Protein AF-0000000074022526 (afdb_homodimer)

Sequence (398 aa):
MKTGHNTKNLIRDAARSLFAEHGYNGVSMREIAQGVGKQPGGIYNHFPNKQAILVDLMQENLSRAHDAVIAPINNDLAPSARLEQFVRSHVLHNIANPDDIFIAYMELRSLEPDGATQILKERNDYEAALRAILRDGQTAGDFKISDPAIHARSILSMLGGVTVWFRQSGPQTPTDVVECYVQAALQSVGATYSAPPERMKTGHNTKNLIRDAARSLFAEHGYNGVSMREIAQGVGKQPGGIYNHFPNKQAILVDLMQENLSRAHDAVIAPINNDLAPSARLEQFVRSHVLHNIANPDDIFIAYMELRSLEPDGATQILKERNDYEAALRAILRDGQTAGDFKISDPAIHARSILSMLGGVTVWFRQSGPQTPTDVVECYVQAALQSVGATYSAPPER

Organism: NCBI:txid1655543

Solvent-accessible surface area (backbone atoms only — not comparable to full-atom values): 21581 Å² total; per-residue (Å²): 121,76,67,56,60,50,48,52,48,43,46,44,53,34,38,47,55,43,32,53,75,52,32,64,89,65,52,52,66,54,58,36,18,50,63,61,75,38,57,55,73,65,45,45,82,77,32,84,44,65,66,52,47,52,44,52,45,52,50,51,49,50,51,51,46,40,57,61,23,56,66,70,54,56,85,85,51,55,40,68,58,38,50,42,49,35,47,43,33,44,41,52,49,40,66,75,34,44,53,56,52,48,42,62,69,69,43,55,81,72,47,52,72,72,52,37,53,54,51,50,50,52,51,49,52,57,50,46,55,52,23,49,42,44,43,52,16,39,74,72,63,54,28,64,71,92,46,45,66,60,52,35,52,32,48,51,22,23,54,60,41,49,57,78,72,64,46,87,87,47,93,59,49,73,65,58,51,39,53,53,50,37,40,27,56,36,15,26,30,56,30,85,67,77,79,73,78,83,128,121,74,67,57,60,49,48,52,49,44,47,43,51,34,40,47,56,44,33,53,74,53,33,65,90,65,53,52,66,55,57,36,18,52,63,62,76,38,57,56,74,66,44,45,80,77,33,83,44,65,66,53,47,52,44,50,45,53,47,50,50,50,51,50,46,40,57,62,23,55,64,70,53,56,86,86,50,55,39,68,58,39,49,43,49,36,46,43,33,45,41,53,49,40,67,75,35,45,53,56,53,48,43,61,68,67,43,57,82,71,47,52,72,71,53,38,54,56,51,50,49,53,53,49,52,57,50,46,54,51,24,50,40,44,43,51,16,39,74,72,64,54,28,64,70,92,46,44,66,59,51,36,53,33,50,51,23,23,55,60,40,51,56,78,71,63,45,87,88,46,93,60,49,74,66,59,51,38,52,53,50,35,40,28,55,35,15,26,30,56,30,85,68,77,79,74,80,82,126

Radius of gyration: 22.49 Å; Cα contacts (8 Å, |Δi|>4): 465; chains: 2; bounding box: 68×59×47 Å

Secondary structure (DSSP, 8-state):
-HHHHHHHHHHHHHHHHHHHHH-GGG--HHHHHHHTT--HHHHTTT-SSHHHHHHHHHHHHHHHHIIIIITT--TTS-HHHHHHHHHHHHHHHHHH-HHHHHHHHHSGGG--HHHHHHHHHHHHHHHHHHHHHHHHHHHHT----S-HHHHHHHHHHHHHTHHHH--TTSSS-HHHHHHHHHHHHHHHTT----PPP--/-HHHHHHHHHHHHHHHHHHHHH-GGG--HHHHHHHTT--HHHHTTT-SSHHHHHHHHHHHHHHHHIIIIITT--TTS-HHHHHHHHHHHHHHHHHH-HHHHHHHHHSGGG--HHHHHHHHHHHHHHHHHHHHHHHHHHHHT----S-HHHHHHHHHHHHHTHHHH--TTSSS-HHHHHHHHHHHHHHHTT----PPP--

pLDDT: mean 92.45, std 9.87, range [36.16, 98.81]

InterPro domains:
  IPR001647 DNA-binding HTH domain, TetR-type [PF00440] (11-55)
  IPR001647 DNA-binding HTH domain, TetR-type [PR00455] (11-24)
  IPR001647 DNA-binding HTH domain, TetR-type [PR00455] (32-55)
  IPR001647 DNA-binding HTH domain, TetR-type [PS50977] (5-65)
  IPR009057 Homedomain-like superfamily [SSF46689] (4-79)
  IPR036271 Tetracyclin repressor-like, C-terminal domain superfamily [SSF48498] (79-190)
  IPR041490 HTH-type transcriptional repressor KstR2, C-terminal [PF17932] (77-188)
  IPR050109 HTH-type, TetR-like transcriptional regulator [PTHR30055] (7-194)

Nearest PDB structures (foldseek):
  3him-assembly1_A  TM=9.426E-01  e=9.614E-11  Rhodococcus jostii
  3ccy-assembly1_A-2  TM=8.455E-01  e=4.279E-08  Bordetella parapertussis 12822
  5gpa-assembly1_B  TM=8.137E-01  e=1.192E-07  Halalkalibacterium halodurans C-125
  9b7y-assembly1_D  TM=8.082E-01  e=9.680E-07  Mycobacterium tuberculosis H37Rv
  3br6-assembly1_A  TM=6.690E-01  e=1.904E-05  Staphylococcus aureus

Structure (mmCIF, N/CA/C/O backbone):
data_AF-0000000074022526-model_v1
#
loop_
_entity.id
_entity.type
_entity.pdbx_description
1 polymer 'HTH-type transcriptional repressor AcnR'
#
loop_
_atom_site.group_PDB
_atom_site.id
_atom_site.type_symbol
_atom_site.label_atom_id
_atom_site.label_alt_id
_atom_site.label_comp_id
_atom_site.label_asym_id
_atom_site.label_entity_id
_atom_site.label_seq_id
_atom_site.pdbx_PDB_ins_code
_atom_site.Cartn_x
_atom_site.Cartn_y
_atom_site.Cartn_z
_atom_site.occupancy
_atom_site.B_iso_or_equiv
_atom_site.auth_seq_id
_atom_site.auth_comp_id
_atom_site.auth_asym_id
_atom_site.auth_atom_id
_atom_site.pdbx_PDB_model_num
ATOM 1 N N . MET A 1 1 ? 35.5 20.688 -2.959 1 36.19 1 MET A N 1
ATOM 2 C CA . MET A 1 1 ? 34.406 20.141 -3.775 1 36.19 1 MET A CA 1
ATOM 3 C C . MET A 1 1 ? 33.781 18.938 -3.094 1 36.19 1 MET A C 1
ATOM 5 O O . MET A 1 1 ? 32.656 18.547 -3.447 1 36.19 1 MET A O 1
ATOM 9 N N . LYS A 1 2 ? 34.625 18.125 -2.41 1 46.34 2 LYS A N 1
ATOM 10 C CA . LYS A 1 2 ? 34.469 16.875 -1.658 1 46.34 2 LYS A CA 1
ATOM 11 C C . LYS A 1 2 ? 33.625 17.094 -0.411 1 46.34 2 LYS A C 1
ATOM 13 O O . LYS A 1 2 ? 32.875 16.203 -0.011 1 46.34 2 LYS A O 1
ATOM 18 N N . THR A 1 3 ? 33.688 18.219 0.217 1 48.38 3 THR A N 1
ATOM 19 C CA . THR A 1 3 ? 33.062 18.656 1.463 1 48.38 3 THR A CA 1
ATOM 20 C C . THR A 1 3 ? 31.594 18.969 1.247 1 48.38 3 THR A C 1
ATOM 22 O O . THR A 1 3 ? 30.766 18.703 2.119 1 48.38 3 THR A O 1
ATOM 25 N N . GLY A 1 4 ? 31.188 19.562 0.114 1 49.09 4 GLY A N 1
ATOM 26 C CA . GLY A 1 4 ? 29.859 19.969 -0.315 1 49.09 4 GLY A CA 1
ATOM 27 C C . GLY A 1 4 ? 28.891 18.812 -0.507 1 49.09 4 GLY A C 1
ATOM 28 O O . GLY A 1 4 ? 27.719 18.906 -0.137 1 49.09 4 GLY A O 1
ATOM 29 N N . HIS A 1 5 ? 29.391 17.75 -1.202 1 60.28 5 HIS A N 1
ATOM 30 C CA . HIS A 1 5 ? 28.641 16.516 -1.439 1 60.28 5 HIS A CA 1
ATOM 31 C C . HIS A 1 5 ? 28.297 15.828 -0.127 1 60.28 5 HIS A C 1
ATOM 33 O O . HIS A 1 5 ? 27.188 15.305 0.027 1 60.28 5 HIS A O 1
ATOM 39 N N . ASN A 1 6 ? 29.094 16.203 0.803 1 82.5 6 ASN A N 1
ATOM 40 C CA . ASN A 1 6 ? 28.906 15.586 2.113 1 82.5 6 ASN A CA 1
ATOM 41 C C . ASN A 1 6 ? 27.797 16.281 2.9 1 82.5 6 ASN A C 1
ATOM 43 O O . ASN A 1 6 ? 26.953 15.617 3.504 1 82.5 6 ASN A O 1
ATOM 47 N N . THR A 1 7 ? 27.75 17.688 2.527 1 86.75 7 THR A N 1
ATOM 48 C CA . THR A 1 7 ? 26.75 18.453 3.279 1 86.75 7 THR A CA 1
ATOM 49 C C . THR A 1 7 ? 25.359 18.203 2.73 1 86.75 7 THR A C 1
ATOM 51 O O . THR A 1 7 ? 24.391 18.078 3.496 1 86.75 7 THR A O 1
ATOM 54 N N . LYS A 1 8 ? 25.312 18.125 1.415 1 92.25 8 LYS A N 1
ATOM 55 C CA . LYS A 1 8 ? 24.016 17.844 0.789 1 92.25 8 LYS A CA 1
ATOM 56 C C . LYS A 1 8 ? 23.469 16.5 1.258 1 92.25 8 LYS A C 1
ATOM 58 O O . LYS A 1 8 ? 22.266 16.391 1.548 1 92.25 8 LYS A O 1
ATOM 63 N N . ASN A 1 9 ? 24.359 15.586 1.385 1 93.94 9 ASN A N 1
ATOM 64 C CA . ASN A 1 9 ? 23.953 14.266 1.863 1 93.94 9 ASN A CA 1
ATOM 65 C C . ASN A 1 9 ? 23.484 14.312 3.316 1 93.94 9 ASN A C 1
ATOM 67 O O . ASN A 1 9 ? 22.516 13.656 3.688 1 93.94 9 ASN A O 1
ATOM 71 N N . LEU A 1 10 ? 24.172 15.07 4.062 1 93.5 10 LEU A N 1
ATOM 72 C CA . LEU A 1 10 ? 23.797 15.219 5.469 1 93.5 10 LEU A CA 1
ATOM 73 C C . LEU A 1 10 ? 22.422 15.859 5.602 1 93.5 10 LEU A C 1
ATOM 75 O O . LEU A 1 10 ? 21.625 15.445 6.434 1 93.5 10 LEU A O 1
ATOM 79 N N . ILE A 1 11 ? 22.234 16.844 4.77 1 94.69 11 ILE A N 1
ATOM 80 C CA . ILE A 1 11 ? 20.953 17.531 4.793 1 94.69 11 ILE A CA 1
ATOM 81 C C . ILE A 1 11 ? 19.844 16.578 4.363 1 94.69 11 ILE A C 1
ATOM 83 O O . ILE A 1 11 ? 18.797 16.5 5.008 1 94.69 11 ILE A O 1
ATOM 87 N N . ARG A 1 12 ? 20.094 15.852 3.334 1 95.38 12 ARG A N 1
ATOM 88 C CA . ARG A 1 12 ? 19.125 14.883 2.836 1 95.38 12 ARG A CA 1
ATOM 89 C C . ARG A 1 12 ? 18.797 13.844 3.902 1 95.38 12 ARG A C 1
ATOM 91 O O . ARG A 1 12 ? 17.625 13.531 4.125 1 95.38 12 ARG A O 1
ATOM 98 N N . ASP A 1 13 ? 19.812 13.391 4.586 1 95.12 13 ASP A N 1
ATOM 99 C CA . ASP A 1 13 ? 19.609 12.359 5.598 1 95.12 13 ASP A CA 1
ATOM 100 C C . ASP A 1 13 ? 18.828 12.891 6.793 1 95.12 13 ASP A C 1
ATOM 102 O O . ASP A 1 13 ? 17.953 12.203 7.328 1 95.12 13 ASP A O 1
ATOM 106 N N . ALA A 1 14 ? 19.141 14.062 7.145 1 95.06 14 ALA A N 1
ATOM 107 C CA . ALA A 1 14 ? 18.391 14.703 8.227 1 95.06 14 ALA A CA 1
ATOM 108 C C . ALA A 1 14 ? 16.922 14.906 7.828 1 95.06 14 ALA A C 1
ATOM 110 O O . ALA A 1 14 ? 16.016 14.633 8.609 1 95.06 14 ALA A O 1
ATOM 111 N N . ALA A 1 15 ? 16.734 15.406 6.629 1 96.5 15 ALA A N 1
ATOM 112 C CA . ALA A 1 15 ? 15.383 15.617 6.117 1 96.5 15 ALA A CA 1
ATOM 113 C C . ALA A 1 15 ? 14.609 14.305 6.062 1 96.5 15 ALA A C 1
ATOM 115 O O . ALA A 1 15 ? 13.43 14.258 6.438 1 96.5 15 ALA A O 1
ATOM 116 N N . ARG A 1 16 ? 15.258 13.242 5.633 1 96.19 16 ARG A N 1
ATOM 117 C CA . ARG A 1 16 ? 14.633 11.93 5.547 1 96.19 16 ARG A CA 1
ATOM 118 C C . ARG A 1 16 ? 14.07 11.5 6.898 1 96.19 16 ARG A C 1
ATOM 120 O O . ARG A 1 16 ? 12.898 11.125 6.996 1 96.19 16 ARG A O 1
ATOM 127 N N . SER A 1 17 ? 14.883 11.609 7.898 1 94.5 17 SER A N 1
ATOM 128 C CA . SER A 1 17 ? 14.461 11.203 9.234 1 94.5 17 SER A CA 1
ATOM 129 C C . SER A 1 17 ? 13.328 12.07 9.75 1 94.5 17 SER A C 1
ATOM 131 O O . SER A 1 17 ? 12.344 11.562 10.297 1 94.5 17 SER A O 1
ATOM 133 N N . LEU A 1 18 ? 13.414 13.312 9.5 1 93.88 18 LEU A N 1
ATOM 134 C CA . LEU A 1 18 ? 12.422 14.258 9.992 1 93.88 18 LEU A CA 1
ATOM 135 C C . LEU A 1 18 ? 11.102 14.094 9.242 1 93.88 18 LEU A C 1
ATOM 137 O O . LEU A 1 18 ? 10.031 14.078 9.859 1 93.88 18 LEU A O 1
ATOM 141 N N . PHE A 1 19 ? 11.195 13.977 7.883 1 93.56 19 PHE A N 1
ATOM 142 C CA . PHE A 1 19 ? 9.984 13.773 7.09 1 93.56 19 PHE A CA 1
ATOM 143 C C . PHE A 1 19 ? 9.297 12.469 7.469 1 93.56 19 PHE A C 1
ATOM 145 O O . PHE A 1 19 ? 8.07 12.398 7.527 1 93.56 19 PHE A O 1
ATOM 152 N N . ALA A 1 20 ? 10.078 11.438 7.715 1 90.56 20 ALA A N 1
ATOM 153 C CA . ALA A 1 20 ? 9.516 10.141 8.086 1 90.56 20 ALA A CA 1
ATOM 154 C C . ALA A 1 20 ? 8.812 10.211 9.438 1 90.56 20 ALA A C 1
ATOM 156 O O . ALA A 1 20 ? 7.754 9.602 9.625 1 90.56 20 ALA A O 1
ATOM 157 N N . GLU A 1 21 ? 9.344 10.922 10.312 1 87.5 21 GLU A N 1
ATOM 158 C CA . GLU A 1 21 ? 8.828 10.984 11.68 1 87.5 21 GLU A CA 1
ATOM 159 C C . GLU A 1 21 ? 7.652 11.945 11.781 1 87.5 21 GLU A C 1
ATOM 161 O O . GLU A 1 21 ? 6.652 11.656 12.445 1 87.5 21 GLU A O 1
ATOM 166 N N . HIS A 1 22 ? 7.719 13.133 11.023 1 85.56 22 HIS A N 1
ATOM 167 C CA . HIS A 1 22 ? 6.773 14.211 11.281 1 85.56 22 HIS A CA 1
ATOM 168 C C . HIS A 1 22 ? 5.934 14.516 10.047 1 85.56 22 HIS A C 1
ATOM 170 O O . HIS A 1 22 ? 4.973 15.289 10.125 1 85.56 22 HIS A O 1
ATOM 176 N N . GLY A 1 23 ? 6.27 13.859 8.984 1 87.62 23 GLY A N 1
ATOM 177 C CA . GLY A 1 23 ? 5.645 14.266 7.734 1 87.62 23 GLY A CA 1
ATOM 178 C C . GLY A 1 23 ? 6.262 15.516 7.137 1 87.62 23 GLY A C 1
ATOM 179 O O . GLY A 1 23 ? 6.789 16.359 7.863 1 87.62 23 GLY A O 1
ATOM 180 N N . TYR A 1 24 ? 6.117 15.648 5.895 1 91.62 24 TYR A N 1
ATOM 181 C CA . TYR A 1 24 ? 6.711 16.75 5.156 1 91.62 24 TYR A CA 1
ATOM 182 C C . TYR A 1 24 ? 6.184 18.094 5.664 1 91.62 24 TYR A C 1
ATOM 184 O O . TYR A 1 24 ? 6.965 19 5.969 1 91.62 24 TYR A O 1
ATOM 192 N N . ASN A 1 25 ? 4.941 18.172 5.77 1 86.62 25 ASN A N 1
ATOM 193 C CA . ASN A 1 25 ? 4.336 19.438 6.168 1 86.62 25 ASN A CA 1
ATOM 194 C C . ASN A 1 25 ? 4.652 19.781 7.621 1 86.62 25 ASN A C 1
ATOM 196 O O . ASN A 1 25 ? 4.582 20.953 8.016 1 86.62 25 ASN A O 1
ATOM 200 N N . GLY A 1 26 ? 5.051 18.844 8.383 1 86.56 26 GLY A N 1
ATOM 201 C CA . GLY A 1 26 ? 5.328 19.062 9.789 1 86.56 26 GLY A CA 1
ATOM 202 C C . GLY A 1 26 ? 6.77 19.453 10.062 1 86.56 26 GLY A C 1
ATOM 203 O O . GLY A 1 26 ? 7.168 19.594 11.219 1 86.56 26 GLY A O 1
ATOM 204 N N . VAL A 1 27 ? 7.547 19.578 9.07 1 93.06 27 VAL A N 1
ATOM 205 C CA . VAL A 1 27 ? 8.969 19.859 9.227 1 93.06 27 VAL A CA 1
ATOM 206 C C . VAL A 1 27 ? 9.305 21.188 8.531 1 93.06 27 VAL A C 1
ATOM 208 O O . VAL A 1 27 ? 8.812 21.453 7.434 1 93.06 27 VAL A O 1
ATOM 211 N N . SER A 1 28 ? 10.133 22 9.172 1 93.88 28 SER A N 1
ATOM 212 C CA . SER A 1 28 ? 10.562 23.266 8.586 1 93.88 28 SER A CA 1
ATOM 213 C C . SER A 1 28 ? 12.023 23.219 8.148 1 93.88 28 SER A C 1
ATOM 215 O O . SER A 1 28 ? 12.758 22.312 8.555 1 93.88 28 SER A O 1
ATOM 217 N N . MET A 1 29 ? 12.383 24.219 7.344 1 94.25 29 MET A N 1
ATOM 218 C CA . MET A 1 29 ? 13.781 24.359 6.938 1 94.25 29 MET A CA 1
ATOM 219 C C . MET A 1 29 ? 14.688 24.547 8.148 1 94.25 29 MET A C 1
ATOM 221 O O . MET A 1 29 ? 15.797 24.031 8.188 1 94.25 29 MET A O 1
ATOM 225 N N . ARG A 1 30 ? 14.219 25.281 9.102 1 93.88 30 ARG A N 1
ATOM 226 C CA . ARG A 1 30 ? 14.977 25.531 10.32 1 93.88 30 ARG A CA 1
ATOM 227 C C . ARG A 1 30 ? 15.25 24.234 11.078 1 93.88 30 ARG A C 1
ATOM 229 O O . ARG A 1 30 ? 16.359 24.016 11.547 1 93.88 30 ARG A O 1
ATOM 236 N N . GLU A 1 31 ? 14.297 23.391 11.211 1 94.5 31 GLU A N 1
ATOM 237 C CA . GLU A 1 31 ? 14.438 22.109 11.898 1 94.5 31 GLU A CA 1
ATOM 238 C C . GLU A 1 31 ? 15.445 21.219 11.188 1 94.5 31 GLU A C 1
ATOM 240 O O . GLU A 1 31 ? 16.219 20.5 11.836 1 94.5 31 GLU A O 1
ATOM 245 N N . ILE A 1 32 ? 15.406 21.203 9.852 1 95.62 32 ILE A N 1
ATOM 246 C CA . ILE A 1 32 ? 16.344 20.391 9.078 1 95.62 32 ILE A CA 1
ATOM 247 C C . ILE A 1 32 ? 17.766 20.906 9.305 1 95.62 32 ILE A C 1
ATOM 249 O O . ILE A 1 32 ? 18.703 20.125 9.5 1 95.62 32 ILE A O 1
ATOM 253 N N . ALA A 1 33 ? 17.906 22.234 9.289 1 93.62 33 ALA A N 1
ATOM 254 C CA . ALA A 1 33 ? 19.203 22.844 9.531 1 93.62 33 ALA A CA 1
ATOM 255 C C . ALA A 1 33 ? 19.75 22.453 10.898 1 93.62 33 ALA A C 1
ATOM 257 O O . ALA A 1 33 ? 20.922 22.062 11.031 1 93.62 33 ALA A O 1
ATOM 258 N N . GLN A 1 34 ? 18.891 22.5 11.867 1 91.81 34 GLN A N 1
ATOM 259 C CA . GLN A 1 34 ? 19.266 22.125 13.227 1 91.81 34 GLN A CA 1
ATOM 260 C C . GLN A 1 34 ? 19.688 20.672 13.305 1 91.81 34 GLN A C 1
ATOM 262 O O . GLN A 1 34 ? 20.594 20.312 14.062 1 91.81 34 GLN A O 1
ATOM 267 N N . GLY A 1 35 ? 19.078 19.844 12.547 1 88.38 35 GLY A N 1
ATOM 268 C CA . GLY A 1 35 ? 19.375 18.422 12.523 1 88.38 35 GLY A CA 1
ATOM 269 C C . GLY A 1 35 ? 20.766 18.109 12.039 1 88.38 35 GLY A C 1
ATOM 270 O O . GLY A 1 35 ? 21.312 17.047 12.328 1 88.38 35 GLY A O 1
ATOM 271 N N . VAL A 1 36 ? 21.328 18.984 11.25 1 88.5 36 VAL A N 1
ATOM 272 C CA . VAL A 1 36 ? 22.672 18.75 10.734 1 88.5 36 VAL A CA 1
ATOM 273 C C . VAL A 1 36 ? 23.672 19.672 11.43 1 88.5 36 VAL A C 1
ATOM 275 O O . VAL A 1 36 ? 24.812 19.797 11 1 88.5 36 VAL A O 1
ATOM 278 N N . GLY A 1 37 ? 23.219 20.312 12.508 1 86.94 37 GLY A N 1
ATOM 279 C CA . GLY A 1 37 ? 24.094 21.156 13.289 1 86.94 37 GLY A CA 1
ATOM 280 C C . GLY A 1 37 ? 24.484 22.438 12.57 1 86.94 37 GLY A C 1
ATOM 281 O O . GLY A 1 37 ? 25.594 22.953 12.742 1 86.94 37 GLY A O 1
ATOM 282 N N . LYS A 1 38 ? 23.656 22.859 11.68 1 81.19 38 LYS A N 1
ATOM 283 C CA . LYS A 1 38 ? 23.906 24.094 10.93 1 81.19 38 LYS A CA 1
ATOM 284 C C . LYS A 1 38 ? 22.891 25.156 11.289 1 81.19 38 LYS A C 1
ATOM 286 O O . LYS A 1 38 ? 21.797 24.859 11.797 1 81.19 38 LYS A O 1
ATOM 291 N N . GLN A 1 39 ? 23.359 26.422 11.008 1 81.81 39 GLN A N 1
ATOM 292 C CA . GLN A 1 39 ? 22.391 27.516 11.07 1 81.81 39 GLN A CA 1
ATOM 293 C C . GLN A 1 39 ? 21.469 27.5 9.859 1 81.81 39 GLN A C 1
ATOM 295 O O . GLN A 1 39 ? 21.844 27.016 8.789 1 81.81 39 GLN A O 1
ATOM 300 N N . PRO A 1 40 ? 20.25 27.969 9.953 1 78 40 PRO A N 1
ATOM 301 C CA . PRO A 1 40 ? 19.281 27.953 8.867 1 78 40 PRO A CA 1
ATOM 302 C C . PRO A 1 40 ? 19.844 28.484 7.551 1 78 40 PRO A C 1
ATOM 304 O O . PRO A 1 40 ? 19.547 27.938 6.484 1 78 40 PRO A O 1
ATOM 307 N N . GLY A 1 41 ? 20.719 29.422 7.648 1 80.06 41 GLY A N 1
ATOM 308 C CA . GLY A 1 41 ? 21.281 29.984 6.434 1 80.06 41 GLY A CA 1
ATOM 309 C C . GLY A 1 41 ? 22.219 29.016 5.719 1 80.06 41 GLY A C 1
ATOM 310 O O . GLY A 1 41 ? 22.438 29.141 4.512 1 80.06 41 GLY A O 1
ATOM 311 N N . GLY A 1 42 ? 22.75 28.062 6.367 1 83.69 42 GLY A N 1
ATOM 312 C CA . GLY A 1 42 ? 23.75 27.156 5.824 1 83.69 42 GLY A CA 1
ATOM 313 C C . GLY A 1 42 ? 23.156 26.125 4.875 1 83.69 42 GLY A C 1
ATOM 314 O O . GLY A 1 42 ? 23.875 25.562 4.043 1 83.69 42 GLY A O 1
ATOM 315 N N . ILE A 1 43 ? 21.875 25.844 4.922 1 89.75 43 ILE A N 1
ATOM 316 C CA . ILE A 1 43 ? 21.281 24.797 4.094 1 89.75 43 ILE A CA 1
ATOM 317 C C . ILE A 1 43 ? 20.812 25.406 2.77 1 89.75 43 ILE A C 1
ATOM 319 O O . ILE A 1 43 ? 20.75 24.703 1.751 1 89.75 43 ILE A O 1
ATOM 323 N N . TYR A 1 44 ? 20.594 26.734 2.705 1 89.88 44 TYR A N 1
ATOM 324 C CA . TYR A 1 44 ? 20.031 27.406 1.538 1 89.88 44 TYR A CA 1
ATOM 325 C C . TYR A 1 44 ? 21.047 27.453 0.397 1 89.88 44 TYR A C 1
ATOM 327 O O . TYR A 1 44 ? 20.672 27.656 -0.762 1 89.88 44 TYR A O 1
ATOM 335 N N . ASN A 1 45 ? 22.281 27.328 0.716 1 89 45 ASN A N 1
ATOM 336 C CA . ASN A 1 45 ? 23.312 27.234 -0.314 1 89 45 ASN A CA 1
ATOM 337 C C . ASN A 1 45 ? 23.188 25.938 -1.118 1 89 45 ASN A C 1
ATOM 339 O O . ASN A 1 45 ? 23.578 25.891 -2.285 1 89 45 ASN A O 1
ATOM 343 N N . HIS A 1 46 ? 22.578 25 -0.486 1 93.25 46 HIS A N 1
ATOM 344 C CA . HIS A 1 46 ? 22.469 23.672 -1.11 1 93.25 46 HIS A CA 1
ATOM 345 C C . HIS A 1 46 ? 21.062 23.438 -1.628 1 93.25 46 HIS A C 1
ATOM 347 O O . HIS A 1 46 ? 20.875 22.828 -2.688 1 93.25 46 HIS A O 1
ATOM 353 N N . PHE A 1 47 ? 20.062 23.875 -0.864 1 95.94 47 PHE A N 1
ATOM 354 C CA . PHE A 1 47 ? 18.656 23.719 -1.229 1 95.94 47 PHE A CA 1
ATOM 355 C C . PHE A 1 47 ? 17.906 25.031 -1.013 1 95.94 47 PHE A C 1
ATOM 357 O O . PHE A 1 47 ? 17.766 25.484 0.123 1 95.94 47 PHE A O 1
ATOM 364 N N . PRO A 1 48 ? 17.406 25.516 -2.041 1 94.5 48 PRO A N 1
ATOM 365 C CA . PRO A 1 48 ? 16.781 26.828 -1.938 1 94.5 48 PRO A CA 1
ATOM 366 C C . PRO A 1 48 ? 15.477 26.797 -1.133 1 94.5 48 PRO A C 1
ATOM 368 O O . PRO A 1 48 ? 15.016 27.844 -0.655 1 94.5 48 PRO A O 1
ATOM 371 N N . ASN A 1 49 ? 14.875 25.656 -1.045 1 94.56 49 ASN A N 1
ATOM 372 C CA . ASN A 1 49 ? 13.625 25.5 -0.303 1 94.56 49 ASN A CA 1
ATOM 373 C C . ASN A 1 49 ? 13.367 24.047 0.06 1 94.56 49 ASN A C 1
ATOM 375 O O . ASN A 1 49 ? 14.133 23.156 -0.329 1 94.56 49 ASN A O 1
ATOM 379 N N . LYS A 1 50 ? 12.375 23.875 0.751 1 95.56 50 LYS A N 1
ATOM 380 C CA . LYS A 1 50 ? 12.016 22.547 1.252 1 95.56 50 LYS A CA 1
ATOM 381 C C . LYS A 1 50 ? 11.625 21.609 0.11 1 95.56 50 LYS A C 1
ATOM 383 O O . LYS A 1 50 ? 11.922 20.422 0.15 1 95.56 50 LYS A O 1
ATOM 388 N N . GLN A 1 51 ? 10.93 22.125 -0.906 1 96.75 51 GLN A N 1
ATOM 389 C CA . GLN A 1 51 ? 10.523 21.328 -2.064 1 96.75 51 GLN A CA 1
ATOM 390 C C . GLN A 1 51 ? 11.734 20.734 -2.77 1 96.75 51 GLN A C 1
ATOM 392 O O . GLN A 1 51 ? 11.703 19.562 -3.189 1 96.75 51 GLN A O 1
ATOM 397 N N . ALA A 1 52 ? 12.727 21.5 -2.846 1 97 52 ALA A N 1
ATOM 398 C CA . ALA A 1 52 ? 13.945 21 -3.484 1 97 52 ALA A CA 1
ATOM 399 C C . ALA A 1 52 ? 14.531 19.828 -2.709 1 97 52 ALA A C 1
ATOM 401 O O . ALA A 1 52 ? 15.062 18.891 -3.305 1 97 52 ALA A O 1
ATOM 402 N N . ILE A 1 53 ? 14.461 19.859 -1.424 1 96.94 53 ILE A N 1
ATOM 403 C CA . ILE A 1 53 ? 14.961 18.781 -0.582 1 96.94 53 ILE A CA 1
ATOM 404 C C . ILE A 1 53 ? 14.109 17.531 -0.802 1 96.94 53 ILE A C 1
ATOM 406 O O . ILE A 1 53 ? 14.648 16.438 -0.958 1 96.94 53 ILE A O 1
ATOM 410 N N . LEU A 1 54 ? 12.805 17.719 -0.821 1 97.5 54 LEU A N 1
ATOM 411 C CA . LEU A 1 54 ? 11.898 16.594 -1 1 97.5 54 LEU A CA 1
ATOM 412 C C . LEU A 1 54 ? 12.141 15.906 -2.338 1 97.5 54 LEU A C 1
ATOM 414 O O . LEU A 1 54 ? 12.25 14.68 -2.396 1 97.5 54 LEU A O 1
ATOM 418 N N . VAL A 1 55 ? 12.227 16.672 -3.369 1 97.44 55 VAL A N 1
ATOM 419 C CA . VAL A 1 55 ? 12.438 16.125 -4.707 1 97.44 55 VAL A CA 1
ATOM 420 C C . VAL A 1 55 ? 13.773 15.391 -4.754 1 97.44 55 VAL A C 1
ATOM 422 O O . VAL A 1 55 ? 13.852 14.266 -5.258 1 97.44 55 VAL A O 1
ATOM 425 N N . ASP A 1 56 ? 14.773 16.047 -4.23 1 97 56 ASP A N 1
ATOM 426 C CA . ASP A 1 56 ? 16.094 15.43 -4.203 1 97 56 ASP A CA 1
ATOM 427 C C . ASP A 1 56 ? 16.078 14.109 -3.438 1 97 56 ASP A C 1
ATOM 429 O O . ASP A 1 56 ? 16.672 13.125 -3.885 1 97 56 ASP A O 1
ATOM 433 N N . LEU A 1 57 ? 15.5 14.086 -2.326 1 97.44 57 LEU A N 1
ATOM 434 C CA . LEU A 1 57 ? 15.383 12.906 -1.478 1 97.44 57 LEU A CA 1
ATOM 435 C C . LEU A 1 57 ? 14.656 11.781 -2.211 1 97.44 57 LEU A C 1
ATOM 437 O O . LEU A 1 57 ? 15.141 10.641 -2.242 1 97.44 57 LEU A O 1
ATOM 441 N N . MET A 1 58 ? 13.555 12.062 -2.828 1 97.5 58 MET A N 1
ATOM 442 C CA . MET A 1 58 ? 12.758 11.055 -3.52 1 97.5 58 MET A CA 1
ATOM 443 C C . MET A 1 58 ? 13.492 10.531 -4.75 1 97.5 58 MET A C 1
ATOM 445 O O . MET A 1 58 ? 13.43 9.344 -5.062 1 97.5 58 MET A O 1
ATOM 449 N N . GLN A 1 59 ? 14.133 11.422 -5.406 1 97 59 GLN A N 1
ATOM 450 C CA . GLN A 1 59 ? 14.922 11 -6.559 1 97 59 GLN A CA 1
ATOM 451 C C . GLN A 1 59 ? 16.047 10.055 -6.137 1 97 59 GLN A C 1
ATOM 453 O O . GLN A 1 59 ? 16.297 9.047 -6.805 1 97 59 GLN A O 1
ATOM 458 N N . GLU A 1 60 ? 16.719 10.43 -5.117 1 96.88 60 GLU A N 1
ATOM 459 C CA . GLU A 1 60 ? 17.781 9.578 -4.602 1 96.88 60 GLU A CA 1
ATOM 460 C C . GLU A 1 60 ? 17.25 8.219 -4.172 1 96.88 60 GLU A C 1
ATOM 462 O O . GLU A 1 60 ? 17.891 7.188 -4.418 1 96.88 60 GLU A O 1
ATOM 467 N N . ASN A 1 61 ? 16.156 8.219 -3.492 1 96.81 61 ASN A N 1
ATOM 468 C CA . ASN A 1 61 ? 15.516 6.977 -3.078 1 96.81 61 ASN A CA 1
ATOM 469 C C . ASN A 1 61 ? 15.242 6.062 -4.27 1 96.81 61 ASN A C 1
ATOM 471 O O . ASN A 1 61 ? 15.539 4.867 -4.227 1 96.81 61 ASN A O 1
ATOM 475 N N . LEU A 1 62 ? 14.703 6.613 -5.332 1 97.06 62 LEU A N 1
ATOM 476 C CA . LEU A 1 62 ? 14.367 5.84 -6.52 1 97.06 62 LEU A CA 1
ATOM 477 C C . LEU A 1 62 ? 15.633 5.348 -7.223 1 97.06 62 LEU A C 1
ATOM 479 O O . LEU A 1 62 ? 15.664 4.223 -7.727 1 97.06 62 LEU A O 1
ATOM 483 N N . SER A 1 63 ? 16.609 6.219 -7.242 1 97.06 63 SER A N 1
ATOM 484 C CA . SER A 1 63 ? 17.875 5.824 -7.844 1 97.06 63 SER A CA 1
ATOM 485 C C . SER A 1 63 ? 18.5 4.648 -7.094 1 97.06 63 SER A C 1
ATOM 487 O O . SER A 1 63 ? 18.984 3.705 -7.715 1 97.06 63 SER A O 1
ATOM 489 N N . ARG A 1 64 ? 18.438 4.672 -5.809 1 97.25 64 ARG A N 1
ATOM 490 C CA . ARG A 1 64 ? 18.969 3.58 -4.996 1 97.25 64 ARG A CA 1
ATOM 491 C C . ARG A 1 64 ? 18.172 2.299 -5.215 1 97.25 64 ARG A C 1
ATOM 493 O O . ARG A 1 64 ? 18.75 1.209 -5.277 1 97.25 64 ARG A O 1
ATOM 500 N N . ALA A 1 65 ? 16.922 2.439 -5.348 1 97.94 65 ALA A N 1
ATOM 501 C CA . ALA A 1 65 ? 16.078 1.276 -5.637 1 97.94 65 ALA A CA 1
ATOM 502 C C . ALA A 1 65 ? 16.422 0.675 -6.996 1 97.94 65 ALA A C 1
ATOM 504 O O . ALA A 1 65 ? 16.531 -0.546 -7.129 1 97.94 65 ALA A O 1
ATOM 505 N N . HIS A 1 66 ? 16.562 1.583 -7.965 1 98 66 HIS A N 1
ATOM 506 C CA . HIS A 1 66 ? 16.938 1.118 -9.297 1 98 66 HIS A CA 1
ATOM 507 C C . HIS A 1 66 ? 18.25 0.341 -9.258 1 98 66 HIS A C 1
ATOM 509 O O . HIS A 1 66 ? 18.344 -0.755 -9.82 1 98 66 HIS A O 1
ATOM 515 N N . ASP A 1 67 ? 19.203 0.872 -8.562 1 98.06 67 ASP A N 1
ATOM 516 C CA . ASP A 1 67 ? 20.531 0.269 -8.492 1 98.06 67 ASP A CA 1
ATOM 517 C C . ASP A 1 67 ? 20.5 -1.068 -7.758 1 98.06 67 ASP A C 1
ATOM 519 O O . ASP A 1 67 ? 21.203 -2.008 -8.133 1 98.06 67 ASP A O 1
ATOM 523 N N . ALA A 1 68 ? 19.656 -1.15 -6.777 1 98.19 68 ALA A N 1
ATOM 524 C CA . ALA A 1 68 ? 19.609 -2.33 -5.918 1 98.19 68 ALA A CA 1
ATOM 525 C C . ALA A 1 68 ? 18.75 -3.43 -6.543 1 98.19 68 ALA A C 1
ATOM 527 O O . ALA A 1 68 ? 18.984 -4.617 -6.301 1 98.19 68 ALA A O 1
ATOM 528 N N . VAL A 1 69 ? 17.812 -3.062 -7.375 1 98.56 69 VAL A N 1
ATOM 529 C CA . VAL A 1 69 ? 16.766 -4.02 -7.762 1 98.56 69 VAL A CA 1
ATOM 530 C C . VAL A 1 69 ? 16.844 -4.27 -9.266 1 98.56 69 VAL A C 1
ATOM 532 O O . VAL A 1 69 ? 16.859 -5.422 -9.711 1 98.56 69 VAL A O 1
ATOM 535 N N . ILE A 1 70 ? 16.922 -3.227 -10.047 1 98.5 70 ILE A N 1
ATOM 536 C CA . ILE A 1 70 ? 16.797 -3.352 -11.5 1 98.5 70 ILE A CA 1
ATOM 537 C C . ILE A 1 70 ? 18.156 -3.668 -12.117 1 98.5 70 ILE A C 1
ATOM 539 O O . ILE A 1 70 ? 18.281 -4.598 -12.914 1 98.5 70 ILE A O 1
ATOM 543 N N . ALA A 1 71 ? 19.125 -2.938 -11.711 1 97.69 71 ALA A N 1
ATOM 544 C CA . ALA A 1 71 ? 20.438 -2.998 -12.344 1 97.69 71 ALA A CA 1
ATOM 545 C C . ALA A 1 71 ? 21.031 -4.406 -12.258 1 97.69 71 ALA A C 1
ATOM 547 O O . ALA A 1 71 ? 21.656 -4.883 -13.203 1 97.69 71 ALA A O 1
ATOM 548 N N . PRO A 1 72 ? 20.797 -5.117 -11.172 1 97.75 72 PRO A N 1
ATOM 549 C CA . PRO A 1 72 ? 21.438 -6.426 -11.039 1 97.75 72 PRO A CA 1
ATOM 550 C C . PRO A 1 72 ? 20.703 -7.523 -11.82 1 97.75 72 PRO A C 1
ATOM 552 O O . PRO A 1 72 ? 21.188 -8.656 -11.891 1 97.75 72 PRO A O 1
ATOM 555 N N . ILE A 1 73 ? 19.578 -7.254 -12.391 1 97.69 73 ILE A N 1
ATOM 556 C CA . ILE A 1 73 ? 18.812 -8.281 -13.086 1 97.69 73 ILE A CA 1
ATOM 557 C C . ILE A 1 73 ? 19.578 -8.758 -14.32 1 97.69 73 ILE A C 1
ATOM 559 O O . ILE A 1 73 ? 20 -7.941 -15.141 1 97.69 73 ILE A O 1
ATOM 563 N N . ASN A 1 74 ? 19.781 -10.086 -14.406 1 97.06 74 ASN A N 1
ATOM 564 C CA . ASN A 1 74 ? 20.406 -10.703 -15.578 1 97.06 74 ASN A CA 1
ATOM 565 C C . ASN A 1 74 ? 19.375 -10.961 -16.688 1 97.06 74 ASN A C 1
ATOM 567 O O . ASN A 1 74 ? 18.625 -11.938 -16.609 1 97.06 74 ASN A O 1
ATOM 571 N N . ASN A 1 75 ? 19.422 -10.188 -17.703 1 94.88 75 ASN A N 1
ATOM 572 C CA . ASN A 1 75 ? 18.406 -10.211 -18.766 1 94.88 75 ASN A CA 1
ATOM 573 C C . ASN A 1 75 ? 18.516 -11.477 -19.609 1 94.88 75 ASN A C 1
ATOM 575 O O . ASN A 1 75 ? 17.609 -11.766 -20.406 1 94.88 75 ASN A O 1
ATOM 579 N N . ASP A 1 76 ? 19.516 -12.305 -19.359 1 96.56 76 ASP A N 1
ATOM 580 C CA . ASP A 1 76 ? 19.688 -13.555 -20.109 1 96.56 76 ASP A CA 1
ATOM 581 C C . ASP A 1 76 ? 18.922 -14.695 -19.453 1 96.56 76 ASP A C 1
ATOM 583 O O . ASP A 1 76 ? 18.734 -15.758 -20.062 1 96.56 76 ASP A O 1
ATOM 587 N N . LEU A 1 77 ? 18.438 -14.453 -18.281 1 97.38 77 LEU A N 1
ATOM 588 C CA . LEU A 1 77 ? 17.703 -15.484 -17.562 1 97.38 77 LEU A CA 1
ATOM 589 C C . LEU A 1 77 ? 16.266 -15.555 -18.047 1 97.38 77 LEU A C 1
ATOM 591 O O . LEU A 1 77 ? 15.773 -14.625 -18.703 1 97.38 77 LEU A O 1
ATOM 595 N N . ALA A 1 78 ? 15.625 -16.703 -17.734 1 97.44 78 ALA A N 1
ATOM 596 C CA . ALA A 1 78 ? 14.203 -16.844 -18.016 1 97.44 78 ALA A CA 1
ATOM 597 C C . ALA A 1 78 ? 13.375 -15.836 -17.25 1 97.44 78 ALA A C 1
ATOM 599 O O . ALA A 1 78 ? 13.781 -15.375 -16.172 1 97.44 78 ALA A O 1
ATOM 600 N N . PRO A 1 79 ? 12.211 -15.484 -17.734 1 98.12 79 PRO A N 1
ATOM 601 C CA . PRO A 1 79 ? 11.367 -14.484 -17.078 1 98.12 79 PRO A CA 1
ATOM 602 C C . PRO A 1 79 ? 11.078 -14.82 -15.609 1 98.12 79 PRO A C 1
ATOM 604 O O . PRO A 1 79 ? 11.07 -13.938 -14.758 1 98.12 79 PRO A O 1
ATOM 607 N N . SER A 1 80 ? 10.891 -16.078 -15.336 1 97.88 80 SER A N 1
ATOM 608 C CA . SER A 1 80 ? 10.602 -16.469 -13.961 1 97.88 80 SER A CA 1
ATOM 609 C C . SER A 1 80 ? 11.781 -16.188 -13.039 1 97.88 80 SER A C 1
ATOM 611 O O . SER A 1 80 ? 11.602 -15.719 -11.914 1 97.88 80 SER A O 1
ATOM 613 N N . ALA A 1 81 ? 12.977 -16.438 -13.492 1 97.81 81 ALA A N 1
ATOM 614 C CA . ALA A 1 81 ? 14.18 -16.156 -12.711 1 97.81 81 ALA A CA 1
ATOM 615 C C . ALA A 1 81 ? 14.383 -14.648 -12.539 1 97.81 81 ALA A C 1
ATOM 617 O O . ALA A 1 81 ? 14.789 -14.188 -11.469 1 97.81 81 ALA A O 1
ATOM 618 N N . ARG A 1 82 ? 14.117 -13.891 -13.562 1 98.56 82 ARG A N 1
ATOM 619 C CA . ARG A 1 82 ? 14.219 -12.438 -13.484 1 98.56 82 ARG A CA 1
ATOM 620 C C . ARG A 1 82 ? 13.203 -11.875 -12.5 1 98.56 82 ARG A C 1
ATOM 622 O O . ARG A 1 82 ? 13.516 -10.961 -11.727 1 98.56 82 ARG A O 1
ATOM 629 N N . LEU A 1 83 ? 11.984 -12.438 -12.516 1 98.69 83 LEU A N 1
ATOM 630 C CA . LEU A 1 83 ? 10.961 -12.008 -11.57 1 98.69 83 LEU A CA 1
ATOM 631 C C . LEU A 1 83 ? 11.383 -12.312 -10.133 1 98.69 83 LEU A C 1
ATOM 633 O O . LEU A 1 83 ? 11.219 -11.477 -9.242 1 98.69 83 LEU A O 1
ATOM 637 N N . GLU A 1 84 ? 11.914 -13.484 -9.938 1 98.31 84 GLU A N 1
ATOM 638 C CA . GLU A 1 84 ? 12.398 -13.852 -8.609 1 98.31 84 GLU A CA 1
ATOM 639 C C . GLU A 1 84 ? 13.469 -12.875 -8.117 1 98.31 84 GLU A C 1
ATOM 641 O O . GLU A 1 84 ? 13.422 -12.43 -6.973 1 98.31 84 GLU A O 1
ATOM 646 N N . GLN A 1 85 ? 14.414 -12.531 -8.953 1 98.38 85 GLN A N 1
ATOM 647 C CA . GLN A 1 85 ? 15.461 -11.578 -8.594 1 98.38 85 GLN A CA 1
ATOM 648 C C . GLN A 1 85 ? 14.875 -10.219 -8.234 1 98.38 85 GLN A C 1
ATOM 650 O O . GLN A 1 85 ? 15.258 -9.609 -7.238 1 98.38 85 GLN A O 1
ATOM 655 N N . PHE A 1 86 ? 13.953 -9.789 -9.047 1 98.81 86 PHE A N 1
ATOM 656 C CA . PHE A 1 86 ? 13.297 -8.516 -8.805 1 98.81 86 PHE A CA 1
ATOM 657 C C . PHE A 1 86 ? 12.625 -8.508 -7.434 1 98.81 86 PHE A C 1
ATOM 659 O O . PHE A 1 86 ? 12.875 -7.609 -6.625 1 98.81 86 PHE A O 1
ATOM 666 N N . VAL A 1 87 ? 11.812 -9.492 -7.137 1 98.69 87 VAL A N 1
ATOM 667 C CA . VAL A 1 87 ? 11.016 -9.562 -5.914 1 98.69 87 VAL A CA 1
ATOM 668 C C . VAL A 1 87 ? 11.938 -9.641 -4.699 1 98.69 87 VAL A C 1
ATOM 670 O O . VAL A 1 87 ? 11.773 -8.891 -3.736 1 98.69 87 VAL A O 1
ATOM 673 N N . ARG A 1 88 ? 12.922 -10.523 -4.758 1 98.19 88 ARG A N 1
ATOM 674 C CA . ARG A 1 88 ? 13.859 -10.703 -3.652 1 98.19 88 ARG A CA 1
ATOM 675 C C . ARG A 1 88 ? 14.586 -9.406 -3.332 1 98.19 88 ARG A C 1
ATOM 677 O O . ARG A 1 88 ? 14.594 -8.953 -2.182 1 98.19 88 ARG A O 1
ATOM 684 N N . SER A 1 89 ? 15.117 -8.75 -4.34 1 98.44 89 SER A N 1
ATOM 685 C CA . SER A 1 89 ? 15.875 -7.52 -4.148 1 98.44 89 SER A CA 1
ATOM 686 C C . SER A 1 89 ? 14.969 -6.379 -3.682 1 98.44 89 SER A C 1
ATOM 688 O O . SER A 1 89 ? 15.352 -5.594 -2.814 1 98.44 89 SER A O 1
ATOM 690 N N . HIS A 1 90 ? 13.781 -6.297 -4.25 1 98.62 90 HIS A N 1
ATOM 691 C CA . HIS A 1 90 ? 12.852 -5.23 -3.908 1 98.62 90 HIS A CA 1
ATOM 692 C C . HIS A 1 90 ? 12.414 -5.324 -2.449 1 98.62 90 HIS A C 1
ATOM 694 O O . HIS A 1 90 ? 12.438 -4.328 -1.726 1 98.62 90 HIS A O 1
ATOM 700 N N . VAL A 1 91 ? 12.062 -6.48 -1.974 1 98.25 91 VAL A N 1
ATOM 701 C CA . VAL A 1 91 ? 11.602 -6.684 -0.603 1 98.25 91 VAL A CA 1
ATOM 702 C C . VAL A 1 91 ? 12.742 -6.402 0.371 1 98.25 91 VAL A C 1
ATOM 704 O O . VAL A 1 91 ? 12.562 -5.695 1.364 1 98.25 91 VAL A O 1
ATOM 707 N N . LEU A 1 92 ? 13.898 -6.914 0.047 1 97.62 92 LEU A N 1
ATOM 708 C CA . LEU A 1 92 ? 15.055 -6.684 0.915 1 97.62 92 LEU A CA 1
ATOM 709 C C . LEU A 1 92 ? 15.398 -5.199 0.971 1 97.62 92 LEU A C 1
ATOM 711 O O . LEU A 1 92 ? 15.727 -4.676 2.039 1 97.62 92 LEU A O 1
ATOM 715 N N . HIS A 1 93 ? 15.344 -4.562 -0.15 1 97.75 93 HIS A N 1
ATOM 716 C CA . HIS A 1 93 ? 15.602 -3.129 -0.203 1 97.75 93 HIS A CA 1
ATOM 717 C C . HIS A 1 93 ? 14.602 -2.357 0.651 1 97.75 93 HIS A C 1
ATOM 719 O O . HIS A 1 93 ? 14.984 -1.459 1.404 1 97.75 93 HIS A O 1
ATOM 725 N N . ASN A 1 94 ? 13.344 -2.684 0.541 1 97 94 ASN A N 1
ATOM 726 C CA . ASN A 1 94 ? 12.297 -2.025 1.322 1 97 94 ASN A CA 1
ATOM 727 C C . ASN A 1 94 ? 12.508 -2.227 2.82 1 97 94 ASN A C 1
ATOM 729 O O . ASN A 1 94 ? 12.414 -1.276 3.6 1 97 94 ASN A O 1
ATOM 733 N N . ILE A 1 95 ? 12.797 -3.445 3.201 1 95.75 95 ILE A N 1
ATOM 734 C CA . ILE A 1 95 ? 13.016 -3.775 4.605 1 95.75 95 ILE A CA 1
ATOM 735 C C . ILE A 1 95 ? 14.18 -2.955 5.152 1 95.75 95 ILE A C 1
ATOM 737 O O . ILE A 1 95 ? 14.141 -2.494 6.297 1 95.75 95 ILE A O 1
ATOM 741 N N . ALA A 1 96 ? 15.156 -2.744 4.336 1 95.06 96 ALA A N 1
ATOM 742 C CA . ALA A 1 96 ? 16.375 -2.049 4.758 1 95.06 96 ALA A CA 1
ATOM 743 C C . ALA A 1 96 ? 16.156 -0.537 4.773 1 95.06 96 ALA A C 1
ATOM 745 O O . ALA A 1 96 ? 16.953 0.201 5.367 1 95.06 96 ALA A O 1
ATOM 746 N N . ASN A 1 97 ? 15.125 -0.046 4.117 1 94.75 97 ASN A N 1
ATOM 747 C CA . ASN A 1 97 ? 14.93 1.392 3.957 1 94.75 97 ASN A CA 1
ATOM 748 C C . ASN A 1 97 ? 13.484 1.798 4.234 1 94.75 97 ASN A C 1
ATOM 750 O O . ASN A 1 97 ? 12.852 2.449 3.404 1 94.75 97 ASN A O 1
ATOM 754 N N . PRO A 1 98 ? 12.984 1.519 5.426 1 93.12 98 PRO A N 1
ATOM 755 C CA . PRO A 1 98 ? 11.562 1.744 5.703 1 93.12 98 PRO A CA 1
ATOM 756 C C . PRO A 1 98 ? 11.172 3.217 5.609 1 93.12 98 PRO A C 1
ATOM 758 O O . PRO A 1 98 ? 10.07 3.539 5.156 1 93.12 98 PRO A O 1
ATOM 761 N N . ASP A 1 99 ? 12.062 4.164 5.977 1 92.62 99 ASP A N 1
ATOM 762 C CA . ASP A 1 99 ? 11.758 5.59 5.918 1 92.62 99 ASP A CA 1
ATOM 763 C C . ASP A 1 99 ? 11.555 6.047 4.473 1 92.62 99 ASP A C 1
ATOM 765 O O . ASP A 1 99 ? 10.656 6.84 4.188 1 92.62 99 ASP A O 1
ATOM 769 N N . ASP A 1 100 ? 12.367 5.523 3.598 1 94.06 100 ASP A N 1
ATOM 770 C CA . ASP A 1 100 ? 12.258 5.879 2.186 1 94.06 100 ASP A CA 1
ATOM 771 C C . ASP A 1 100 ? 10.906 5.461 1.617 1 94.06 100 ASP A C 1
ATOM 773 O O . ASP A 1 100 ? 10.289 6.207 0.855 1 94.06 100 ASP A O 1
ATOM 777 N N . ILE A 1 101 ? 10.461 4.297 2.035 1 91.44 101 ILE A N 1
ATOM 778 C CA . ILE A 1 101 ? 9.203 3.758 1.524 1 91.44 101 ILE A CA 1
ATOM 779 C C . ILE A 1 101 ? 8.039 4.57 2.07 1 91.44 101 ILE A C 1
ATOM 781 O O . ILE A 1 101 ? 7.113 4.918 1.328 1 91.44 101 ILE A O 1
ATOM 785 N N . PHE A 1 102 ? 8.18 4.879 3.289 1 87.5 102 PHE A N 1
ATOM 786 C CA . PHE A 1 102 ? 7.16 5.723 3.896 1 87.5 102 PHE A CA 1
ATOM 787 C C . PHE A 1 102 ? 7.035 7.043 3.148 1 87.5 102 PHE A C 1
ATOM 789 O O . PHE A 1 102 ? 5.934 7.438 2.754 1 87.5 102 PHE A O 1
ATOM 796 N N . ILE A 1 103 ? 8.117 7.695 2.938 1 91.38 103 ILE A N 1
ATOM 797 C CA . ILE A 1 103 ? 8.117 9 2.283 1 91.38 103 ILE A CA 1
ATOM 798 C C . ILE A 1 103 ? 7.605 8.859 0.852 1 91.38 103 ILE A C 1
ATOM 800 O O . ILE A 1 103 ? 6.832 9.703 0.38 1 91.38 103 ILE A O 1
ATOM 804 N N . ALA A 1 104 ? 7.98 7.801 0.167 1 89.12 104 ALA A N 1
ATOM 805 C CA . ALA A 1 104 ? 7.574 7.562 -1.216 1 89.12 104 ALA A CA 1
ATOM 806 C C . ALA A 1 104 ? 6.055 7.445 -1.327 1 89.12 104 ALA A C 1
ATOM 808 O O . ALA A 1 104 ? 5.461 7.914 -2.301 1 89.12 104 ALA A O 1
ATOM 809 N N . TYR A 1 105 ? 5.473 6.891 -0.38 1 83.69 105 TYR A N 1
ATOM 810 C CA . TYR A 1 105 ? 4.035 6.648 -0.438 1 83.69 105 TYR A CA 1
ATOM 811 C C . TYR A 1 105 ? 3.258 7.84 0.104 1 83.69 105 TYR A C 1
ATOM 813 O O . TYR A 1 105 ? 2.254 8.25 -0.481 1 83.69 105 TYR A O 1
ATOM 821 N N . MET A 1 106 ? 3.814 8.461 1.109 1 81.44 106 MET A N 1
ATOM 822 C CA . MET A 1 106 ? 3.029 9.438 1.862 1 81.44 106 MET A CA 1
ATOM 823 C C . MET A 1 106 ? 3.232 10.844 1.309 1 81.44 106 MET A C 1
ATOM 825 O O . MET A 1 106 ? 2.354 11.695 1.437 1 81.44 106 MET A O 1
ATOM 829 N N . GLU A 1 107 ? 4.305 11.086 0.675 1 86.69 107 GLU A N 1
ATOM 830 C CA . GLU A 1 107 ? 4.648 12.484 0.419 1 86.69 107 GLU A CA 1
ATOM 831 C C . GLU A 1 107 ? 4.57 12.805 -1.07 1 86.69 107 GLU A C 1
ATOM 833 O O . GLU A 1 107 ? 4.906 13.914 -1.488 1 86.69 107 GLU A O 1
ATOM 838 N N . LEU A 1 108 ? 4.09 11.836 -1.875 1 88.56 108 LEU A N 1
ATOM 839 C CA . LEU A 1 108 ? 3.863 12.141 -3.283 1 88.56 108 LEU A CA 1
ATOM 840 C C . LEU A 1 108 ? 2.898 13.312 -3.438 1 88.56 108 LEU A C 1
ATOM 842 O O . LEU A 1 108 ? 3.08 14.156 -4.316 1 88.56 108 LEU A O 1
ATOM 846 N N . ARG A 1 109 ? 1.979 13.383 -2.639 1 83.75 109 ARG A N 1
ATOM 847 C CA . ARG A 1 109 ? 0.944 14.414 -2.705 1 83.75 109 ARG A CA 1
ATOM 848 C C . ARG A 1 109 ? 1.497 15.773 -2.305 1 83.75 109 ARG A C 1
ATOM 850 O O . ARG A 1 109 ? 0.847 16.797 -2.516 1 83.75 109 ARG A O 1
ATOM 857 N N . SER A 1 110 ? 2.617 15.75 -1.675 1 90 110 SER A N 1
ATOM 858 C CA . SER A 1 110 ? 3.23 16.984 -1.197 1 90 110 SER A CA 1
ATOM 859 C C . SER A 1 110 ? 4.094 17.625 -2.277 1 90 110 SER A C 1
ATOM 861 O O . SER A 1 110 ? 4.582 18.75 -2.105 1 90 110 SER A O 1
ATOM 863 N N . LEU A 1 111 ? 4.266 16.953 -3.367 1 94.69 111 LEU A N 1
ATOM 864 C CA . LEU A 1 111 ? 5.121 17.453 -4.438 1 94.69 111 LEU A CA 1
ATOM 865 C C . LEU A 1 111 ? 4.414 18.547 -5.227 1 94.69 111 LEU A C 1
ATOM 867 O O . LEU A 1 111 ? 3.215 18.453 -5.492 1 94.69 111 LEU A O 1
ATOM 871 N N . GLU A 1 112 ? 5.172 19.5 -5.547 1 95.19 112 GLU A N 1
ATOM 872 C CA . GLU A 1 112 ? 4.711 20.5 -6.504 1 95.19 112 GLU A CA 1
ATOM 873 C C . GLU A 1 112 ? 4.805 19.984 -7.934 1 95.19 112 GLU A C 1
ATOM 875 O O . GLU A 1 112 ? 5.512 19.016 -8.203 1 95.19 112 GLU A O 1
ATOM 880 N N . PRO A 1 113 ? 4.16 20.609 -8.883 1 94.12 113 PRO A N 1
ATOM 881 C CA . PRO A 1 113 ? 3.973 20.047 -10.219 1 94.12 113 PRO A CA 1
ATOM 882 C C . PRO A 1 113 ? 5.289 19.672 -10.898 1 94.12 113 PRO A C 1
ATOM 884 O O . PRO A 1 113 ? 5.414 18.578 -11.445 1 94.12 113 PRO A O 1
ATOM 887 N N . ASP A 1 114 ? 6.238 20.5 -10.844 1 92.62 114 ASP A N 1
ATOM 888 C CA . ASP A 1 114 ? 7.492 20.203 -11.531 1 92.62 114 ASP A CA 1
ATOM 889 C C . ASP A 1 114 ? 8.188 19 -10.906 1 92.62 114 ASP A C 1
ATOM 891 O O . ASP A 1 114 ? 8.641 18.094 -11.617 1 92.62 114 ASP A O 1
ATOM 895 N N . GLY A 1 115 ? 8.32 18.984 -9.602 1 93.94 115 GLY A N 1
ATOM 896 C CA . GLY A 1 115 ? 8.891 17.844 -8.898 1 93.94 115 GLY A CA 1
ATOM 897 C C . GLY A 1 115 ? 8.094 16.562 -9.086 1 93.94 115 GLY A C 1
ATOM 898 O O . GLY A 1 115 ? 8.672 15.492 -9.266 1 93.94 115 GLY A O 1
ATOM 899 N N . ALA A 1 116 ? 6.789 16.75 -9.164 1 94.94 116 ALA A N 1
ATOM 900 C CA . ALA A 1 116 ? 5.902 15.602 -9.344 1 94.94 116 ALA A CA 1
ATOM 901 C C . ALA A 1 116 ? 6.129 14.938 -10.695 1 94.94 116 ALA A C 1
ATOM 903 O O . ALA A 1 116 ? 6.191 13.703 -10.789 1 94.94 116 ALA A O 1
ATOM 904 N N . THR A 1 117 ? 6.281 15.688 -11.703 1 96.06 117 THR A N 1
ATOM 905 C CA . THR A 1 117 ? 6.477 15.164 -13.047 1 96.06 117 THR A CA 1
ATOM 906 C C . THR A 1 117 ? 7.734 14.297 -13.117 1 96.06 117 THR A C 1
ATOM 908 O O . THR A 1 117 ? 7.703 13.188 -13.648 1 96.06 117 THR A O 1
ATOM 911 N N . GLN A 1 118 ? 8.742 14.789 -12.516 1 95.5 118 GLN A N 1
ATOM 912 C CA . GLN A 1 118 ? 10.016 14.07 -12.539 1 95.5 118 GLN A CA 1
ATOM 913 C C . GLN A 1 118 ? 9.938 12.773 -11.742 1 95.5 118 GLN A C 1
ATOM 915 O O . GLN A 1 118 ? 10.359 11.719 -12.211 1 95.5 118 GLN A O 1
ATOM 920 N N . ILE A 1 119 ? 9.414 12.836 -10.594 1 97 119 ILE A N 1
ATOM 921 C CA . ILE A 1 119 ? 9.344 11.68 -9.711 1 97 119 ILE A CA 1
ATOM 922 C C . ILE A 1 119 ? 8.422 10.625 -10.312 1 97 119 ILE A C 1
ATOM 924 O O . ILE A 1 119 ? 8.742 9.43 -10.312 1 97 119 ILE A O 1
ATOM 928 N N . LEU A 1 120 ? 7.332 11.047 -10.891 1 95.38 120 LEU A N 1
ATOM 929 C CA . LEU A 1 120 ? 6.375 10.125 -11.484 1 95.38 120 LEU A CA 1
ATOM 930 C C . LEU A 1 120 ? 6.977 9.414 -12.695 1 95.38 120 LEU A C 1
ATOM 932 O O . LEU A 1 120 ? 6.715 8.234 -12.922 1 95.38 120 LEU A O 1
ATOM 936 N N . LYS A 1 121 ? 7.746 10.148 -13.398 1 96.5 121 LYS A N 1
ATOM 937 C CA . LYS A 1 121 ? 8.43 9.523 -14.523 1 96.5 121 LYS A CA 1
ATOM 938 C C . LYS A 1 121 ? 9.367 8.414 -14.055 1 96.5 121 LYS A C 1
ATOM 940 O O . LYS A 1 121 ? 9.406 7.332 -14.648 1 96.5 121 LYS A O 1
ATOM 945 N N . GLU A 1 122 ? 10.078 8.672 -13.039 1 96.5 122 GLU A N 1
ATOM 946 C CA . GLU A 1 122 ? 11.023 7.688 -12.516 1 96.5 122 GLU A CA 1
ATOM 947 C C . GLU A 1 122 ? 10.297 6.484 -11.922 1 96.5 122 GLU A C 1
ATOM 949 O O . GLU A 1 122 ? 10.75 5.344 -12.062 1 96.5 122 GLU A O 1
ATOM 954 N N . ARG A 1 123 ? 9.258 6.742 -11.289 1 96.38 123 ARG A N 1
ATOM 955 C CA . ARG A 1 123 ? 8.43 5.66 -10.766 1 96.38 123 ARG A CA 1
ATOM 956 C C . ARG A 1 123 ? 7.879 4.793 -11.891 1 96.38 123 ARG A C 1
ATOM 958 O O . ARG A 1 123 ? 7.84 3.566 -11.773 1 96.38 123 ARG A O 1
ATOM 965 N N . ASN A 1 124 ? 7.449 5.477 -12.922 1 96.81 124 ASN A N 1
ATOM 966 C CA . ASN A 1 124 ? 6.961 4.75 -14.094 1 96.81 124 ASN A CA 1
ATOM 967 C C . ASN A 1 124 ? 8.055 3.883 -14.711 1 96.81 124 ASN A C 1
ATOM 969 O O . ASN A 1 124 ? 7.789 2.756 -15.141 1 96.81 124 ASN A O 1
ATOM 973 N N . ASP A 1 125 ? 9.219 4.41 -14.758 1 97.38 125 ASP A N 1
ATOM 974 C CA . ASP A 1 125 ? 10.336 3.645 -15.297 1 97.38 125 ASP A CA 1
ATOM 975 C C . ASP A 1 125 ? 10.617 2.41 -14.445 1 97.38 125 ASP A C 1
ATOM 977 O O . ASP A 1 125 ? 10.922 1.339 -14.969 1 97.38 125 ASP A O 1
ATOM 981 N N . TYR A 1 126 ? 10.562 2.572 -13.211 1 97.94 126 TYR A N 1
ATOM 982 C CA . TYR A 1 126 ? 10.766 1.463 -12.281 1 97.94 126 TYR A CA 1
ATOM 983 C C . TYR A 1 126 ? 9.711 0.381 -12.492 1 97.94 126 TYR A C 1
ATOM 985 O O . TYR A 1 126 ? 10.047 -0.799 -12.625 1 97.94 126 TYR A O 1
ATOM 993 N N . GLU A 1 127 ? 8.477 0.801 -12.578 1 97.75 127 GLU A N 1
ATOM 994 C CA . GLU A 1 127 ? 7.379 -0.128 -12.836 1 97.75 127 GLU A CA 1
ATOM 995 C C . GLU A 1 127 ? 7.52 -0.79 -14.203 1 97.75 127 GLU A C 1
ATOM 997 O O . GLU A 1 127 ? 7.191 -1.966 -14.367 1 97.75 127 GLU A O 1
ATOM 1002 N N . ALA A 1 128 ? 8.008 -0.045 -15.172 1 98.19 128 ALA A N 1
ATOM 1003 C CA . ALA A 1 128 ? 8.156 -0.539 -16.547 1 98.19 128 ALA A CA 1
ATOM 1004 C C . ALA A 1 128 ? 9.133 -1.707 -16.594 1 98.19 128 ALA A C 1
ATOM 1006 O O . ALA A 1 128 ? 8.977 -2.619 -17.406 1 98.19 128 ALA A O 1
ATOM 1007 N N . ALA A 1 129 ? 10.102 -1.667 -15.727 1 98.31 129 ALA A N 1
ATOM 1008 C CA . ALA A 1 129 ? 11.062 -2.768 -15.672 1 98.31 129 ALA A CA 1
ATOM 1009 C C . ALA A 1 129 ? 10.375 -4.074 -15.273 1 98.31 129 ALA A C 1
ATOM 1011 O O . ALA A 1 129 ? 10.602 -5.113 -15.898 1 98.31 129 ALA A O 1
ATOM 1012 N N . LEU A 1 130 ? 9.531 -4.027 -14.305 1 98.69 130 LEU A N 1
ATOM 1013 C CA . LEU A 1 130 ? 8.773 -5.199 -13.898 1 98.69 130 LEU A CA 1
ATOM 1014 C C . LEU A 1 130 ? 7.785 -5.613 -14.984 1 98.69 130 LEU A C 1
ATOM 1016 O O . LEU A 1 130 ? 7.652 -6.801 -15.289 1 98.69 130 LEU A O 1
ATOM 1020 N N . ARG A 1 131 ? 7.137 -4.609 -15.555 1 98.69 131 ARG A N 1
ATOM 1021 C CA . ARG A 1 131 ? 6.164 -4.879 -16.609 1 98.69 131 ARG A CA 1
ATOM 1022 C C . ARG A 1 131 ? 6.82 -5.586 -17.781 1 98.69 131 ARG A C 1
ATOM 1024 O O . ARG A 1 131 ? 6.223 -6.48 -18.391 1 98.69 131 ARG A O 1
ATOM 1031 N N . ALA A 1 132 ? 7.992 -5.199 -18.078 1 98.62 132 ALA A N 1
ATOM 1032 C CA . ALA A 1 132 ? 8.719 -5.832 -19.172 1 98.62 132 ALA A CA 1
ATOM 1033 C C . ALA A 1 132 ? 9 -7.301 -18.875 1 98.62 132 ALA A C 1
ATOM 1035 O O . ALA A 1 132 ? 8.867 -8.156 -19.75 1 98.62 132 ALA A O 1
ATOM 1036 N N . ILE A 1 133 ? 9.383 -7.605 -17.672 1 98.69 133 ILE A N 1
ATOM 1037 C CA . ILE A 1 133 ? 9.602 -8.984 -17.25 1 98.69 133 ILE A CA 1
ATOM 1038 C C . ILE A 1 133 ? 8.312 -9.789 -17.422 1 98.69 133 ILE A C 1
ATOM 1040 O O . ILE A 1 133 ? 8.336 -10.898 -17.969 1 98.69 133 ILE A O 1
ATOM 1044 N N . LEU A 1 134 ? 7.195 -9.195 -17 1 98.75 134 LEU A N 1
ATOM 1045 C CA . LEU A 1 134 ? 5.906 -9.875 -17.062 1 98.75 134 LEU A CA 1
ATOM 1046 C C . LEU A 1 134 ? 5.465 -10.086 -18.516 1 98.75 134 LEU A C 1
ATOM 1048 O O . LEU A 1 134 ? 4.941 -11.141 -18.859 1 98.75 134 LEU A O 1
ATOM 1052 N N . ARG A 1 135 ? 5.684 -9.078 -19.297 1 98.44 135 ARG A N 1
ATOM 1053 C CA . ARG A 1 135 ? 5.348 -9.188 -20.719 1 98.44 135 ARG A CA 1
ATOM 1054 C C . ARG A 1 135 ? 6.152 -10.297 -21.391 1 98.44 135 ARG A C 1
ATOM 1056 O O . ARG A 1 135 ? 5.605 -11.078 -22.172 1 98.44 135 ARG A O 1
ATOM 1063 N N . ASP A 1 136 ? 7.422 -10.328 -21.125 1 98.31 136 ASP A N 1
ATOM 1064 C CA . ASP A 1 136 ? 8.273 -11.375 -21.688 1 98.31 136 ASP A CA 1
ATOM 1065 C C . ASP A 1 136 ? 7.785 -12.758 -21.266 1 98.31 136 ASP A C 1
ATOM 1067 O O . ASP A 1 136 ? 7.738 -13.68 -22.078 1 98.31 136 ASP A O 1
ATOM 1071 N N . GLY A 1 137 ? 7.457 -12.883 -19.984 1 98.31 137 GLY A N 1
ATOM 1072 C CA . GLY A 1 137 ? 6.941 -14.148 -19.484 1 98.31 137 GLY A CA 1
ATOM 1073 C C . GLY A 1 137 ? 5.621 -14.539 -20.125 1 98.31 137 GLY A C 1
ATOM 1074 O O . GLY A 1 137 ? 5.383 -15.719 -20.391 1 98.31 137 GLY A O 1
ATOM 1075 N N . GLN A 1 138 ? 4.777 -13.555 -20.281 1 97.75 138 GLN A N 1
ATOM 1076 C CA . GLN A 1 138 ? 3.506 -13.797 -20.953 1 97.75 138 GLN A CA 1
ATOM 1077 C C . GLN A 1 138 ? 3.725 -14.273 -22.391 1 97.75 138 GLN A C 1
ATOM 1079 O O . GLN A 1 138 ? 3.123 -15.258 -22.828 1 97.75 138 GLN A O 1
ATOM 1084 N N . THR A 1 139 ? 4.574 -13.586 -23.078 1 97.12 139 THR A N 1
ATOM 1085 C CA . THR A 1 139 ? 4.867 -13.875 -24.484 1 97.12 139 THR A CA 1
ATOM 1086 C C . THR A 1 139 ? 5.484 -15.266 -24.625 1 97.12 139 THR A C 1
ATOM 1088 O O . THR A 1 139 ? 5.168 -16 -25.562 1 97.12 139 THR A O 1
ATOM 1091 N N . ALA A 1 140 ? 6.305 -15.672 -23.688 1 95.81 140 ALA A N 1
ATOM 1092 C CA . ALA A 1 140 ? 6.996 -16.953 -23.719 1 95.81 140 ALA A CA 1
ATOM 1093 C C . ALA A 1 140 ? 6.07 -18.094 -23.281 1 95.81 140 ALA A C 1
ATOM 1095 O O . ALA A 1 140 ? 6.41 -19.266 -23.406 1 95.81 140 ALA A O 1
ATOM 1096 N N . GLY A 1 141 ? 4.949 -17.703 -22.688 1 95.31 141 GLY A N 1
ATOM 1097 C CA . GLY A 1 141 ? 4.004 -18.688 -22.203 1 95.31 141 GLY A CA 1
ATOM 1098 C C . GLY A 1 141 ? 4.32 -19.188 -20.797 1 95.31 141 GLY A C 1
ATOM 1099 O O . GLY A 1 141 ? 3.67 -20.109 -20.297 1 95.31 141 GLY A O 1
ATOM 1100 N N . ASP A 1 142 ? 5.262 -18.531 -20.156 1 95.19 142 ASP A N 1
ATOM 1101 C CA . ASP A 1 142 ? 5.691 -18.891 -18.797 1 95.19 142 ASP A CA 1
ATOM 1102 C C . ASP A 1 142 ? 4.707 -18.359 -17.75 1 95.19 142 ASP A C 1
ATOM 1104 O O . ASP A 1 142 ? 4.602 -18.922 -16.672 1 95.19 142 ASP A O 1
ATOM 1108 N N . PHE A 1 143 ? 4.145 -17.234 -18.109 1 97.94 143 PHE A N 1
ATOM 1109 C CA . PHE A 1 143 ? 3.258 -16.578 -17.156 1 97.94 143 PHE A CA 1
ATOM 1110 C C . PHE A 1 143 ? 1.816 -16.609 -17.641 1 97.94 143 PHE A C 1
ATOM 1112 O O . PHE A 1 143 ? 1.556 -16.422 -18.844 1 97.94 143 PHE A O 1
ATOM 1119 N N . LYS A 1 144 ? 0.92 -16.922 -16.781 1 96.88 144 LYS A N 1
ATOM 1120 C CA . LYS A 1 144 ? -0.517 -16.891 -17.047 1 96.88 144 LYS A CA 1
ATOM 1121 C C . LYS A 1 144 ? -1.142 -15.609 -16.5 1 96.88 144 LYS A C 1
ATOM 1123 O O . LYS A 1 144 ? -1.712 -15.609 -15.398 1 96.88 144 LYS A O 1
ATOM 1128 N N . ILE A 1 145 ? -1.045 -14.555 -17.281 1 96.25 145 ILE A N 1
ATOM 1129 C CA . ILE A 1 145 ? -1.562 -13.25 -16.891 1 96.25 145 ILE A CA 1
ATOM 1130 C C . ILE A 1 145 ? -2.338 -12.625 -18.047 1 96.25 145 ILE A C 1
ATOM 1132 O O . ILE A 1 145 ? -2.08 -12.938 -19.203 1 96.25 145 ILE A O 1
ATOM 1136 N N . SER A 1 146 ? -3.277 -11.75 -17.688 1 93.75 146 SER A N 1
ATOM 1137 C CA . SER A 1 146 ? -4.156 -11.188 -18.703 1 93.75 146 SER A CA 1
ATOM 1138 C C . SER A 1 146 ? -3.721 -9.773 -19.094 1 93.75 146 SER A C 1
ATOM 1140 O O . SER A 1 146 ? -3.914 -9.352 -20.234 1 93.75 146 SER A O 1
ATOM 1142 N N . ASP A 1 147 ? -3.189 -9 -18.172 1 96.25 147 ASP A N 1
ATOM 1143 C CA . ASP A 1 147 ? -2.795 -7.613 -18.359 1 96.25 147 ASP A CA 1
ATOM 1144 C C . ASP A 1 147 ? -1.504 -7.293 -17.609 1 96.25 147 ASP A C 1
ATOM 1146 O O . ASP A 1 147 ? -1.536 -6.98 -16.422 1 96.25 147 ASP A O 1
ATOM 1150 N N . PRO A 1 148 ? -0.368 -7.328 -18.328 1 97.56 148 PRO A N 1
ATOM 1151 C CA . PRO A 1 148 ? 0.922 -7.156 -17.656 1 97.56 148 PRO A CA 1
ATOM 1152 C C . PRO A 1 148 ? 0.997 -5.863 -16.844 1 97.56 148 PRO A C 1
ATOM 1154 O O . PRO A 1 148 ? 1.67 -5.816 -15.812 1 97.56 148 PRO A O 1
ATOM 1157 N N . ALA A 1 149 ? 0.345 -4.82 -17.266 1 96.5 149 ALA A N 1
ATOM 1158 C CA . ALA A 1 149 ? 0.386 -3.547 -16.547 1 96.5 149 ALA A CA 1
ATOM 1159 C C . ALA A 1 149 ? -0.323 -3.652 -15.195 1 96.5 149 ALA A C 1
ATOM 1161 O O . ALA A 1 149 ? 0.217 -3.234 -14.172 1 96.5 149 ALA A O 1
ATOM 1162 N N . ILE A 1 150 ? -1.492 -4.246 -15.148 1 97 150 ILE A N 1
ATOM 1163 C CA . ILE A 1 150 ? -2.252 -4.395 -13.914 1 97 150 ILE A CA 1
ATOM 1164 C C . ILE A 1 150 ? -1.528 -5.355 -12.977 1 97 150 ILE A C 1
ATOM 1166 O O . ILE A 1 150 ? -1.406 -5.09 -11.773 1 97 150 ILE A O 1
ATOM 1170 N N . HIS A 1 151 ? -1.022 -6.438 -13.523 1 98.12 151 HIS A N 1
ATOM 1171 C CA . HIS A 1 151 ? -0.315 -7.402 -12.695 1 98.12 151 HIS A CA 1
ATOM 1172 C C . HIS A 1 151 ? 0.964 -6.805 -12.117 1 98.12 151 HIS A C 1
ATOM 1174 O O . HIS A 1 151 ? 1.329 -7.086 -10.977 1 98.12 151 HIS A O 1
ATOM 1180 N N . ALA A 1 152 ? 1.658 -5.988 -12.906 1 98.38 152 ALA A N 1
ATOM 1181 C CA . ALA A 1 152 ? 2.85 -5.32 -12.383 1 98.38 152 ALA A CA 1
ATOM 1182 C C . ALA A 1 152 ? 2.504 -4.422 -11.203 1 98.38 152 ALA A C 1
ATOM 1184 O O . ALA A 1 152 ? 3.18 -4.453 -10.172 1 98.38 152 ALA A O 1
ATOM 1185 N N . ARG A 1 153 ? 1.456 -3.641 -11.328 1 97.06 153 ARG A N 1
ATOM 1186 C CA . ARG A 1 153 ? 1.028 -2.756 -10.25 1 97.06 153 ARG A CA 1
ATOM 1187 C C . ARG A 1 153 ? 0.572 -3.555 -9.031 1 97.06 153 ARG A C 1
ATOM 1189 O O . ARG A 1 153 ? 0.843 -3.168 -7.895 1 97.06 153 ARG A O 1
ATOM 1196 N N . SER A 1 154 ? -0.092 -4.676 -9.266 1 97.81 154 SER A N 1
ATOM 1197 C CA . SER A 1 154 ? -0.549 -5.52 -8.164 1 97.81 154 SER A CA 1
ATOM 1198 C C . SER A 1 154 ? 0.627 -6.117 -7.402 1 97.81 154 SER A C 1
ATOM 1200 O O . SER A 1 154 ? 0.619 -6.156 -6.172 1 97.81 154 SER A O 1
ATOM 1202 N N . ILE A 1 155 ? 1.63 -6.52 -8.117 1 98.69 155 ILE A N 1
ATOM 1203 C CA . ILE A 1 155 ? 2.805 -7.113 -7.496 1 98.69 155 ILE A CA 1
ATOM 1204 C C . ILE A 1 155 ? 3.582 -6.043 -6.73 1 98.69 155 ILE A C 1
ATOM 1206 O O . ILE A 1 155 ? 4.008 -6.27 -5.598 1 98.69 155 ILE A O 1
ATOM 1210 N N . LEU A 1 156 ? 3.74 -4.918 -7.324 1 97.94 156 LEU A N 1
ATOM 1211 C CA . LEU A 1 156 ? 4.43 -3.832 -6.637 1 97.94 156 LEU A CA 1
ATOM 1212 C C . LEU A 1 156 ? 3.705 -3.461 -5.348 1 97.94 156 LEU A C 1
ATOM 1214 O O . LEU A 1 156 ? 4.34 -3.234 -4.316 1 97.94 156 LEU A O 1
ATOM 1218 N N . SER A 1 157 ? 2.406 -3.408 -5.402 1 96.25 157 SER A N 1
ATOM 1219 C CA . SER A 1 157 ? 1.625 -3.143 -4.199 1 96.25 157 SER A CA 1
ATOM 1220 C C . SER A 1 157 ? 1.819 -4.242 -3.16 1 96.25 157 SER A C 1
ATOM 1222 O O . SER A 1 157 ? 2.027 -3.957 -1.979 1 96.25 157 SER A O 1
ATOM 1224 N N . MET A 1 158 ? 1.783 -5.438 -3.592 1 97.81 158 MET A N 1
ATOM 1225 C CA . MET A 1 158 ? 2.021 -6.586 -2.723 1 97.81 158 MET A CA 1
ATOM 1226 C C . MET A 1 158 ? 3.342 -6.438 -1.974 1 97.81 158 MET A C 1
ATOM 1228 O O . MET A 1 158 ? 3.398 -6.645 -0.76 1 97.81 158 MET A O 1
ATOM 1232 N N . LEU A 1 159 ? 4.344 -6.02 -2.674 1 97.88 159 LEU A N 1
ATOM 1233 C CA . LEU A 1 159 ? 5.699 -5.977 -2.131 1 97.88 159 LEU A CA 1
ATOM 1234 C C . LEU A 1 159 ? 5.887 -4.75 -1.243 1 97.88 159 LEU A C 1
ATOM 1236 O O . LEU A 1 159 ? 6.723 -4.762 -0.337 1 97.88 159 LEU A O 1
ATOM 1240 N N . GLY A 1 160 ? 5.148 -3.766 -1.516 1 94.31 160 GLY A N 1
ATOM 1241 C CA . GLY A 1 160 ? 5.312 -2.498 -0.824 1 94.31 160 GLY A CA 1
ATOM 1242 C C . GLY A 1 160 ? 4.797 -2.523 0.602 1 94.31 160 GLY A C 1
ATOM 1243 O O . GLY A 1 160 ? 5.266 -1.763 1.451 1 94.31 160 GLY A O 1
ATOM 1244 N N . GLY A 1 161 ? 3.959 -3.463 0.931 1 92.94 161 GLY A N 1
ATOM 1245 C CA . GLY A 1 161 ? 3.283 -3.469 2.217 1 92.94 161 GLY A CA 1
ATOM 1246 C C . GLY A 1 161 ? 4.148 -3.998 3.346 1 92.94 161 GLY A C 1
ATOM 1247 O O . GLY A 1 161 ? 3.818 -3.83 4.52 1 92.94 161 GLY A O 1
ATOM 1248 N N . VAL A 1 162 ? 5.309 -4.52 3.066 1 95.25 162 VAL A N 1
ATOM 1249 C CA . VAL A 1 162 ? 6.129 -5.223 4.051 1 95.25 162 VAL A CA 1
ATOM 1250 C C . VAL A 1 162 ? 6.613 -4.242 5.113 1 95.25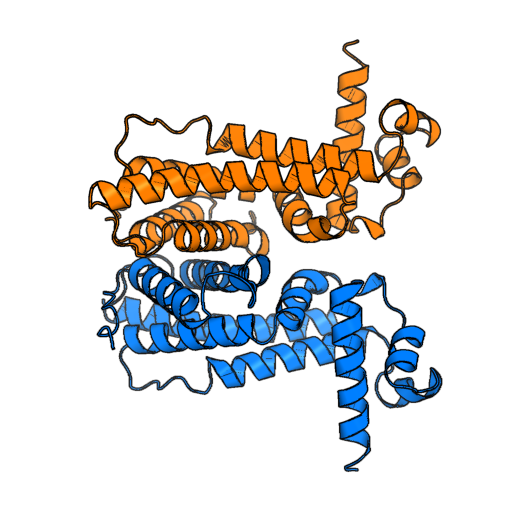 162 VAL A C 1
ATOM 1252 O O . VAL A 1 162 ? 6.742 -4.602 6.285 1 95.25 162 VAL A O 1
ATOM 1255 N N . THR A 1 163 ? 6.812 -3 4.793 1 90.81 163 THR A N 1
ATOM 1256 C CA . THR A 1 163 ? 7.379 -2.021 5.715 1 90.81 163 THR A CA 1
ATOM 1257 C C . THR A 1 163 ? 6.352 -1.607 6.766 1 90.81 163 THR A C 1
ATOM 1259 O O . THR A 1 163 ? 6.703 -1.019 7.789 1 90.81 163 THR A O 1
ATOM 1262 N N . VAL A 1 164 ? 5.145 -1.926 6.559 1 87.25 164 VAL A N 1
ATOM 1263 C CA . VAL A 1 164 ? 4.07 -1.562 7.477 1 87.25 164 VAL A CA 1
ATOM 1264 C C . VAL A 1 164 ? 4.051 -2.523 8.664 1 87.25 164 VAL A C 1
ATOM 1266 O O . VAL A 1 164 ? 3.809 -2.113 9.797 1 87.25 164 VAL A O 1
ATOM 1269 N N . TRP A 1 165 ? 4.391 -3.736 8.461 1 89.88 165 TRP A N 1
ATOM 1270 C CA . TRP A 1 165 ? 4.148 -4.695 9.531 1 89.88 165 TRP A CA 1
ATOM 1271 C C . TRP A 1 165 ? 5.445 -5.371 9.961 1 89.88 165 TRP A C 1
ATOM 1273 O O . TRP A 1 165 ? 5.531 -5.922 11.062 1 89.88 165 TRP A O 1
ATOM 1283 N N . PHE A 1 166 ? 6.379 -5.457 9.109 1 93.56 166 PHE A N 1
ATOM 1284 C CA . PHE A 1 166 ? 7.594 -6.184 9.453 1 93.56 166 PHE A CA 1
ATOM 1285 C C . PHE A 1 166 ? 8.43 -5.402 10.461 1 93.56 166 PHE A C 1
ATOM 1287 O O . PHE A 1 166 ? 8.617 -4.191 10.312 1 93.56 166 PHE A O 1
ATOM 1294 N N . ARG A 1 167 ? 8.867 -6.09 11.398 1 89.19 167 ARG A N 1
ATOM 1295 C CA . ARG A 1 167 ? 9.789 -5.57 12.406 1 89.19 167 ARG A CA 1
ATOM 1296 C C . ARG A 1 167 ? 10.953 -6.523 12.625 1 89.19 167 ARG A C 1
ATOM 1298 O O . ARG A 1 167 ? 10.758 -7.734 12.758 1 89.19 167 ARG A O 1
ATOM 1305 N N . GLN A 1 168 ? 12.109 -5.965 12.672 1 84.88 168 GLN A N 1
ATOM 1306 C CA . GLN A 1 168 ? 13.312 -6.777 12.852 1 84.88 168 GLN A CA 1
ATOM 1307 C C . GLN A 1 168 ? 13.266 -7.539 14.172 1 84.88 168 GLN A C 1
ATOM 1309 O O . GLN A 1 168 ? 13.836 -8.633 14.281 1 84.88 168 GLN A O 1
ATOM 1314 N N . SER A 1 169 ? 12.586 -6.977 15.094 1 85.56 169 SER A N 1
ATOM 1315 C CA . SER A 1 169 ? 12.508 -7.582 16.422 1 85.56 169 SER A CA 1
ATOM 1316 C C . SER A 1 169 ? 11.43 -8.656 16.469 1 85.56 169 SER A C 1
ATOM 1318 O O . SER A 1 169 ? 11.281 -9.344 17.484 1 85.56 169 SER A O 1
ATOM 1320 N N . GLY A 1 170 ? 10.711 -8.805 15.367 1 85.69 170 GLY A N 1
ATOM 1321 C CA . GLY A 1 170 ? 9.641 -9.797 15.336 1 85.69 170 GLY A CA 1
ATOM 1322 C C . GLY A 1 170 ? 10.148 -11.211 15.125 1 85.69 170 GLY A C 1
ATOM 1323 O O . GLY A 1 170 ? 11.352 -11.438 14.992 1 85.69 170 GLY A O 1
ATOM 1324 N N . PRO A 1 171 ? 9.188 -12.125 15.094 1 86.81 171 PRO A N 1
ATOM 1325 C CA . PRO A 1 171 ? 9.555 -13.539 15.023 1 86.81 171 PRO A CA 1
ATOM 1326 C C . PRO A 1 171 ? 10.023 -13.961 13.633 1 86.81 171 PRO A C 1
ATOM 1328 O O . PRO A 1 171 ? 10.734 -14.961 13.492 1 86.81 171 PRO A O 1
ATOM 1331 N N . GLN A 1 172 ? 9.641 -13.258 12.656 1 90.62 172 GLN A N 1
ATOM 1332 C CA . GLN A 1 172 ? 10.031 -13.617 11.297 1 90.62 172 GLN A CA 1
ATOM 1333 C C . GLN A 1 172 ? 11.352 -12.953 10.906 1 90.62 172 GLN A C 1
ATOM 1335 O O . GLN A 1 172 ? 11.594 -11.797 11.258 1 90.62 172 GLN A O 1
ATOM 1340 N N . THR A 1 173 ? 12.203 -13.719 10.195 1 92.81 173 THR A N 1
ATOM 1341 C CA . THR A 1 173 ? 13.422 -13.141 9.641 1 92.81 173 THR A CA 1
ATOM 1342 C C . THR A 1 173 ? 13.156 -12.547 8.258 1 92.81 173 THR A C 1
ATOM 1344 O O . THR A 1 173 ? 12.18 -12.922 7.594 1 92.81 173 THR A O 1
ATOM 1347 N N . PRO A 1 174 ? 14.039 -11.594 7.867 1 94.56 174 PRO A N 1
ATOM 1348 C CA . PRO A 1 174 ? 13.906 -11.086 6.5 1 94.56 174 PRO A CA 1
ATOM 1349 C C . PRO A 1 174 ? 13.891 -12.195 5.453 1 94.56 174 PRO A C 1
ATOM 1351 O O . PRO A 1 174 ? 13.148 -12.117 4.469 1 94.56 174 PRO A O 1
ATOM 1354 N N . THR A 1 175 ? 14.656 -13.227 5.719 1 92.31 175 THR A N 1
ATOM 1355 C CA . THR A 1 175 ? 14.727 -14.328 4.766 1 92.31 175 THR A CA 1
ATOM 1356 C C . THR A 1 175 ? 13.391 -15.062 4.684 1 92.31 175 THR A C 1
ATOM 1358 O O . THR A 1 175 ? 12.922 -15.398 3.594 1 92.31 175 THR A O 1
ATOM 1361 N N . ASP A 1 176 ? 12.758 -15.273 5.82 1 91.94 176 ASP A N 1
ATOM 1362 C CA . ASP A 1 176 ? 11.438 -15.891 5.848 1 91.94 176 ASP A CA 1
ATOM 1363 C C . ASP A 1 176 ? 10.43 -15.07 5.051 1 91.94 176 ASP A C 1
ATOM 1365 O O . ASP A 1 176 ? 9.656 -15.617 4.262 1 91.94 176 ASP A O 1
ATOM 1369 N N . VAL A 1 177 ? 10.484 -13.828 5.242 1 96.12 177 VAL A N 1
ATOM 1370 C CA . VAL A 1 177 ? 9.547 -12.914 4.605 1 96.12 177 VAL A CA 1
ATOM 1371 C C . VAL A 1 177 ? 9.773 -12.906 3.096 1 96.12 177 VAL A C 1
ATOM 1373 O O . VAL A 1 177 ? 8.828 -13.047 2.318 1 96.12 177 VAL A O 1
ATOM 1376 N N . VAL A 1 178 ? 11.008 -12.844 2.729 1 96.81 178 VAL A N 1
ATOM 1377 C CA . VAL A 1 178 ? 11.359 -12.758 1.315 1 96.81 178 VAL A CA 1
ATOM 1378 C C . VAL A 1 178 ? 10.898 -14.023 0.591 1 96.81 178 VAL A C 1
ATOM 1380 O O . VAL A 1 178 ? 10.344 -13.953 -0.508 1 96.81 178 VAL A O 1
ATOM 1383 N N . GLU A 1 179 ? 11.117 -15.188 1.185 1 96.69 179 GLU A N 1
ATOM 1384 C CA . GLU A 1 179 ? 10.742 -16.438 0.54 1 96.69 179 GLU A CA 1
ATOM 1385 C C . GLU A 1 179 ? 9.227 -16.531 0.335 1 96.69 179 GLU A C 1
ATOM 1387 O O . GLU A 1 179 ? 8.766 -17 -0.7 1 96.69 179 GLU A O 1
ATOM 1392 N N . CYS A 1 180 ? 8.469 -16.031 1.279 1 97.06 180 CYS A N 1
ATOM 1393 C CA . CYS A 1 180 ? 7.016 -16.016 1.141 1 97.06 180 CYS A CA 1
ATOM 1394 C C . CYS A 1 180 ? 6.594 -15.102 -0.005 1 97.06 180 CYS A C 1
ATOM 1396 O O . CYS A 1 180 ? 5.703 -15.453 -0.784 1 97.06 180 CYS A O 1
ATOM 1398 N N . TYR A 1 181 ? 7.242 -13.938 -0.116 1 98.44 181 TYR A N 1
ATOM 1399 C CA . TYR A 1 181 ? 6.887 -12.984 -1.159 1 98.44 181 TYR A CA 1
ATOM 1400 C C . TYR A 1 181 ? 7.305 -13.492 -2.533 1 98.44 181 TYR A C 1
ATOM 1402 O O . TYR A 1 181 ? 6.598 -13.289 -3.521 1 98.44 181 TYR A O 1
ATOM 1410 N N . VAL A 1 182 ? 8.484 -14.164 -2.584 1 98.25 182 VAL A N 1
ATOM 1411 C CA . VAL A 1 182 ? 8.914 -14.766 -3.844 1 98.25 182 VAL A CA 1
ATOM 1412 C C . VAL A 1 182 ? 7.914 -15.836 -4.273 1 98.25 182 VAL A C 1
ATOM 1414 O O . VAL A 1 182 ? 7.469 -15.852 -5.426 1 98.25 182 VAL A O 1
ATOM 1417 N N . GLN A 1 183 ? 7.547 -16.688 -3.357 1 98.12 183 GLN A N 1
ATOM 1418 C CA . GLN A 1 183 ? 6.547 -17.719 -3.643 1 98.12 183 GLN A CA 1
ATOM 1419 C C . GLN A 1 183 ? 5.25 -17.094 -4.148 1 98.12 183 GLN A C 1
ATOM 1421 O O . GLN A 1 183 ? 4.73 -17.484 -5.195 1 98.12 183 GLN A O 1
ATOM 1426 N N . ALA A 1 184 ? 4.754 -16.109 -3.42 1 98.31 184 ALA A N 1
ATOM 1427 C CA . ALA A 1 184 ? 3.482 -15.469 -3.746 1 98.31 184 ALA A CA 1
ATOM 1428 C C . ALA A 1 184 ? 3.541 -14.797 -5.113 1 98.31 184 ALA A C 1
ATOM 1430 O O . ALA A 1 184 ? 2.625 -14.945 -5.926 1 98.31 184 ALA A O 1
ATOM 1431 N N . ALA A 1 185 ? 4.605 -14.062 -5.395 1 98.69 185 ALA A N 1
ATOM 1432 C CA . ALA A 1 185 ? 4.73 -13.32 -6.648 1 98.69 185 ALA A CA 1
ATOM 1433 C C . ALA A 1 185 ? 4.832 -14.273 -7.84 1 98.69 185 ALA A C 1
ATOM 1435 O O . ALA A 1 185 ? 4.152 -14.078 -8.852 1 98.69 185 ALA A O 1
ATOM 1436 N N . LEU A 1 186 ? 5.668 -15.297 -7.723 1 98.44 186 LEU A N 1
ATOM 1437 C CA . LEU A 1 186 ? 5.801 -16.25 -8.812 1 98.44 186 LEU A CA 1
ATOM 1438 C C . LEU A 1 186 ? 4.48 -16.984 -9.062 1 98.44 186 LEU A C 1
ATOM 1440 O O . LEU A 1 186 ? 4.023 -17.062 -10.211 1 98.44 186 LEU A O 1
ATOM 1444 N N . GLN A 1 187 ? 3.889 -17.469 -8.031 1 98 187 GLN A N 1
ATOM 1445 C CA . GLN A 1 187 ? 2.619 -18.172 -8.172 1 98 187 GLN A CA 1
ATOM 1446 C C . GLN A 1 187 ? 1.539 -17.25 -8.734 1 98 187 GLN A C 1
ATOM 1448 O O . GLN A 1 187 ? 0.658 -17.688 -9.477 1 98 187 GLN A O 1
ATOM 1453 N N . SER A 1 188 ? 1.577 -15.898 -8.383 1 98.38 188 SER A N 1
ATOM 1454 C CA . SER A 1 188 ? 0.546 -14.953 -8.812 1 98.38 188 SER A CA 1
ATOM 1455 C C . SER A 1 188 ? 0.533 -14.805 -10.328 1 98.38 188 SER A C 1
ATOM 1457 O O . SER A 1 188 ? -0.451 -14.328 -10.898 1 98.38 188 SER A O 1
ATOM 1459 N N . VAL A 1 189 ? 1.618 -15.188 -10.961 1 98.19 189 VAL A N 1
ATOM 1460 C CA . VAL A 1 189 ? 1.667 -15.094 -12.422 1 98.19 189 VAL A CA 1
ATOM 1461 C C . VAL A 1 189 ? 1.626 -16.484 -13.039 1 98.19 189 VAL A C 1
ATOM 1463 O O . VAL A 1 189 ? 1.891 -16.656 -14.227 1 98.19 189 VAL A O 1
ATOM 1466 N N . GLY A 1 190 ? 1.377 -17.453 -12.25 1 96.44 190 GLY A N 1
ATOM 1467 C CA . GLY A 1 190 ? 1.219 -18.812 -12.742 1 96.44 190 GLY A CA 1
ATOM 1468 C C . GLY A 1 190 ? 2.537 -19.547 -12.914 1 96.44 190 GLY A C 1
ATOM 1469 O O . GLY A 1 190 ? 2.59 -20.609 -13.547 1 96.44 190 GLY A O 1
ATOM 1470 N N . ALA A 1 191 ? 3.607 -19 -12.43 1 96.12 191 ALA A N 1
ATOM 1471 C CA . ALA A 1 191 ? 4.914 -19.641 -12.5 1 96.12 191 ALA A CA 1
ATOM 1472 C C . ALA A 1 191 ? 5.09 -20.641 -11.359 1 96.12 191 ALA A C 1
ATOM 1474 O O . ALA A 1 191 ? 4.434 -20.531 -10.32 1 96.12 191 ALA A O 1
ATOM 1475 N N . THR A 1 192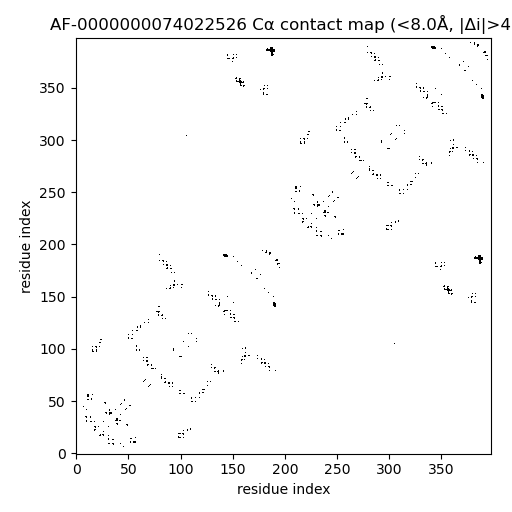 ? 5.926 -21.547 -11.57 1 90.94 192 THR A N 1
ATOM 1476 C CA . THR A 1 192 ? 6.215 -22.547 -10.547 1 90.94 192 THR A CA 1
ATOM 1477 C C . THR A 1 192 ? 7.199 -22 -9.523 1 90.94 192 THR A C 1
ATOM 1479 O O . THR A 1 192 ? 8.141 -21.281 -9.875 1 90.94 192 THR A O 1
ATOM 1482 N N . TYR A 1 193 ? 6.855 -22.234 -8.328 1 91.06 193 TYR A N 1
ATOM 1483 C CA . TYR A 1 193 ? 7.766 -21.906 -7.234 1 91.06 193 TYR A CA 1
ATOM 1484 C C . TYR A 1 193 ? 8.359 -23.188 -6.629 1 91.06 193 TYR A C 1
ATOM 1486 O O . TYR A 1 193 ? 7.641 -24.141 -6.371 1 91.06 193 TYR A O 1
ATOM 1494 N N . SER A 1 194 ? 9.664 -23.219 -6.551 1 85.62 194 SER A N 1
ATOM 1495 C CA . SER A 1 194 ? 10.375 -24.281 -5.852 1 85.62 194 SER A CA 1
ATOM 1496 C C . SER A 1 194 ? 11.109 -23.75 -4.629 1 85.62 194 SER A C 1
ATOM 1498 O O . SER A 1 194 ? 11.953 -22.859 -4.742 1 85.62 194 SER A O 1
ATOM 1500 N N . ALA A 1 195 ? 10.711 -24.281 -3.41 1 82 195 ALA A N 1
ATOM 1501 C CA . ALA A 1 195 ? 11.344 -23.828 -2.172 1 82 195 ALA A CA 1
ATOM 1502 C C . ALA A 1 195 ? 12.836 -24.156 -2.176 1 82 195 ALA A C 1
ATOM 1504 O O . ALA A 1 195 ? 13.258 -25.203 -2.668 1 82 195 ALA A O 1
ATOM 1505 N N . PRO A 1 196 ? 13.539 -23.141 -1.716 1 73.69 196 PRO A N 1
ATOM 1506 C CA . PRO A 1 196 ? 14.969 -23.453 -1.617 1 73.69 196 PRO A CA 1
ATOM 1507 C C . PRO A 1 196 ? 15.25 -24.656 -0.72 1 73.69 196 PRO A C 1
ATOM 1509 O O . PRO A 1 196 ? 14.477 -24.938 0.2 1 73.69 196 PRO A O 1
ATOM 1512 N N . PRO A 1 197 ? 16.188 -25.453 -1.198 1 68.19 197 PRO A N 1
ATOM 1513 C CA . PRO A 1 197 ? 16.516 -26.625 -0.375 1 68.19 197 PRO A CA 1
ATOM 1514 C C . PRO A 1 197 ? 16.844 -26.25 1.069 1 68.19 197 PRO A C 1
ATOM 1516 O O . PRO A 1 197 ? 17.359 -25.156 1.329 1 68.19 197 PRO A O 1
ATOM 1519 N N . GLU A 1 198 ? 16.094 -26.75 2.084 1 60.5 198 GLU A N 1
ATOM 1520 C CA . GLU A 1 198 ? 16.375 -26.531 3.498 1 60.5 198 GLU A CA 1
ATOM 1521 C C . GLU A 1 198 ? 17.859 -26.656 3.785 1 60.5 198 GLU A C 1
ATOM 1523 O O . GLU A 1 198 ? 18.5 -27.625 3.344 1 60.5 198 GLU A O 1
ATOM 1528 N N . ARG A 1 199 ? 18.578 -25.797 4.133 1 40.66 199 ARG A N 1
ATOM 1529 C CA . ARG A 1 199 ? 19.938 -26.016 4.621 1 40.66 199 ARG A CA 1
ATOM 1530 C C . ARG A 1 199 ? 19.922 -26.578 6.039 1 40.66 199 ARG A C 1
ATOM 1532 O O . ARG A 1 199 ? 19 -26.312 6.812 1 40.66 199 ARG A O 1
ATOM 1539 N N . MET B 1 1 ? -34.344 12.398 18.031 1 36.16 1 MET B N 1
ATOM 1540 C CA . MET B 1 1 ? -33.25 11.453 18.156 1 36.16 1 MET B CA 1
ATOM 1541 C C . MET B 1 1 ? -32.625 11.18 16.797 1 36.16 1 MET B C 1
ATOM 1543 O O . MET B 1 1 ? -31.516 10.633 16.719 1 36.16 1 MET B O 1
ATOM 1547 N N . LYS B 1 2 ? -33.469 11.188 15.734 1 46.19 2 LYS B N 1
ATOM 1548 C CA . LYS B 1 2 ? -33.344 10.938 14.297 1 46.19 2 LYS B CA 1
ATOM 1549 C C . LYS B 1 2 ? -32.469 12 13.633 1 46.19 2 LYS B C 1
ATOM 1551 O O . LYS B 1 2 ? -31.734 11.703 12.688 1 46.19 2 LYS B O 1
ATOM 1556 N N . THR B 1 3 ? -32.5 13.203 14.07 1 48.44 3 THR B N 1
ATOM 1557 C CA . THR B 1 3 ? -31.844 14.422 13.578 1 48.44 3 THR B CA 1
ATOM 1558 C C . THR B 1 3 ? -30.359 14.422 13.93 1 48.44 3 THR B C 1
ATOM 1560 O O . THR B 1 3 ? -29.531 14.859 13.133 1 48.44 3 THR B O 1
ATOM 1563 N N . GLY B 1 4 ? -29.922 13.938 15.102 1 49.41 4 GLY B N 1
ATOM 1564 C CA . GLY B 1 4 ? -28.594 13.852 15.672 1 49.41 4 GLY B CA 1
ATOM 1565 C C . GLY B 1 4 ? -27.672 12.914 14.906 1 49.41 4 GLY B C 1
ATOM 1566 O O . GLY B 1 4 ? -26.5 13.211 14.719 1 49.41 4 GLY B O 1
ATOM 1567 N N . HIS B 1 5 ? -28.219 11.703 14.57 1 60.19 5 HIS B N 1
ATOM 1568 C CA . HIS B 1 5 ? -27.516 10.695 13.789 1 60.19 5 HIS B CA 1
ATOM 1569 C C . HIS B 1 5 ? -27.156 11.219 12.398 1 60.19 5 HIS B C 1
ATOM 1571 O O . HIS B 1 5 ? -26.062 10.953 11.891 1 60.19 5 HIS B O 1
ATOM 1577 N N . ASN B 1 6 ? -27.922 12.195 12.07 1 82.56 6 ASN B N 1
ATOM 1578 C CA . ASN B 1 6 ? -27.75 12.773 10.75 1 82.56 6 ASN B CA 1
ATOM 1579 C C . ASN B 1 6 ? -26.594 13.789 10.734 1 82.56 6 ASN B C 1
ATOM 1581 O O . ASN B 1 6 ? -25.766 13.781 9.82 1 82.56 6 ASN B O 1
ATOM 1585 N N . THR B 1 7 ? -26.516 14.43 12.039 1 86.88 7 THR B N 1
ATOM 1586 C CA . THR B 1 7 ? -25.484 15.461 12.102 1 86.88 7 THR B CA 1
ATOM 1587 C C . THR B 1 7 ? -24.094 14.844 12.25 1 86.88 7 THR B C 1
ATOM 1589 O O . THR B 1 7 ? -23.141 15.305 11.641 1 86.88 7 THR B O 1
ATOM 1592 N N . LYS B 1 8 ? -24.078 13.797 13.062 1 92.25 8 LYS B N 1
ATOM 1593 C CA . LYS B 1 8 ? -22.812 13.102 13.242 1 92.25 8 LYS B CA 1
ATOM 1594 C C . LYS B 1 8 ? -22.281 12.562 11.914 1 92.25 8 LYS B C 1
ATOM 1596 O O . LYS B 1 8 ? -21.094 12.672 11.617 1 92.25 8 LYS B O 1
ATOM 1601 N N . ASN B 1 9 ? -23.203 12.078 11.156 1 93.88 9 ASN B N 1
ATOM 1602 C CA . ASN B 1 9 ? -22.844 11.555 9.844 1 93.88 9 ASN B CA 1
ATOM 1603 C C . ASN B 1 9 ? -22.359 12.672 8.914 1 93.88 9 ASN B C 1
ATOM 1605 O O . ASN B 1 9 ? -21.406 12.484 8.156 1 93.88 9 ASN B O 1
ATOM 1609 N N . LEU B 1 10 ? -23 13.75 9 1 93.56 10 LEU B N 1
ATOM 1610 C CA . LEU B 1 10 ? -22.609 14.898 8.188 1 93.56 10 LEU B CA 1
ATOM 1611 C C . LEU B 1 10 ? -21.219 15.383 8.562 1 93.56 10 LEU B C 1
ATOM 1613 O O . LEU B 1 10 ? -20.406 15.703 7.684 1 93.56 10 LEU B O 1
ATOM 1617 N N . ILE B 1 11 ? -21.016 15.391 9.844 1 94.81 11 ILE B N 1
ATOM 1618 C CA . ILE B 1 11 ? -19.703 15.82 10.328 1 94.81 11 ILE B CA 1
ATOM 1619 C C . ILE B 1 11 ? -18.641 14.836 9.875 1 94.81 11 ILE B C 1
ATOM 1621 O O . ILE B 1 11 ? -17.578 15.242 9.375 1 94.81 11 ILE B O 1
ATOM 1625 N N . ARG B 1 12 ? -18.938 13.594 10.008 1 95.31 12 ARG B N 1
ATOM 1626 C CA . ARG B 1 12 ? -18 12.555 9.594 1 95.31 12 ARG B CA 1
ATOM 1627 C C . ARG B 1 12 ? -17.688 12.664 8.102 1 95.31 12 ARG B C 1
ATOM 1629 O O . ARG B 1 12 ? -16.516 12.586 7.703 1 95.31 12 ARG B O 1
ATOM 1636 N N . ASP B 1 13 ? -18.703 12.906 7.332 1 95.12 13 ASP B N 1
ATOM 1637 C CA . ASP B 1 13 ? -18.531 12.977 5.883 1 95.12 13 ASP B CA 1
ATOM 1638 C C . ASP B 1 13 ? -17.719 14.203 5.488 1 95.12 13 ASP B C 1
ATOM 1640 O O . ASP B 1 13 ? -16.859 14.133 4.602 1 95.12 13 ASP B O 1
ATOM 1644 N N . ALA B 1 14 ? -17.984 15.258 6.133 1 95.06 14 ALA B N 1
ATOM 1645 C CA . ALA B 1 14 ? -17.188 16.469 5.891 1 95.06 14 ALA B CA 1
ATOM 1646 C C . ALA B 1 14 ? -15.734 16.25 6.285 1 95.06 14 ALA B C 1
ATOM 1648 O O . ALA B 1 14 ? -14.82 16.641 5.547 1 95.06 14 ALA B O 1
ATOM 1649 N N . ALA B 1 15 ? -15.547 15.672 7.449 1 96.5 15 ALA B N 1
ATOM 1650 C CA . ALA B 1 15 ? -14.195 15.391 7.922 1 96.5 15 ALA B CA 1
ATOM 1651 C C . ALA B 1 15 ? -13.461 14.461 6.957 1 96.5 15 ALA B C 1
ATOM 1653 O O . ALA B 1 15 ? -12.289 14.68 6.656 1 96.5 15 ALA B O 1
ATOM 1654 N N . ARG B 1 16 ? -14.148 13.461 6.457 1 96.06 16 ARG B N 1
ATOM 1655 C CA . ARG B 1 16 ? -13.562 12.516 5.512 1 96.06 16 ARG B CA 1
ATOM 1656 C C . ARG B 1 16 ? -13 13.234 4.293 1 96.06 16 ARG B C 1
ATOM 1658 O O . ARG B 1 16 ? -11.836 13.031 3.93 1 96.06 16 ARG B O 1
ATOM 1665 N N . SER B 1 17 ? -13.789 14.078 3.736 1 94.5 17 SER B N 1
ATOM 1666 C CA . SER B 1 17 ? -13.375 14.797 2.539 1 94.5 17 SER B CA 1
ATOM 1667 C C . SER B 1 17 ? -12.203 15.727 2.834 1 94.5 17 SER B C 1
ATOM 1669 O O . SER B 1 17 ? -11.234 15.781 2.072 1 94.5 17 SER B O 1
ATOM 1671 N N . LEU B 1 18 ? -12.258 16.359 3.926 1 93.81 18 LEU B N 1
ATOM 1672 C CA . LEU B 1 18 ? -11.219 17.328 4.297 1 93.81 18 LEU B CA 1
ATOM 1673 C C . LEU B 1 18 ? -9.922 16.609 4.645 1 93.81 18 LEU B C 1
ATOM 1675 O O . LEU B 1 18 ? -8.844 17.031 4.215 1 93.81 18 LEU B O 1
ATOM 1679 N N . PHE B 1 19 ? -10.039 15.516 5.453 1 93.5 19 PHE B N 1
ATOM 1680 C CA . PHE B 1 19 ? -8.852 14.75 5.805 1 93.5 19 PHE B CA 1
ATOM 1681 C C . PHE B 1 19 ? -8.203 14.148 4.562 1 93.5 19 PHE B C 1
ATOM 1683 O O . PHE B 1 19 ? -6.973 14.117 4.449 1 93.5 19 PHE B O 1
ATOM 1690 N N . ALA B 1 20 ? -9 13.688 3.631 1 90.5 20 ALA B N 1
ATOM 1691 C CA . ALA B 1 20 ? -8.477 13.094 2.402 1 90.5 20 ALA B CA 1
ATOM 1692 C C . ALA B 1 20 ? -7.754 14.141 1.553 1 90.5 20 ALA B C 1
ATOM 1694 O O . ALA B 1 20 ? -6.719 13.852 0.946 1 90.5 20 ALA B O 1
ATOM 1695 N N . GLU B 1 21 ? -8.25 15.289 1.526 1 87.56 21 GLU B N 1
ATOM 1696 C CA . GLU B 1 21 ? -7.723 16.344 0.664 1 87.56 21 GLU B CA 1
ATOM 1697 C C . GLU B 1 21 ? -6.516 17.016 1.302 1 87.56 21 GLU B C 1
ATOM 1699 O O . GLU B 1 21 ? -5.52 17.297 0.626 1 87.56 21 GLU B O 1
ATOM 1704 N N . HIS B 1 22 ? -6.551 17.219 2.689 1 85.62 22 HIS B N 1
ATOM 1705 C CA . HIS B 1 22 ? -5.57 18.094 3.311 1 85.62 22 HIS B CA 1
ATOM 1706 C C . HIS B 1 22 ? -4.73 17.344 4.34 1 85.62 22 HIS B C 1
ATOM 1708 O O . HIS B 1 22 ? -3.742 17.875 4.848 1 85.62 22 HIS B O 1
ATOM 1714 N N . GLY B 1 23 ? -5.105 16.125 4.551 1 87.56 23 GLY B N 1
ATOM 1715 C CA . GLY B 1 23 ? -4.48 15.43 5.668 1 87.56 23 GLY B CA 1
ATOM 1716 C C . GLY B 1 23 ? -5.062 15.82 7.012 1 87.56 23 GLY B C 1
ATOM 1717 O O . GLY B 1 23 ? -5.555 16.938 7.184 1 87.56 23 GLY B O 1
ATOM 1718 N N . TYR B 1 24 ? -4.922 14.961 7.934 1 91.5 24 TYR B N 1
ATOM 1719 C CA . TYR B 1 24 ? -5.488 15.148 9.266 1 91.5 24 TYR B CA 1
ATOM 1720 C C . TYR B 1 24 ? -4.914 16.391 9.93 1 91.5 24 TYR B C 1
ATOM 1722 O O . TYR B 1 24 ? -5.664 17.25 10.43 1 91.5 24 TYR B O 1
ATOM 1730 N N . ASN B 1 25 ? -3.67 16.484 9.898 1 86.56 25 ASN B N 1
ATOM 1731 C CA . ASN B 1 25 ? -3.021 17.594 10.586 1 86.56 25 ASN B CA 1
ATOM 1732 C C . ASN B 1 25 ? -3.307 18.938 9.891 1 86.56 25 ASN B C 1
ATOM 1734 O O . ASN B 1 25 ? -3.193 20 10.508 1 86.56 25 ASN B O 1
ATOM 1738 N N . GLY B 1 26 ? -3.719 18.906 8.703 1 86.5 26 GLY B N 1
ATOM 1739 C CA . GLY B 1 26 ? -3.969 20.109 7.934 1 86.5 26 GLY B CA 1
ATOM 1740 C C . GLY B 1 26 ? -5.395 20.625 8.07 1 86.5 26 GLY B C 1
ATOM 1741 O O . GLY B 1 26 ? -5.773 21.594 7.418 1 86.5 26 GLY B O 1
ATOM 1742 N N . VAL B 1 27 ? -6.188 19.984 8.828 1 93.12 27 VAL B N 1
ATOM 1743 C CA . VAL B 1 27 ? -7.598 20.328 8.969 1 93.12 27 VAL B CA 1
ATOM 1744 C C . VAL B 1 27 ? -7.906 20.672 10.422 1 93.12 27 VAL B C 1
ATOM 1746 O O . VAL B 1 27 ? -7.426 20.016 11.344 1 93.12 27 VAL B O 1
ATOM 1749 N N . SER B 1 28 ? -8.688 21.719 10.633 1 93.88 28 SER B N 1
ATOM 1750 C CA . SER B 1 28 ? -9.086 22.125 11.977 1 93.88 28 SER B CA 1
ATOM 1751 C C . SER B 1 28 ? -10.555 21.797 12.242 1 93.88 28 SER B C 1
ATOM 1753 O O . SER B 1 28 ? -11.312 21.531 11.312 1 93.88 28 SER B O 1
ATOM 1755 N N . MET B 1 29 ? -10.898 21.875 13.547 1 94.31 29 MET B N 1
ATOM 1756 C CA . MET B 1 29 ? -12.297 21.703 13.938 1 94.31 29 MET B CA 1
ATOM 1757 C C . MET B 1 29 ? -13.18 22.766 13.305 1 94.31 29 MET B C 1
ATOM 1759 O O . MET B 1 29 ? -14.312 22.484 12.898 1 94.31 29 MET B O 1
ATOM 1763 N N . ARG B 1 30 ? -12.68 23.953 13.227 1 93.94 30 ARG B N 1
ATOM 1764 C CA . ARG B 1 30 ? -13.414 25.062 12.625 1 93.94 30 ARG B CA 1
ATOM 1765 C C . ARG B 1 30 ? -13.719 24.781 11.148 1 93.94 30 ARG B C 1
ATOM 1767 O O . ARG B 1 30 ? -14.828 25.016 10.688 1 93.94 30 ARG B O 1
ATOM 1774 N N . GLU B 1 31 ? -12.797 24.297 10.414 1 94.62 31 GLU B N 1
ATOM 1775 C CA . GLU B 1 31 ? -12.969 23.984 9 1 94.62 31 GLU B CA 1
ATOM 1776 C C . GLU B 1 31 ? -14.016 22.891 8.805 1 94.62 31 GLU B C 1
ATOM 1778 O O . GLU B 1 31 ? -14.805 22.938 7.859 1 94.62 31 GLU B O 1
ATOM 1783 N N . ILE B 1 32 ? -13.992 21.875 9.664 1 95.69 32 ILE B N 1
ATOM 1784 C CA . ILE B 1 32 ? -14.961 20.781 9.586 1 95.69 32 ILE B CA 1
ATOM 1785 C C . ILE B 1 32 ? -16.359 21.344 9.844 1 95.69 32 ILE B C 1
ATOM 1787 O O . ILE B 1 32 ? -17.312 21 9.125 1 95.69 32 ILE B O 1
ATOM 1791 N N . ALA B 1 33 ? -16.453 22.188 10.852 1 93.75 33 ALA B N 1
ATOM 1792 C CA . ALA B 1 33 ? -17.734 22.812 11.172 1 93.75 33 ALA B CA 1
ATOM 1793 C C . ALA B 1 33 ? -18.281 23.609 9.984 1 93.75 33 ALA B C 1
ATOM 1795 O O . ALA B 1 33 ? -19.453 23.484 9.633 1 93.75 33 ALA B O 1
ATOM 1796 N N . GLN B 1 34 ? -17.406 24.344 9.383 1 92 34 GLN B N 1
ATOM 1797 C CA . GLN B 1 34 ? -17.781 25.141 8.219 1 92 34 GLN B CA 1
ATOM 1798 C C . GLN B 1 34 ? -18.234 24.25 7.066 1 92 34 GLN B C 1
ATOM 1800 O O . GLN B 1 34 ? -19.141 24.609 6.316 1 92 34 GLN B O 1
ATOM 1805 N N . GLY B 1 35 ? -17.656 23.109 6.938 1 88.56 35 GLY B N 1
ATOM 1806 C CA . GLY B 1 35 ? -18 22.172 5.883 1 88.56 35 GLY B CA 1
ATOM 1807 C C . GLY B 1 35 ? -19.422 21.641 5.996 1 88.56 35 GLY B C 1
ATOM 1808 O O . GLY B 1 35 ? -20 21.188 5.008 1 88.56 35 GLY B O 1
ATOM 1809 N N . VAL B 1 36 ? -19.953 21.656 7.18 1 88.56 36 VAL B N 1
ATOM 1810 C CA . VAL B 1 36 ? -21.312 21.156 7.363 1 88.56 36 VAL B CA 1
ATOM 1811 C C . VAL B 1 36 ? -22.266 22.312 7.625 1 88.56 36 VAL B C 1
ATOM 1813 O O . VAL B 1 36 ? -23.406 22.109 8.031 1 88.56 36 VAL B O 1
ATOM 1816 N N . GLY B 1 37 ? -21.781 23.516 7.391 1 87.31 37 GLY B N 1
ATOM 1817 C CA . GLY B 1 37 ? -22.625 24.703 7.543 1 87.31 37 GLY B CA 1
ATOM 1818 C C . GLY B 1 37 ? -22.984 25 8.984 1 87.31 37 GLY B C 1
ATOM 1819 O O . GLY B 1 37 ? -24.062 25.484 9.281 1 87.31 37 GLY B O 1
ATOM 1820 N N . LYS B 1 38 ? -22.156 24.578 9.875 1 81.5 38 LYS B N 1
ATOM 1821 C CA . LYS B 1 38 ? -22.359 24.828 11.297 1 81.5 38 LYS B CA 1
ATOM 1822 C C . LYS B 1 38 ? -21.297 25.766 11.859 1 81.5 38 LYS B C 1
ATOM 1824 O O . LYS B 1 38 ? -20.219 25.906 11.281 1 81.5 38 LYS B O 1
ATOM 1829 N N . GLN B 1 39 ? -21.734 26.375 13 1 82.44 39 GLN B N 1
ATOM 1830 C CA . GLN B 1 39 ? -20.734 27.094 13.781 1 82.44 39 GLN B CA 1
ATOM 1831 C C . GLN B 1 39 ? -19.828 26.141 14.547 1 82.44 39 GLN B C 1
ATOM 1833 O O . GLN B 1 39 ? -20.25 25.031 14.891 1 82.44 39 GLN B O 1
ATOM 1838 N N . PRO B 1 40 ? -18.609 26.484 14.844 1 79.06 40 PRO B N 1
ATOM 1839 C CA . PRO B 1 40 ? -17.656 25.625 15.539 1 79.06 40 PRO B CA 1
ATOM 1840 C C . PRO B 1 40 ? -18.25 25 16.812 1 79.06 40 PRO B C 1
ATOM 1842 O O . PRO B 1 40 ? -17.984 23.812 17.094 1 79.06 40 PRO B O 1
ATOM 1845 N N . GLY B 1 41 ? -19.078 25.719 17.453 1 80.81 41 GLY B N 1
ATOM 1846 C CA . GLY B 1 41 ? -19.656 25.188 18.672 1 80.81 41 GLY B CA 1
ATOM 1847 C C . GLY B 1 41 ? -20.625 24.047 18.438 1 80.81 41 GLY B C 1
ATOM 1848 O O . GLY B 1 41 ? -20.859 23.219 19.312 1 80.81 41 GLY B O 1
ATOM 1849 N N . GLY B 1 42 ? -21.188 23.938 17.281 1 83.88 42 GLY B N 1
ATOM 1850 C CA . GLY B 1 42 ? -22.203 22.953 16.969 1 83.88 42 GLY B CA 1
ATOM 1851 C C . GLY B 1 42 ? -21.641 21.547 16.781 1 83.88 42 GLY B C 1
ATOM 1852 O O . GLY B 1 42 ? -22.375 20.562 16.906 1 83.88 42 GLY B O 1
ATOM 1853 N N . ILE B 1 43 ? -20.359 21.391 16.531 1 89.75 43 ILE B N 1
ATOM 1854 C CA . ILE B 1 43 ? -19.781 20.078 16.266 1 89.75 43 ILE B CA 1
ATOM 1855 C C . ILE B 1 43 ? -19.297 19.453 17.578 1 89.75 43 ILE B C 1
ATOM 1857 O O . ILE B 1 43 ? -19.281 18.234 17.734 1 89.75 43 ILE B O 1
ATOM 1861 N N . TYR B 1 44 ? -19.062 20.281 18.609 1 89.69 44 TYR B N 1
ATOM 1862 C CA . TYR B 1 44 ? -18.484 19.828 19.875 1 89.69 44 TYR B CA 1
ATOM 1863 C C . TYR B 1 44 ? -19.516 19.031 20.672 1 89.69 44 TYR B C 1
ATOM 1865 O O . TYR B 1 44 ? -19.141 18.266 21.562 1 89.69 44 TYR B O 1
ATOM 1873 N N . ASN B 1 45 ? -20.75 19.234 20.391 1 88.94 45 ASN B N 1
ATOM 1874 C CA . ASN B 1 45 ? -21.797 18.438 21.016 1 88.94 45 ASN B CA 1
ATOM 1875 C C . ASN B 1 45 ? -21.734 16.984 20.578 1 88.94 45 ASN B C 1
ATOM 1877 O O . ASN B 1 45 ? -22.125 16.078 21.312 1 88.94 45 ASN B O 1
ATOM 1881 N N . HIS B 1 46 ? -21.156 16.812 19.438 1 93.19 46 HIS B N 1
ATOM 1882 C CA . HIS B 1 46 ? -21.109 15.477 18.859 1 93.19 46 HIS B CA 1
ATOM 1883 C C . HIS B 1 46 ? -19.719 14.867 19 1 93.19 46 HIS B C 1
ATOM 1885 O O . HIS B 1 46 ? -19.578 13.664 19.234 1 93.19 46 HIS B O 1
ATOM 1891 N N . PHE B 1 47 ? -18.703 15.703 18.812 1 95.94 47 PHE B N 1
ATOM 1892 C CA . PHE B 1 47 ? -17.297 15.289 18.922 1 95.94 47 PHE B CA 1
ATOM 1893 C C . PHE B 1 47 ? -16.5 16.281 19.75 1 95.94 47 PHE B C 1
ATOM 1895 O O . PHE B 1 47 ? -16.328 17.438 19.344 1 95.94 47 PHE B O 1
ATOM 1902 N N . PRO B 1 48 ? -15.992 15.812 20.781 1 94.44 48 PRO B N 1
ATOM 1903 C CA . PRO B 1 48 ? -15.312 16.734 21.688 1 94.44 48 PRO B CA 1
ATOM 1904 C C . PRO B 1 48 ? -14.008 17.281 21.109 1 94.44 48 PRO B C 1
ATOM 1906 O O . PRO B 1 48 ? -13.508 18.297 21.578 1 94.44 48 PRO B O 1
ATOM 1909 N N . ASN B 1 49 ? -13.445 16.562 20.188 1 94.5 49 ASN B N 1
ATOM 1910 C CA . ASN B 1 49 ? -12.195 16.984 19.562 1 94.5 49 ASN B CA 1
ATOM 1911 C C . ASN B 1 49 ? -11.977 16.297 18.219 1 94.5 49 ASN B C 1
ATOM 1913 O O . ASN B 1 49 ? -12.773 15.438 17.828 1 94.5 49 ASN B O 1
ATOM 1917 N N . L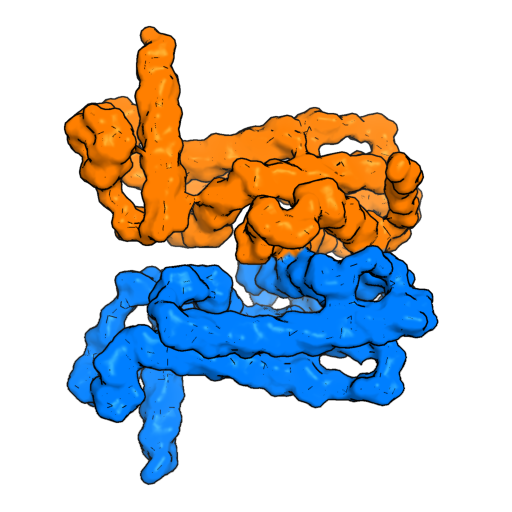YS B 1 50 ? -10.984 16.672 17.625 1 95.5 50 LYS B N 1
ATOM 1918 C CA . LYS B 1 50 ? -10.664 16.172 16.281 1 95.5 50 LYS B CA 1
ATOM 1919 C C . LYS B 1 50 ? -10.32 14.688 16.328 1 95.5 50 LYS B C 1
ATOM 1921 O O . LYS B 1 50 ? -10.648 13.945 15.406 1 95.5 50 LYS B O 1
ATOM 1926 N N . GLN B 1 51 ? -9.617 14.242 17.359 1 96.69 51 GLN B N 1
ATOM 1927 C CA . GLN B 1 51 ? -9.25 12.844 17.531 1 96.69 51 GLN B CA 1
ATOM 1928 C C . GLN B 1 51 ? -10.484 11.953 17.562 1 96.69 51 GLN B C 1
ATOM 1930 O O . GLN B 1 51 ? -10.492 10.867 16.969 1 96.69 51 GLN B O 1
ATOM 1935 N N . ALA B 1 52 ? -11.445 12.422 18.203 1 96.94 52 ALA B N 1
ATOM 1936 C CA . ALA B 1 52 ? -12.688 11.656 18.281 1 96.94 52 ALA B CA 1
ATOM 1937 C C . ALA B 1 52 ? -13.305 11.484 16.891 1 96.94 52 ALA B C 1
ATOM 1939 O O . ALA B 1 52 ? -13.875 10.438 16.578 1 96.94 52 ALA B O 1
ATOM 1940 N N . ILE B 1 53 ? -13.227 12.477 16.078 1 96.88 53 ILE B N 1
ATOM 1941 C CA . ILE B 1 53 ? -13.75 12.414 14.711 1 96.88 53 ILE B CA 1
ATOM 1942 C C . ILE B 1 53 ? -12.945 11.398 13.898 1 96.88 53 ILE B C 1
ATOM 1944 O O . ILE B 1 53 ? -13.523 10.57 13.18 1 96.88 53 ILE B O 1
ATOM 1948 N N . LEU B 1 54 ? -11.641 11.469 14.031 1 97.44 54 LEU B N 1
ATOM 1949 C CA . LEU B 1 54 ? -10.766 10.57 13.289 1 97.44 54 LEU B CA 1
ATOM 1950 C C . LEU B 1 54 ? -11.047 9.117 13.648 1 97.44 54 LEU B C 1
ATOM 1952 O O . LEU B 1 54 ? -11.203 8.273 12.766 1 97.44 54 LEU B O 1
ATOM 1956 N N . VAL B 1 55 ? -11.117 8.844 14.906 1 97.38 55 VAL B N 1
ATOM 1957 C CA . VAL B 1 55 ? -11.367 7.484 15.375 1 97.38 55 VAL B CA 1
ATOM 1958 C C . VAL B 1 55 ? -12.719 7 14.875 1 97.38 55 VAL B C 1
ATOM 1960 O O . VAL B 1 55 ? -12.844 5.887 14.359 1 97.38 55 VAL B O 1
ATOM 1963 N N . ASP B 1 56 ? -13.688 7.855 15.039 1 96.94 56 ASP B N 1
ATOM 1964 C CA . ASP B 1 56 ? -15.039 7.516 14.586 1 96.94 56 ASP B CA 1
ATOM 1965 C C . ASP B 1 56 ? -15.055 7.227 13.086 1 96.94 56 ASP B C 1
ATOM 1967 O O . ASP B 1 56 ? -15.68 6.258 12.641 1 96.94 56 ASP B O 1
ATOM 1971 N N . LEU B 1 57 ? -14.461 8.023 12.32 1 97.38 57 LEU B N 1
ATOM 1972 C CA . LEU B 1 57 ? -14.375 7.887 10.875 1 97.38 57 LEU B CA 1
ATOM 1973 C C . LEU B 1 57 ? -13.695 6.57 10.492 1 97.38 57 LEU B C 1
ATOM 1975 O O . LEU B 1 57 ? -14.211 5.82 9.664 1 97.38 57 LEU B O 1
ATOM 1979 N N . MET B 1 58 ? -12.594 6.266 11.102 1 97.44 58 MET B N 1
ATOM 1980 C CA . MET B 1 58 ? -11.844 5.055 10.781 1 97.44 58 MET B CA 1
ATOM 1981 C C . MET B 1 58 ? -12.609 3.811 11.203 1 97.44 58 MET B C 1
ATOM 1983 O O . MET B 1 58 ? -12.594 2.795 10.508 1 97.44 58 MET B O 1
ATOM 1987 N N . GLN B 1 59 ? -13.219 3.916 12.312 1 96.88 59 GLN B N 1
ATOM 1988 C CA . GLN B 1 59 ? -14.039 2.799 12.766 1 96.88 59 GLN B CA 1
ATOM 1989 C C . GLN B 1 59 ? -15.188 2.529 11.789 1 96.88 59 GLN B C 1
ATOM 1991 O O . GLN B 1 59 ? -15.477 1.376 11.477 1 96.88 59 GLN B O 1
ATOM 1996 N N . GLU B 1 60 ? -15.836 3.572 11.414 1 96.81 60 GLU B N 1
ATOM 1997 C CA . GLU B 1 60 ? -16.922 3.439 10.445 1 96.81 60 GLU B CA 1
ATOM 1998 C C . GLU B 1 60 ? -16.438 2.848 9.133 1 96.81 60 GLU B C 1
ATOM 2000 O O . GLU B 1 60 ? -17.109 2.01 8.531 1 96.81 60 GLU B O 1
ATOM 2005 N N . ASN B 1 61 ? -15.336 3.32 8.656 1 96.75 61 ASN B N 1
ATOM 2006 C CA . ASN B 1 61 ? -14.727 2.793 7.441 1 96.75 61 ASN B CA 1
ATOM 2007 C C . ASN B 1 61 ? -14.5 1.287 7.535 1 96.75 61 ASN B C 1
ATOM 2009 O O . ASN B 1 61 ? -14.836 0.544 6.613 1 96.75 61 ASN B O 1
ATOM 2013 N N . LEU B 1 62 ? -13.953 0.844 8.648 1 97 62 LEU B N 1
ATOM 2014 C CA . LEU B 1 62 ? -13.664 -0.571 8.844 1 97 62 LEU B CA 1
ATOM 2015 C C . LEU B 1 62 ? -14.945 -1.385 8.953 1 97 62 LEU B C 1
ATOM 2017 O O . LEU B 1 62 ? -15.023 -2.502 8.438 1 97 62 LEU B O 1
ATOM 2021 N N . SER B 1 63 ? -15.891 -0.795 9.633 1 97 63 SER B N 1
ATOM 2022 C CA . SER B 1 63 ? -17.172 -1.469 9.75 1 97 63 SER B CA 1
ATOM 2023 C C . SER B 1 63 ? -17.828 -1.656 8.383 1 97 63 SER B C 1
ATOM 2025 O O . SER B 1 63 ? -18.359 -2.727 8.086 1 97 63 SER B O 1
ATOM 2027 N N . ARG B 1 64 ? -17.75 -0.675 7.559 1 97.19 64 ARG B N 1
ATOM 2028 C CA . ARG B 1 64 ? -18.312 -0.762 6.211 1 97.19 64 ARG B CA 1
ATOM 2029 C C . ARG B 1 64 ? -17.562 -1.795 5.375 1 97.19 64 ARG B C 1
ATOM 2031 O O . ARG B 1 64 ? -18.172 -2.539 4.605 1 97.19 64 ARG B O 1
ATOM 2038 N N . ALA B 1 65 ? -16.297 -1.84 5.547 1 97.88 65 ALA B N 1
ATOM 2039 C CA . ALA B 1 65 ? -15.508 -2.846 4.844 1 97.88 65 ALA B CA 1
ATOM 2040 C C . ALA B 1 65 ? -15.891 -4.254 5.289 1 97.88 65 ALA B C 1
ATOM 2042 O O . ALA B 1 65 ? -16.047 -5.152 4.461 1 97.88 65 ALA B O 1
ATOM 2043 N N . HIS B 1 66 ? -16.016 -4.383 6.617 1 98 66 HIS B N 1
ATOM 2044 C CA . HIS B 1 66 ? -16.422 -5.68 7.148 1 98 66 HIS B CA 1
ATOM 2045 C C . HIS B 1 66 ? -17.75 -6.121 6.562 1 98 66 HIS B C 1
ATOM 2047 O O . HIS B 1 66 ? -17.891 -7.258 6.105 1 98 66 HIS B O 1
ATOM 2053 N N . ASP B 1 67 ? -18.688 -5.211 6.516 1 98.06 67 ASP B N 1
ATOM 2054 C CA . ASP B 1 67 ? -20.031 -5.512 6.039 1 98.06 67 ASP B CA 1
ATOM 2055 C C . ASP B 1 67 ? -20.031 -5.84 4.547 1 98.06 67 ASP B C 1
ATOM 2057 O O . ASP B 1 67 ? -20.766 -6.711 4.098 1 98.06 67 ASP B O 1
ATOM 2061 N N . ALA B 1 68 ? -19.172 -5.18 3.83 1 98.19 68 ALA B N 1
ATOM 2062 C CA . ALA B 1 68 ? -19.156 -5.309 2.375 1 98.19 68 ALA B CA 1
ATOM 2063 C C . ALA B 1 68 ? -18.344 -6.527 1.942 1 98.19 68 ALA B C 1
ATOM 2065 O O . ALA B 1 68 ? -18.609 -7.113 0.891 1 98.19 68 ALA B O 1
ATOM 2066 N N . VAL B 1 69 ? -17.406 -6.953 2.754 1 98.56 69 VAL B N 1
ATOM 2067 C CA . VAL B 1 69 ? -16.422 -7.906 2.27 1 98.56 69 VAL B CA 1
ATOM 2068 C C . VAL B 1 69 ? -16.516 -9.203 3.07 1 98.56 69 VAL B C 1
ATOM 2070 O O . VAL B 1 69 ? -16.578 -10.289 2.496 1 98.56 69 VAL B O 1
ATOM 2073 N N . ILE B 1 70 ? -16.578 -9.109 4.367 1 98.5 70 ILE B N 1
ATOM 2074 C CA . ILE B 1 70 ? -16.469 -10.281 5.223 1 98.5 70 ILE B CA 1
ATOM 2075 C C . ILE B 1 70 ? -17.844 -10.906 5.41 1 98.5 70 ILE B C 1
ATOM 2077 O O . ILE B 1 70 ? -18.016 -12.117 5.238 1 98.5 70 ILE B O 1
ATOM 2081 N N . ALA B 1 71 ? -18.781 -10.094 5.723 1 97.69 71 ALA B N 1
ATOM 2082 C CA . ALA B 1 71 ? -20.109 -10.562 6.113 1 97.69 71 ALA B CA 1
ATOM 2083 C C . ALA B 1 71 ? -20.75 -11.398 5.004 1 97.69 71 ALA B C 1
ATOM 2085 O O . ALA B 1 71 ? -21.406 -12.406 5.277 1 97.69 71 ALA B O 1
ATOM 2086 N N . PRO B 1 72 ? -20.531 -11.062 3.738 1 97.75 72 PRO B N 1
ATOM 2087 C CA . PRO B 1 72 ? -21.203 -11.797 2.676 1 97.75 72 PRO B CA 1
ATOM 2088 C C . PRO B 1 72 ? -20.531 -13.125 2.35 1 97.75 72 PRO B C 1
ATOM 2090 O O . PRO B 1 72 ? -21.047 -13.914 1.556 1 97.75 72 PRO B O 1
ATOM 2093 N N . ILE B 1 73 ? -19.391 -13.422 2.918 1 97.69 73 ILE B N 1
ATOM 2094 C CA . ILE B 1 73 ? -18.672 -14.641 2.588 1 97.69 73 ILE B CA 1
ATOM 2095 C C . ILE B 1 73 ? -19.469 -15.859 3.059 1 97.69 73 ILE B C 1
ATOM 2097 O O . ILE B 1 73 ? -19.875 -15.922 4.219 1 97.69 73 ILE B O 1
ATOM 2101 N N . ASN B 1 74 ? -19.719 -16.797 2.107 1 97.06 74 ASN B N 1
ATOM 2102 C CA . ASN B 1 74 ? -20.375 -18.062 2.428 1 97.06 74 ASN B CA 1
ATOM 2103 C C . ASN B 1 74 ? -19.375 -19.094 2.945 1 97.06 74 ASN B C 1
ATOM 2105 O O . ASN B 1 74 ? -18.656 -19.719 2.162 1 97.06 74 ASN B O 1
ATOM 2109 N N . ASN B 1 75 ? -19.406 -19.359 4.211 1 94.81 75 ASN B N 1
ATOM 2110 C CA . ASN B 1 75 ? -18.406 -20.188 4.871 1 94.81 75 ASN B CA 1
ATOM 2111 C C . ASN B 1 75 ? -18.562 -21.656 4.488 1 94.81 75 ASN B C 1
ATOM 2113 O O . ASN B 1 75 ? -17.688 -22.484 4.785 1 94.81 75 ASN B O 1
ATOM 2117 N N . ASP B 1 76 ? -19.609 -21.984 3.715 1 96.56 76 ASP B N 1
ATOM 2118 C CA . ASP B 1 76 ? -19.828 -23.359 3.277 1 96.56 76 ASP B CA 1
ATOM 2119 C C . ASP B 1 76 ? -19.078 -23.656 1.977 1 96.56 76 ASP B C 1
ATOM 2121 O O . ASP B 1 76 ? -18.953 -24.812 1.577 1 96.56 76 ASP B O 1
ATOM 2125 N N . LEU B 1 77 ? -18.594 -22.609 1.371 1 97.31 77 LEU B N 1
ATOM 2126 C CA . LEU B 1 77 ? -17.875 -22.781 0.109 1 97.31 77 LEU B CA 1
ATOM 2127 C C . LEU B 1 77 ? -16.438 -23.234 0.35 1 97.31 77 LEU B C 1
ATOM 2129 O O . LEU B 1 77 ? -15.938 -23.125 1.467 1 97.31 77 LEU B O 1
ATOM 2133 N N . ALA B 1 78 ? -15.844 -23.781 -0.724 1 97.38 78 ALA B N 1
ATOM 2134 C CA . ALA B 1 78 ? -14.43 -24.156 -0.674 1 97.38 78 ALA B CA 1
ATOM 2135 C C . ALA B 1 78 ? -13.555 -22.922 -0.437 1 97.38 78 ALA B C 1
ATOM 2137 O O . ALA B 1 78 ? -13.93 -21.797 -0.793 1 97.38 78 ALA B O 1
ATOM 2138 N N . PRO B 1 79 ? -12.391 -23.094 0.133 1 98.12 79 PRO B N 1
ATOM 2139 C CA . PRO B 1 79 ? -11.508 -21.969 0.438 1 98.12 79 PRO B CA 1
ATOM 2140 C C . PRO B 1 79 ? -11.203 -21.109 -0.786 1 98.12 79 PRO B C 1
ATOM 2142 O O . PRO B 1 79 ? -11.156 -19.875 -0.683 1 98.12 79 PRO B O 1
ATOM 2145 N N . SER B 1 80 ? -11.055 -21.719 -1.913 1 97.88 80 SER B N 1
ATOM 2146 C CA . SER B 1 80 ? -10.758 -20.969 -3.121 1 97.88 80 SER B CA 1
ATOM 2147 C C . SER B 1 80 ? -11.914 -20.047 -3.496 1 97.88 80 SER B C 1
ATOM 2149 O O . SER B 1 80 ? -11.695 -18.891 -3.889 1 97.88 80 SER B O 1
ATOM 2151 N N . ALA B 1 81 ? -13.125 -20.516 -3.367 1 97.75 81 ALA B N 1
ATOM 2152 C CA . ALA B 1 81 ? -14.305 -19.703 -3.652 1 97.75 81 ALA B CA 1
ATOM 2153 C C . ALA B 1 81 ? -14.453 -18.578 -2.631 1 97.75 81 ALA B C 1
ATOM 2155 O O . ALA B 1 81 ? -14.828 -17.453 -2.982 1 97.75 81 ALA B O 1
ATOM 2156 N N . ARG B 1 82 ? -14.188 -18.859 -1.388 1 98.56 82 ARG B N 1
ATOM 2157 C CA . ARG B 1 82 ? -14.227 -17.828 -0.344 1 98.56 82 ARG B CA 1
ATOM 2158 C C . ARG B 1 82 ? -13.18 -16.75 -0.588 1 98.56 82 ARG B C 1
ATOM 2160 O O . ARG B 1 82 ? -13.453 -15.562 -0.408 1 98.56 82 ARG B O 1
ATOM 2167 N N . LEU B 1 83 ? -11.984 -17.172 -1.017 1 98.69 83 LEU B N 1
ATOM 2168 C CA . LEU B 1 83 ? -10.93 -16.219 -1.334 1 98.69 83 LEU B CA 1
ATOM 2169 C C . LEU B 1 83 ? -11.344 -15.32 -2.5 1 98.69 83 LEU B C 1
ATOM 2171 O O . LEU B 1 83 ? -11.141 -14.109 -2.457 1 98.69 83 LEU B O 1
ATOM 2175 N N . GLU B 1 84 ? -11.914 -15.93 -3.506 1 98.25 84 GLU B N 1
ATOM 2176 C CA . GLU B 1 84 ? -12.383 -15.156 -4.648 1 98.25 84 GLU B CA 1
ATOM 2177 C C . GLU B 1 84 ? -13.406 -14.109 -4.223 1 98.25 84 GLU B C 1
ATOM 2179 O O . GLU B 1 84 ? -13.336 -12.953 -4.641 1 98.25 84 GLU B O 1
ATOM 2184 N N . GLN B 1 85 ? -14.359 -14.477 -3.396 1 98.38 85 GLN B N 1
ATOM 2185 C CA . GLN B 1 85 ? -15.367 -13.547 -2.904 1 98.38 85 GLN B CA 1
ATOM 2186 C C . GLN B 1 85 ? -14.727 -12.406 -2.121 1 98.38 85 GLN B C 1
ATOM 2188 O O . GLN B 1 85 ? -15.078 -11.234 -2.314 1 98.38 85 GLN B O 1
ATOM 2193 N N . PHE B 1 86 ? -13.812 -12.766 -1.27 1 98.81 86 PHE B N 1
ATOM 2194 C CA . PHE B 1 86 ? -13.102 -11.758 -0.483 1 98.81 86 PHE B CA 1
ATOM 2195 C C . PHE B 1 86 ? -12.422 -10.742 -1.39 1 98.81 86 PHE B C 1
ATOM 2197 O O . PHE B 1 86 ? -12.625 -9.539 -1.243 1 98.81 86 PHE B O 1
ATOM 2204 N N . VAL B 1 87 ? -11.641 -11.195 -2.346 1 98.69 87 VAL B N 1
ATOM 2205 C CA . VAL B 1 87 ? -10.828 -10.352 -3.217 1 98.69 87 VAL B CA 1
ATOM 2206 C C . VAL B 1 87 ? -11.734 -9.461 -4.059 1 98.69 87 VAL B C 1
ATOM 2208 O O . VAL B 1 87 ? -11.531 -8.25 -4.129 1 98.69 87 VAL B O 1
ATOM 2211 N N . ARG B 1 88 ? -12.75 -10.055 -4.664 1 98.19 88 ARG B N 1
ATOM 2212 C CA . ARG B 1 88 ? -13.672 -9.305 -5.512 1 98.19 88 ARG B CA 1
ATOM 2213 C C . ARG B 1 88 ? -14.352 -8.188 -4.734 1 98.19 88 ARG B C 1
ATOM 2215 O O . ARG B 1 88 ? -14.32 -7.027 -5.152 1 98.19 88 ARG B O 1
ATOM 2222 N N . SER B 1 89 ? -14.867 -8.5 -3.572 1 98.44 89 SER B N 1
ATOM 2223 C CA . SER B 1 89 ? -15.578 -7.52 -2.76 1 98.44 89 SER B CA 1
ATOM 2224 C C . SER B 1 89 ? -14.633 -6.449 -2.225 1 98.44 89 SER B C 1
ATOM 2226 O O . SER B 1 89 ? -14.977 -5.266 -2.199 1 98.44 89 SER B O 1
ATOM 2228 N N . HIS B 1 90 ? -13.461 -6.859 -1.805 1 98.56 90 HIS B N 1
ATOM 2229 C CA . HIS B 1 90 ? -12.484 -5.93 -1.241 1 98.56 90 HIS B CA 1
ATOM 2230 C C . HIS B 1 90 ? -12.031 -4.91 -2.281 1 98.56 90 HIS B C 1
ATOM 2232 O O . HIS B 1 90 ? -12.008 -3.707 -2.006 1 98.56 90 HIS B O 1
ATOM 2238 N N . VAL B 1 91 ? -11.711 -5.332 -3.475 1 98.25 91 VAL B N 1
ATOM 2239 C CA . VAL B 1 91 ? -11.234 -4.449 -4.539 1 98.25 91 VAL B CA 1
ATOM 2240 C C . VAL B 1 91 ? -12.352 -3.494 -4.949 1 98.25 91 VAL B C 1
ATOM 2242 O O . VAL B 1 91 ? -12.133 -2.287 -5.074 1 98.25 91 VAL B O 1
ATOM 2245 N N . LEU B 1 92 ? -13.539 -4.031 -5.098 1 97.56 92 LEU B N 1
ATOM 2246 C CA . LEU B 1 92 ? -14.664 -3.188 -5.477 1 97.56 92 LEU B CA 1
ATOM 2247 C C . LEU B 1 92 ? -14.961 -2.156 -4.395 1 97.56 92 LEU B C 1
ATOM 2249 O O . LEU B 1 92 ? -15.25 -0.997 -4.695 1 97.56 92 LEU B O 1
ATOM 2253 N N . HIS B 1 93 ? -14.891 -2.58 -3.178 1 97.75 93 HIS B N 1
ATOM 2254 C CA . HIS B 1 93 ? -15.102 -1.668 -2.059 1 97.75 93 HIS B CA 1
ATOM 2255 C C . HIS B 1 93 ? -14.062 -0.551 -2.059 1 97.75 93 HIS B C 1
ATOM 2257 O O . HIS B 1 93 ? -14.398 0.619 -1.872 1 97.75 93 HIS B O 1
ATOM 2263 N N . ASN B 1 94 ? -12.82 -0.895 -2.248 1 96.94 94 ASN B N 1
ATOM 2264 C CA . ASN B 1 94 ? -11.742 0.09 -2.281 1 96.94 94 ASN B CA 1
ATOM 2265 C C . ASN B 1 94 ? -11.938 1.09 -3.418 1 96.94 94 ASN B C 1
ATOM 2267 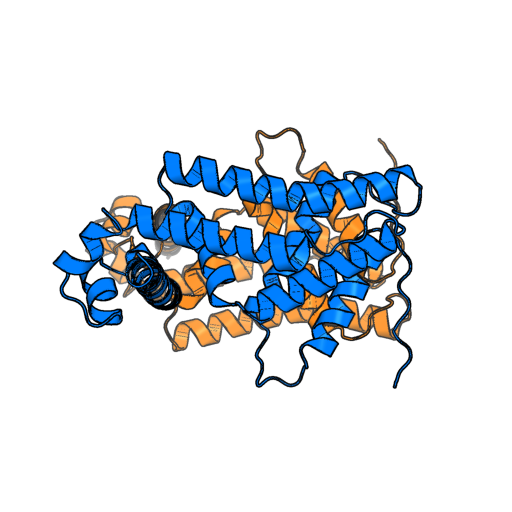O O . ASN B 1 94 ? -11.789 2.297 -3.221 1 96.94 94 ASN B O 1
ATOM 2271 N N . ILE B 1 95 ? -12.266 0.581 -4.586 1 95.69 95 ILE B N 1
ATOM 2272 C CA . ILE B 1 95 ? -12.477 1.427 -5.754 1 95.69 95 ILE B CA 1
ATOM 2273 C C . ILE B 1 95 ? -13.602 2.42 -5.48 1 95.69 95 ILE B C 1
ATOM 2275 O O . ILE B 1 95 ? -13.523 3.582 -5.883 1 95.69 95 ILE B O 1
ATOM 2279 N N . ALA B 1 96 ? -14.578 1.98 -4.766 1 94.94 96 ALA B N 1
ATOM 2280 C CA . ALA B 1 96 ? -15.758 2.797 -4.5 1 94.94 96 ALA B CA 1
ATOM 2281 C C . ALA B 1 96 ? -15.5 3.793 -3.373 1 94.94 96 ALA B C 1
ATOM 2283 O O . ALA B 1 96 ? -16.25 4.75 -3.195 1 94.94 96 ALA B O 1
ATOM 2284 N N . ASN B 1 97 ? -14.461 3.582 -2.58 1 94.62 97 ASN B N 1
ATOM 2285 C CA . ASN B 1 97 ? -14.227 4.398 -1.395 1 94.62 97 ASN B CA 1
ATOM 2286 C C . ASN B 1 97 ? -12.766 4.824 -1.29 1 94.62 97 ASN B C 1
ATOM 2288 O O . ASN B 1 97 ? -12.117 4.602 -0.263 1 94.62 97 ASN B O 1
ATOM 2292 N N . PRO B 1 98 ? -12.25 5.516 -2.289 1 93 98 PRO B N 1
ATOM 2293 C CA . PRO B 1 98 ? -10.812 5.824 -2.32 1 93 98 PRO B CA 1
ATOM 2294 C C . PRO B 1 98 ? -10.375 6.707 -1.156 1 93 98 PRO B C 1
ATOM 2296 O O . PRO B 1 98 ? -9.273 6.543 -0.632 1 93 98 PRO B O 1
ATOM 2299 N N . ASP B 1 99 ? -11.234 7.637 -0.676 1 92.44 99 ASP B N 1
ATOM 2300 C CA . ASP B 1 99 ? -10.875 8.516 0.432 1 92.44 99 ASP B CA 1
ATOM 2301 C C . ASP B 1 99 ? -10.68 7.727 1.724 1 92.44 99 ASP B C 1
ATOM 2303 O O . ASP B 1 99 ? -9.766 8.008 2.498 1 92.44 99 ASP B O 1
ATOM 2307 N N . ASP B 1 100 ? -11.508 6.746 1.911 1 93.88 100 ASP B N 1
ATOM 2308 C CA . ASP B 1 100 ? -11.406 5.914 3.105 1 93.88 100 ASP B CA 1
ATOM 2309 C C . ASP B 1 100 ? -10.07 5.176 3.146 1 93.88 100 ASP B C 1
ATOM 2311 O O . ASP B 1 100 ? -9.445 5.078 4.203 1 93.88 100 ASP B O 1
ATOM 2315 N N . ILE B 1 101 ? -9.664 4.711 2.002 1 91.12 101 ILE B N 1
ATOM 2316 C CA . ILE B 1 101 ? -8.43 3.938 1.914 1 91.12 101 ILE B CA 1
ATOM 2317 C C . ILE B 1 101 ? -7.23 4.852 2.148 1 91.12 101 ILE B C 1
ATOM 2319 O O . ILE B 1 101 ? -6.305 4.496 2.883 1 91.12 101 ILE B O 1
ATOM 2323 N N . PHE B 1 102 ? -7.352 5.977 1.573 1 87.12 102 PHE B N 1
ATOM 2324 C CA . PHE B 1 102 ? -6.297 6.957 1.792 1 87.12 102 PHE B CA 1
ATOM 2325 C C . PHE B 1 102 ? -6.141 7.262 3.277 1 87.12 102 PHE B C 1
ATOM 2327 O O . PHE B 1 102 ? -5.035 7.199 3.816 1 87.12 102 PHE B O 1
ATOM 2334 N N . ILE B 1 103 ? -7.207 7.562 3.93 1 91.19 103 ILE B N 1
ATOM 2335 C CA . ILE B 1 103 ? -7.18 7.926 5.344 1 91.19 103 ILE B CA 1
ATOM 2336 C C . ILE B 1 103 ? -6.684 6.746 6.172 1 91.19 103 ILE B C 1
ATOM 2338 O O . ILE B 1 103 ? -5.891 6.922 7.102 1 91.19 103 ILE B O 1
ATOM 2342 N N . ALA B 1 104 ? -7.098 5.543 5.824 1 88.75 104 ALA B N 1
ATOM 2343 C CA . ALA B 1 104 ? -6.711 4.336 6.551 1 88.75 104 ALA B CA 1
ATOM 2344 C C . ALA B 1 104 ? -5.199 4.133 6.512 1 88.75 104 ALA B C 1
ATOM 2346 O O . ALA B 1 104 ? -4.602 3.697 7.5 1 88.75 104 ALA B O 1
ATOM 2347 N N . TYR B 1 105 ? -4.625 4.457 5.465 1 83.12 105 TYR B N 1
ATOM 2348 C CA . TYR B 1 105 ? -3.197 4.211 5.297 1 83.12 105 TYR B CA 1
ATOM 2349 C C . TYR B 1 105 ? -2.377 5.383 5.82 1 83.12 105 TYR B C 1
ATOM 2351 O O . TYR B 1 105 ? -1.362 5.188 6.492 1 83.12 105 TYR B O 1
ATOM 2359 N N . MET B 1 106 ? -2.896 6.559 5.633 1 81.19 106 MET B N 1
ATOM 2360 C CA . MET B 1 106 ? -2.078 7.75 5.859 1 81.19 106 MET B CA 1
ATOM 2361 C C . MET B 1 106 ? -2.242 8.258 7.289 1 81.19 106 MET B C 1
ATOM 2363 O O . MET B 1 106 ? -1.332 8.875 7.84 1 81.19 106 MET B O 1
ATOM 2367 N N . GLU B 1 107 ? -3.326 7.98 7.902 1 86.25 107 GLU B N 1
ATOM 2368 C CA . GLU B 1 107 ? -3.625 8.711 9.125 1 86.25 107 GLU B CA 1
ATOM 2369 C C . GLU B 1 107 ? -3.557 7.801 10.352 1 86.25 107 GLU B C 1
ATOM 2371 O O . GLU B 1 107 ? -3.854 8.227 11.469 1 86.25 107 GLU B O 1
ATOM 2376 N N . LEU B 1 108 ? -3.117 6.551 10.148 1 88.31 108 LEU B N 1
ATOM 2377 C CA . LEU B 1 108 ? -2.895 5.684 11.297 1 88.31 108 LEU B CA 1
ATOM 2378 C C . LEU B 1 108 ? -1.89 6.309 12.258 1 88.31 108 LEU B C 1
ATOM 2380 O O . LEU B 1 108 ? -2.049 6.211 13.477 1 88.31 108 LEU B O 1
ATOM 2384 N N . ARG B 1 109 ? -0.964 6.93 11.766 1 83.56 109 ARG B N 1
ATOM 2385 C CA . ARG B 1 109 ? 0.105 7.527 12.562 1 83.56 109 ARG B CA 1
ATOM 2386 C C . ARG B 1 109 ? -0.4 8.742 13.336 1 83.56 109 ARG B C 1
ATOM 2388 O O . ARG B 1 109 ? 0.284 9.234 14.234 1 83.56 109 ARG B O 1
ATOM 2395 N N . SER B 1 110 ? -1.509 9.227 12.93 1 89.88 110 SER B N 1
ATOM 2396 C CA . SER B 1 110 ? -2.074 10.422 13.555 1 89.88 110 SER B CA 1
ATOM 2397 C C . SER B 1 110 ? -2.934 10.055 14.766 1 89.88 110 SER B C 1
ATOM 2399 O O . SER B 1 110 ? -3.381 10.93 15.508 1 89.88 110 SER B O 1
ATOM 2401 N N . LEU B 1 111 ? -3.145 8.789 14.977 1 94.62 111 LEU B N 1
ATOM 2402 C CA . LEU B 1 111 ? -3.996 8.336 16.062 1 94.62 111 LEU B CA 1
ATOM 2403 C C . LEU B 1 111 ? -3.27 8.438 17.406 1 94.62 111 LEU B C 1
ATOM 2405 O O . LEU B 1 111 ? -2.076 8.141 17.484 1 94.62 111 LEU B O 1
ATOM 2409 N N . GLU B 1 112 ? -3.998 8.852 18.344 1 95.12 112 GLU B N 1
ATOM 2410 C CA . GLU B 1 112 ? -3.518 8.773 19.719 1 95.12 112 GLU B CA 1
ATOM 2411 C C . GLU B 1 112 ? -3.643 7.352 20.266 1 95.12 112 GLU B C 1
ATOM 2413 O O . GLU B 1 112 ? -4.387 6.535 19.734 1 95.12 112 GLU B O 1
ATOM 2418 N N . PRO B 1 113 ? -2.994 7.031 21.359 1 94 113 PRO B N 1
ATOM 2419 C CA . PRO B 1 113 ? -2.84 5.645 21.812 1 94 113 PRO B CA 1
ATOM 2420 C C . PRO B 1 113 ? -4.176 4.934 22 1 94 113 PRO B C 1
ATOM 2422 O O . PRO B 1 113 ? -4.348 3.801 21.547 1 94 113 PRO B O 1
ATOM 2425 N N . ASP B 1 114 ? -5.098 5.547 22.594 1 92.44 114 ASP B N 1
ATOM 2426 C CA . ASP B 1 114 ? -6.371 4.875 22.844 1 92.44 114 ASP B CA 1
ATOM 2427 C C . ASP B 1 114 ? -7.098 4.574 21.547 1 92.44 114 ASP B C 1
ATOM 2429 O O . ASP B 1 114 ? -7.586 3.461 21.344 1 92.44 114 ASP B O 1
ATOM 2433 N N . GLY B 1 115 ? -7.215 5.55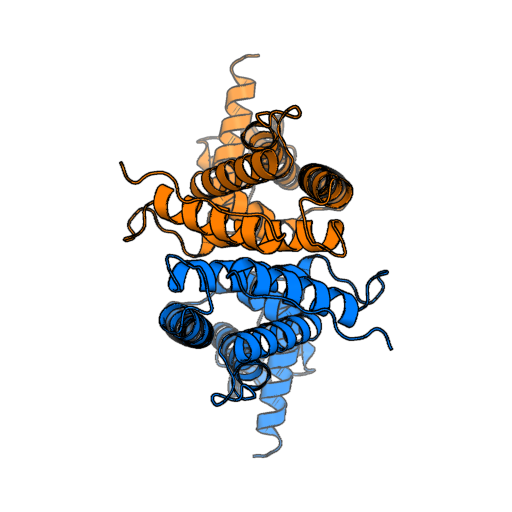9 20.688 1 93.81 115 GLY B N 1
ATOM 2434 C CA . GLY B 1 115 ? -7.812 5.355 19.375 1 93.81 115 GLY B CA 1
ATOM 2435 C C . GLY B 1 115 ? -7.062 4.344 18.531 1 93.81 115 GLY B C 1
ATOM 2436 O O . GLY B 1 115 ? -7.676 3.521 17.844 1 93.81 115 GLY B O 1
ATOM 2437 N N . ALA B 1 116 ? -5.758 4.359 18.688 1 94.88 116 ALA B N 1
ATOM 2438 C CA . ALA B 1 116 ? -4.91 3.441 17.922 1 94.88 116 ALA B CA 1
ATOM 2439 C C . ALA B 1 116 ? -5.18 1.992 18.312 1 94.88 116 ALA B C 1
ATOM 2441 O O . ALA B 1 116 ? -5.281 1.117 17.453 1 94.88 116 ALA B O 1
ATOM 2442 N N . THR B 1 117 ? -5.32 1.733 19.547 1 96 117 THR B N 1
ATOM 2443 C CA . THR B 1 117 ? -5.559 0.38 20.047 1 96 117 THR B CA 1
ATOM 2444 C C . THR B 1 117 ? -6.844 -0.193 19.453 1 96 117 THR B C 1
ATOM 2446 O O . THR B 1 117 ? -6.859 -1.327 18.969 1 96 117 THR B O 1
ATOM 2449 N N . GLN B 1 118 ? -7.82 0.615 19.438 1 95.44 118 GLN B N 1
ATOM 2450 C CA . GLN B 1 118 ? -9.117 0.169 18.938 1 95.44 118 GLN B CA 1
ATOM 2451 C C . GLN B 1 118 ? -9.07 -0.085 17.438 1 95.44 118 GLN B C 1
ATOM 2453 O O . GLN B 1 118 ? -9.539 -1.122 16.969 1 95.44 118 GLN B O 1
ATOM 2458 N N . ILE B 1 119 ? -8.539 0.8 16.719 1 97 119 ILE B N 1
ATOM 2459 C CA . ILE B 1 119 ? -8.492 0.703 15.266 1 97 119 ILE B CA 1
ATOM 2460 C C . ILE B 1 119 ? -7.609 -0.475 14.852 1 97 119 ILE B C 1
ATOM 2462 O O . ILE B 1 119 ? -7.973 -1.248 13.961 1 97 119 ILE B O 1
ATOM 2466 N N . LEU B 1 120 ? -6.523 -0.667 15.531 1 95.25 120 LEU B N 1
ATOM 2467 C CA . LEU B 1 120 ? -5.605 -1.757 15.211 1 95.25 120 LEU B CA 1
ATOM 2468 C C . LEU B 1 120 ? -6.254 -3.109 15.492 1 95.25 120 LEU B C 1
ATOM 2470 O O . LEU B 1 120 ? -6.035 -4.07 14.75 1 95.25 120 LEU B O 1
ATOM 2474 N N . LYS B 1 121 ? -7.008 -3.131 16.516 1 96.44 121 LYS B N 1
ATOM 2475 C CA . LYS B 1 121 ? -7.734 -4.363 16.797 1 96.44 121 LYS B CA 1
ATOM 2476 C C . LYS B 1 121 ? -8.703 -4.707 15.672 1 96.44 121 LYS B C 1
ATOM 2478 O O . LYS B 1 121 ? -8.781 -5.859 15.242 1 96.44 121 LYS B O 1
ATOM 2483 N N . GLU 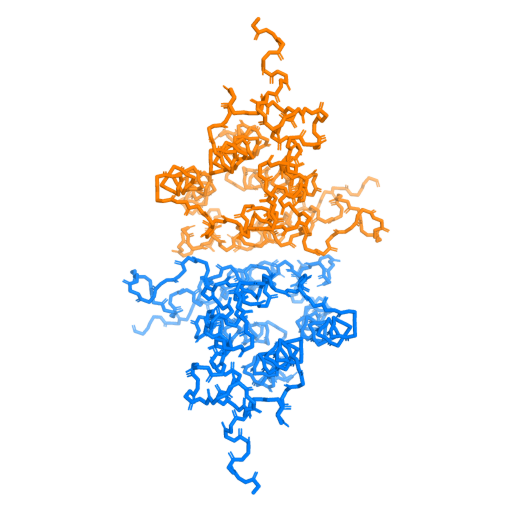B 1 122 ? -9.383 -3.748 15.203 1 96.44 122 GLU B N 1
ATOM 2484 C CA . GLU B 1 122 ? -10.352 -3.973 14.133 1 96.44 122 GLU B CA 1
ATOM 2485 C C . GLU B 1 122 ? -9.656 -4.34 12.828 1 96.44 122 GLU B C 1
ATOM 2487 O O . GLU B 1 122 ? -10.148 -5.18 12.07 1 96.44 122 GLU B O 1
ATOM 2492 N N . ARG B 1 123 ? -8.602 -3.732 12.586 1 96.31 123 ARG B N 1
ATOM 2493 C CA . ARG B 1 123 ? -7.801 -4.074 11.414 1 96.31 123 ARG B CA 1
ATOM 2494 C C . ARG B 1 123 ? -7.297 -5.512 11.492 1 96.31 123 ARG B C 1
ATOM 2496 O O . ARG B 1 123 ? -7.293 -6.234 10.492 1 96.31 123 ARG B O 1
ATOM 2503 N N . ASN B 1 124 ? -6.863 -5.855 12.68 1 96.81 124 ASN B N 1
ATOM 2504 C CA . ASN B 1 124 ? -6.414 -7.227 12.898 1 96.81 124 ASN B CA 1
ATOM 2505 C C . ASN B 1 124 ? -7.543 -8.227 12.664 1 96.81 124 ASN B C 1
ATOM 2507 O O . ASN B 1 124 ? -7.324 -9.297 12.094 1 96.81 124 ASN B O 1
ATOM 2511 N N . ASP B 1 125 ? -8.688 -7.875 13.117 1 97.38 125 ASP B N 1
ATOM 2512 C CA . ASP B 1 125 ? -9.844 -8.75 12.914 1 97.38 125 ASP B CA 1
ATOM 2513 C C . ASP B 1 125 ? -10.156 -8.906 11.422 1 97.38 125 ASP B C 1
ATOM 2515 O O . ASP B 1 125 ? -10.5 -10 10.969 1 97.38 125 ASP B O 1
ATOM 2519 N N . TYR B 1 126 ? -10.07 -7.875 10.734 1 97.94 126 TYR B N 1
ATOM 2520 C CA . TYR B 1 126 ? -10.297 -7.898 9.289 1 97.94 126 TYR B CA 1
ATOM 2521 C C . TYR B 1 126 ? -9.281 -8.805 8.594 1 97.94 126 TYR B C 1
ATOM 2523 O O . TYR B 1 126 ? -9.656 -9.672 7.805 1 97.94 126 TYR B O 1
ATOM 2531 N N . GLU B 1 127 ? -8.039 -8.633 8.945 1 97.69 127 GLU B N 1
ATOM 2532 C CA . GLU B 1 127 ? -6.977 -9.469 8.391 1 97.69 127 GLU B CA 1
ATOM 2533 C C . GLU B 1 127 ? -7.16 -10.93 8.797 1 97.69 127 GLU B C 1
ATOM 2535 O O . GLU B 1 127 ? -6.875 -11.836 8.016 1 97.69 127 GLU B O 1
ATOM 2540 N N . ALA B 1 128 ? -7.637 -11.156 10.008 1 98.12 128 ALA B N 1
ATOM 2541 C CA . ALA B 1 128 ? -7.82 -12.508 10.539 1 98.12 128 ALA B CA 1
ATOM 2542 C C . ALA B 1 128 ? -8.836 -13.289 9.711 1 98.12 128 ALA B C 1
ATOM 2544 O O . ALA B 1 128 ? -8.719 -14.508 9.555 1 98.12 128 ALA B O 1
ATOM 2545 N N . ALA B 1 129 ? -9.789 -12.57 9.188 1 98.25 129 ALA B N 1
ATOM 2546 C CA . ALA B 1 129 ? -10.781 -13.227 8.344 1 98.25 129 ALA B CA 1
ATOM 2547 C C . ALA B 1 129 ? -10.141 -13.805 7.086 1 98.25 129 ALA B C 1
ATOM 2549 O O . ALA B 1 129 ? -10.406 -14.953 6.715 1 98.25 129 ALA B O 1
ATOM 2550 N N . LEU B 1 130 ? -9.281 -13.078 6.465 1 98.69 130 LEU B N 1
ATOM 2551 C CA . LEU B 1 130 ? -8.555 -13.562 5.297 1 98.69 130 LEU B CA 1
ATOM 2552 C C . LEU B 1 130 ? -7.598 -14.688 5.684 1 98.69 130 LEU B C 1
ATOM 2554 O O . LEU B 1 130 ? -7.508 -15.703 4.988 1 98.69 130 LEU B O 1
ATOM 2558 N N . ARG B 1 131 ? -6.926 -14.477 6.809 1 98.62 131 ARG B N 1
ATOM 2559 C CA . ARG B 1 131 ? -5.977 -15.477 7.289 1 98.62 131 ARG B CA 1
ATOM 2560 C C . ARG B 1 131 ? -6.672 -16.812 7.543 1 98.62 131 ARG B C 1
ATOM 2562 O O . ARG B 1 131 ? -6.113 -17.875 7.262 1 98.62 131 ARG B O 1
ATOM 2569 N N . ALA B 1 132 ? -7.832 -16.734 8.039 1 98.62 132 ALA B N 1
ATOM 2570 C CA . ALA B 1 132 ? -8.602 -17.953 8.297 1 98.62 132 ALA B CA 1
ATOM 2571 C C . ALA B 1 132 ? -8.922 -18.672 6.996 1 98.62 132 ALA B C 1
ATOM 2573 O O . ALA B 1 132 ? -8.836 -19.906 6.922 1 98.62 132 ALA B O 1
ATOM 2574 N N . ILE B 1 133 ? -9.297 -17.953 5.98 1 98.69 133 ILE B N 1
ATOM 2575 C CA . ILE B 1 133 ? -9.555 -18.547 4.672 1 98.69 133 ILE B CA 1
ATOM 2576 C C . ILE B 1 133 ? -8.305 -19.25 4.16 1 98.69 133 ILE B C 1
ATOM 2578 O O . ILE B 1 133 ? -8.367 -20.391 3.684 1 98.69 133 ILE B O 1
ATOM 2582 N N . LEU B 1 134 ? -7.16 -18.578 4.309 1 98.75 134 LEU B N 1
ATOM 2583 C CA . LEU B 1 134 ? -5.895 -19.109 3.814 1 98.75 134 LEU B CA 1
ATOM 2584 C C . LEU B 1 134 ? -5.484 -20.359 4.602 1 98.75 134 LEU B C 1
ATOM 2586 O O . LEU B 1 134 ? -5 -21.328 4.023 1 98.75 134 LEU B O 1
ATOM 2590 N N . ARG B 1 135 ? -5.676 -20.281 5.887 1 98.44 135 ARG B N 1
ATOM 2591 C CA . ARG B 1 135 ? -5.363 -21.422 6.73 1 98.44 135 ARG B CA 1
ATOM 2592 C C . ARG B 1 135 ? -6.215 -22.641 6.352 1 98.44 135 ARG B C 1
ATOM 2594 O O . ARG B 1 135 ? -5.711 -23.75 6.266 1 98.44 135 ARG B O 1
ATOM 2601 N N . ASP B 1 136 ? -7.484 -22.422 6.18 1 98.31 136 ASP B N 1
ATOM 2602 C CA . ASP B 1 136 ? -8.383 -23.484 5.77 1 98.31 136 ASP B CA 1
ATOM 2603 C C . ASP B 1 136 ? -7.934 -24.094 4.441 1 98.31 136 ASP B C 1
ATOM 2605 O O . ASP B 1 136 ? -7.93 -25.328 4.285 1 98.31 136 ASP B O 1
ATOM 2609 N N . GLY B 1 137 ? -7.59 -23.234 3.5 1 98.31 137 GLY B N 1
ATOM 2610 C CA . GLY B 1 137 ? -7.113 -23.719 2.213 1 98.31 137 GLY B CA 1
ATOM 2611 C C . GLY B 1 137 ? -5.812 -24.5 2.312 1 98.31 137 GLY B C 1
ATOM 2612 O O . GLY B 1 137 ? -5.621 -25.484 1.602 1 98.31 137 GLY B O 1
ATOM 2613 N N . GLN B 1 138 ? -4.938 -24 3.146 1 97.75 138 GLN B N 1
ATOM 2614 C CA . GLN B 1 138 ? -3.686 -24.703 3.383 1 97.75 138 GLN B CA 1
ATOM 2615 C C . GLN B 1 138 ? -3.941 -26.094 3.975 1 97.75 138 GLN B C 1
ATOM 2617 O O . GLN B 1 138 ? -3.381 -27.078 3.506 1 97.75 138 GLN B O 1
ATOM 2622 N N . THR B 1 139 ? -4.777 -26.125 4.965 1 97.12 139 THR B N 1
ATOM 2623 C CA . THR B 1 139 ? -5.102 -27.359 5.668 1 97.12 139 THR B CA 1
ATOM 2624 C C . THR B 1 139 ? -5.766 -28.359 4.727 1 97.12 139 THR B C 1
ATOM 2626 O O . THR B 1 139 ? -5.492 -29.562 4.789 1 97.12 139 THR B O 1
ATOM 2629 N N . ALA B 1 140 ? -6.59 -27.906 3.824 1 95.88 140 ALA B N 1
ATOM 2630 C CA . ALA B 1 140 ? -7.324 -28.734 2.883 1 95.88 140 ALA B CA 1
ATOM 2631 C C . ALA B 1 140 ? -6.43 -29.188 1.73 1 95.88 140 ALA B C 1
ATOM 2633 O O . ALA B 1 140 ? -6.812 -30.047 0.936 1 95.88 140 ALA B O 1
ATOM 2634 N N . GLY B 1 141 ? -5.281 -28.531 1.609 1 95.38 141 GLY B N 1
ATOM 2635 C CA . GLY B 1 141 ? -4.363 -28.844 0.527 1 95.38 141 GLY B CA 1
ATOM 2636 C C . GLY B 1 141 ? -4.676 -28.109 -0.758 1 95.38 141 GLY B C 1
ATOM 2637 O O . GLY B 1 141 ? -4.051 -28.359 -1.792 1 95.38 141 GLY B O 1
ATOM 2638 N N . ASP B 1 142 ? -5.582 -27.156 -0.671 1 95.25 142 ASP B N 1
ATOM 2639 C CA . ASP B 1 142 ? -6.004 -26.359 -1.82 1 95.25 142 ASP B CA 1
ATOM 2640 C C . ASP B 1 142 ? -4.992 -25.266 -2.131 1 95.25 142 ASP B C 1
ATOM 2642 O O . ASP B 1 142 ? -4.887 -24.812 -3.273 1 95.25 142 ASP B O 1
ATOM 2646 N N . PHE B 1 143 ? -4.395 -24.797 -1.06 1 97.94 143 PHE B N 1
ATOM 2647 C CA . PHE B 1 143 ? -3.475 -23.688 -1.202 1 97.94 143 PHE B CA 1
ATOM 2648 C C . PHE B 1 143 ? -2.041 -24.125 -0.926 1 97.94 143 PHE B C 1
ATOM 2650 O O . PHE B 1 143 ? -1.792 -24.906 -0.007 1 97.94 143 PHE B O 1
ATOM 2657 N N . LYS B 1 144 ? -1.139 -23.703 -1.748 1 96.94 144 LYS B N 1
ATOM 2658 C CA . LYS B 1 144 ? 0.295 -23.922 -1.575 1 96.94 144 LYS B CA 1
ATOM 2659 C C . LYS B 1 144 ? 0.97 -22.688 -0.983 1 96.94 144 LYS B C 1
ATOM 2661 O O . LYS B 1 144 ? 1.554 -21.891 -1.712 1 96.94 144 LYS B O 1
ATOM 2666 N N . ILE B 1 145 ? 0.899 -22.594 0.331 1 96.31 145 ILE B N 1
ATOM 2667 C CA . ILE B 1 145 ? 1.465 -21.453 1.038 1 96.31 145 ILE B CA 1
ATOM 2668 C C . ILE B 1 145 ? 2.244 -21.938 2.26 1 96.31 145 ILE B C 1
ATOM 2670 O O . ILE B 1 145 ? 1.969 -23 2.793 1 96.31 145 ILE B O 1
ATOM 2674 N N . SER B 1 146 ? 3.219 -21.109 2.672 1 93.81 146 SER B N 1
ATOM 2675 C CA . SER B 1 146 ? 4.102 -21.531 3.754 1 93.81 146 SER B CA 1
ATOM 2676 C C . SER B 1 146 ? 3.705 -20.875 5.074 1 93.81 146 SER B C 1
ATOM 2678 O O . SER B 1 146 ? 3.887 -21.469 6.141 1 93.81 146 SER B O 1
ATOM 2680 N N . ASP B 1 147 ? 3.219 -19.656 5.055 1 96.25 147 ASP B N 1
ATOM 2681 C CA . ASP B 1 147 ? 2.865 -18.875 6.242 1 96.25 147 ASP B CA 1
ATOM 2682 C C . ASP B 1 147 ? 1.597 -18.062 6.008 1 96.25 147 ASP B C 1
ATOM 2684 O O . ASP B 1 147 ? 1.655 -16.953 5.461 1 96.25 147 ASP B O 1
ATOM 2688 N N . PRO B 1 148 ? 0.447 -18.594 6.469 1 97.56 148 PRO B N 1
ATOM 2689 C CA . PRO B 1 148 ? -0.827 -17.922 6.176 1 97.56 148 PRO B CA 1
ATOM 2690 C C . PRO B 1 148 ? -0.848 -16.469 6.621 1 97.56 148 PRO B C 1
ATOM 2692 O O . PRO B 1 148 ? -1.505 -15.633 5.988 1 97.56 148 PRO B O 1
ATOM 2695 N N . ALA B 1 149 ? -0.171 -16.109 7.668 1 96.5 149 ALA B N 1
ATOM 2696 C CA . ALA B 1 149 ? -0.161 -14.734 8.156 1 96.5 149 ALA B CA 1
ATOM 2697 C C . ALA B 1 149 ? 0.564 -13.812 7.18 1 96.5 149 ALA B C 1
ATOM 2699 O O . ALA B 1 149 ? 0.054 -12.742 6.828 1 96.5 149 ALA B O 1
ATOM 2700 N N . ILE B 1 150 ? 1.719 -14.211 6.684 1 97.06 150 ILE B N 1
ATOM 2701 C CA . ILE B 1 150 ? 2.492 -13.406 5.746 1 97.06 150 ILE B CA 1
ATOM 2702 C C . ILE B 1 150 ? 1.751 -13.305 4.414 1 97.06 150 ILE B C 1
ATOM 2704 O O . ILE B 1 150 ? 1.659 -12.219 3.828 1 97.06 150 ILE B O 1
ATOM 2708 N N . HIS B 1 151 ? 1.203 -14.414 3.973 1 98.19 151 HIS B N 1
ATOM 2709 C CA . HIS B 1 151 ? 0.474 -14.398 2.709 1 98.19 151 HIS B CA 1
ATOM 2710 C C . HIS B 1 151 ? -0.773 -13.523 2.805 1 98.19 151 HIS B C 1
ATOM 2712 O O . HIS B 1 151 ? -1.129 -12.836 1.846 1 98.19 151 HIS B O 1
ATOM 2718 N N . ALA B 1 152 ? -1.454 -13.562 3.941 1 98.38 152 ALA B N 1
ATOM 2719 C CA . ALA B 1 152 ? -2.615 -12.695 4.121 1 98.38 152 ALA B CA 1
ATOM 2720 C C . ALA B 1 152 ? -2.225 -11.227 4.016 1 98.38 152 ALA B C 1
ATOM 2722 O O . ALA B 1 152 ? -2.887 -10.453 3.322 1 98.38 152 ALA B O 1
ATOM 2723 N N . ARG B 1 153 ? -1.157 -10.836 4.672 1 97.06 153 ARG B N 1
ATOM 2724 C CA . ARG B 1 153 ? -0.688 -9.453 4.621 1 97.06 153 ARG B CA 1
ATOM 2725 C C . ARG B 1 153 ? -0.237 -9.078 3.215 1 97.06 153 ARG B C 1
ATOM 2727 O O . ARG B 1 153 ? -0.477 -7.961 2.758 1 97.06 153 ARG B O 1
ATOM 2734 N N . SER B 1 154 ? 0.385 -10.008 2.514 1 97.81 154 SER B N 1
ATOM 2735 C CA . SER B 1 154 ? 0.832 -9.75 1.147 1 97.81 154 SER B CA 1
ATOM 2736 C C . SER B 1 154 ? -0.351 -9.531 0.21 1 97.81 154 SER B C 1
ATOM 2738 O O . SER B 1 154 ? -0.325 -8.633 -0.631 1 97.81 154 SER B O 1
ATOM 2740 N N . ILE B 1 155 ? -1.37 -10.312 0.394 1 98.69 155 ILE B N 1
ATOM 2741 C CA . ILE B 1 155 ? -2.555 -10.195 -0.449 1 98.69 155 ILE B CA 1
ATOM 2742 C C . ILE B 1 155 ? -3.287 -8.891 -0.135 1 98.69 155 ILE B C 1
ATOM 2744 O O . ILE B 1 155 ? -3.709 -8.172 -1.045 1 98.69 155 ILE B O 1
ATOM 2748 N N . LEU B 1 156 ? -3.412 -8.594 1.105 1 97.94 156 LEU B N 1
ATOM 2749 C CA . LEU B 1 156 ? -4.059 -7.344 1.478 1 97.94 156 LEU B CA 1
ATOM 2750 C C . LEU B 1 156 ? -3.305 -6.152 0.898 1 97.94 156 LEU B C 1
ATOM 2752 O O . LEU B 1 156 ? -3.922 -5.207 0.399 1 97.94 156 LEU B O 1
ATOM 2756 N N . SER B 1 157 ? -2.01 -6.199 0.955 1 96.25 157 SER B N 1
ATOM 2757 C CA . SER B 1 157 ? -1.205 -5.145 0.351 1 96.25 157 SER B CA 1
ATOM 2758 C C . SER B 1 157 ? -1.425 -5.074 -1.156 1 96.25 157 SER B C 1
ATOM 2760 O O .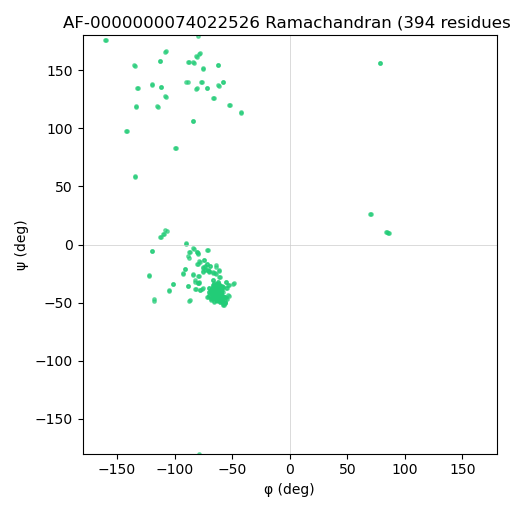 SER B 1 157 ? -1.611 -3.992 -1.714 1 96.25 157 SER B O 1
ATOM 2762 N N . MET B 1 158 ? -1.427 -6.188 -1.773 1 97.81 158 MET B N 1
ATOM 2763 C CA . MET B 1 158 ? -1.693 -6.281 -3.207 1 97.81 158 MET B CA 1
ATOM 2764 C C . MET B 1 158 ? -3 -5.578 -3.564 1 97.81 158 MET B C 1
ATOM 2766 O O . MET B 1 158 ? -3.047 -4.789 -4.512 1 97.81 158 MET B O 1
ATOM 2770 N N . LEU B 1 159 ? -3.998 -5.809 -2.779 1 97.88 159 LEU B N 1
ATOM 2771 C CA . LEU B 1 159 ? -5.344 -5.336 -3.082 1 97.88 159 LEU B CA 1
ATOM 2772 C C . LEU B 1 159 ? -5.488 -3.855 -2.742 1 97.88 159 LEU B C 1
ATOM 2774 O O . LEU B 1 159 ? -6.305 -3.152 -3.34 1 97.88 159 LEU B O 1
ATOM 2778 N N . GLY B 1 160 ? -4.73 -3.43 -1.825 1 94.31 160 GLY B N 1
ATOM 2779 C CA . GLY B 1 160 ? -4.844 -2.064 -1.335 1 94.31 160 GLY B CA 1
ATOM 2780 C C . GLY B 1 160 ? -4.293 -1.036 -2.307 1 94.31 160 GLY B C 1
ATOM 2781 O O . GLY B 1 160 ? -4.719 0.121 -2.297 1 94.31 160 GLY B O 1
ATOM 2782 N N . GLY B 1 161 ? -3.477 -1.447 -3.236 1 93 161 GLY B N 1
ATOM 2783 C CA . GLY B 1 161 ? -2.773 -0.517 -4.105 1 93 161 GLY B CA 1
ATOM 2784 C C . GLY B 1 161 ? -3.635 0.016 -5.23 1 93 161 GLY B C 1
ATOM 2785 O O . GLY B 1 161 ? -3.275 0.997 -5.887 1 93 161 GLY B O 1
ATOM 2786 N N . VAL B 1 162 ? -4.809 -0.491 -5.426 1 95.12 162 VAL B N 1
ATOM 2787 C CA . VAL B 1 162 ? -5.641 -0.176 -6.586 1 95.12 162 VAL B CA 1
ATOM 2788 C C . VAL B 1 162 ? -6.07 1.289 -6.531 1 95.12 162 VAL B C 1
ATOM 2790 O O . VAL B 1 162 ? -6.199 1.942 -7.566 1 95.12 162 VAL B O 1
ATOM 2793 N N . THR B 1 163 ? -6.227 1.864 -5.379 1 90.75 163 THR B N 1
ATOM 2794 C CA . THR B 1 163 ? -6.742 3.221 -5.23 1 90.75 163 THR B CA 1
ATOM 2795 C C . THR B 1 163 ? -5.684 4.246 -5.625 1 90.75 163 THR B C 1
ATOM 2797 O O . THR B 1 163 ? -6 5.418 -5.84 1 90.75 163 THR B O 1
ATOM 2800 N N . VAL B 1 164 ? -4.492 3.84 -5.758 1 87.19 164 VAL B N 1
ATOM 2801 C CA . VAL B 1 164 ? -3.391 4.734 -6.105 1 87.19 164 VAL B CA 1
ATOM 2802 C C . VAL B 1 164 ? -3.396 4.996 -7.609 1 87.19 164 VAL B C 1
ATOM 2804 O O . VAL B 1 164 ? -3.119 6.113 -8.055 1 87.19 164 VAL B O 1
ATOM 2807 N N . TRP B 1 165 ? -3.787 4.062 -8.383 1 89.94 165 TRP B N 1
ATOM 2808 C CA . TRP B 1 165 ? -3.568 4.23 -9.82 1 89.94 165 TRP B CA 1
ATOM 2809 C C . TRP B 1 165 ? -4.887 4.16 -10.586 1 89.94 165 TRP B C 1
ATOM 2811 O O . TRP B 1 165 ? -4.98 4.633 -11.719 1 89.94 165 TRP B O 1
ATOM 2821 N N . PHE B 1 166 ? -5.832 3.479 -10.07 1 93.5 166 PHE B N 1
ATOM 2822 C CA . PHE B 1 166 ? -7.07 3.299 -10.82 1 93.5 166 PHE B CA 1
ATOM 2823 C C . PHE B 1 166 ? -7.863 4.598 -10.875 1 93.5 166 PHE B C 1
ATOM 2825 O O . PHE B 1 166 ? -8.008 5.289 -9.859 1 93.5 166 PHE B O 1
ATOM 2832 N N . ARG B 1 167 ? -8.305 4.871 -12.008 1 89.31 167 ARG B N 1
ATOM 2833 C CA . ARG B 1 167 ? -9.195 6.004 -12.258 1 89.31 167 ARG B CA 1
ATOM 2834 C C . ARG B 1 167 ? -10.391 5.578 -13.102 1 89.31 167 ARG B C 1
ATOM 2836 O O . ARG B 1 167 ? -10.234 4.883 -14.109 1 89.31 167 ARG B O 1
ATOM 2843 N N . GLN B 1 168 ? -11.531 6.023 -12.688 1 85 168 GLN B N 1
ATOM 2844 C CA . GLN B 1 168 ? -12.758 5.664 -13.398 1 85 168 GLN B CA 1
ATOM 2845 C C . GLN B 1 168 ? -12.727 6.16 -14.844 1 85 168 GLN B C 1
ATOM 2847 O O . GLN B 1 168 ? -13.32 5.547 -15.727 1 85 168 GLN B O 1
ATOM 2852 N N . SER B 1 169 ? -12.016 7.207 -15.031 1 85.75 169 SER B N 1
ATOM 2853 C CA . SER B 1 169 ? -11.945 7.809 -16.359 1 85.75 169 SER B CA 1
ATOM 2854 C C . SER B 1 169 ? -10.898 7.117 -17.234 1 85.75 169 SER B C 1
ATOM 2856 O O . SER B 1 169 ? -10.766 7.426 -18.406 1 85.75 169 SER B O 1
ATOM 2858 N N . GLY B 1 170 ? -10.203 6.16 -16.641 1 85.69 170 GLY B N 1
ATOM 2859 C CA . GLY B 1 170 ? -9.164 5.457 -17.375 1 85.69 170 GLY B CA 1
ATOM 2860 C C . GLY B 1 170 ? -9.711 4.387 -18.297 1 85.69 170 GLY B C 1
ATOM 2861 O O . GLY B 1 170 ? -10.93 4.176 -18.359 1 85.69 170 GLY B O 1
ATOM 2862 N N . PRO B 1 171 ? -8.789 3.734 -18.984 1 86.81 171 PRO B N 1
ATOM 2863 C CA . PRO B 1 171 ? -9.203 2.764 -20 1 86.81 171 PRO B CA 1
ATOM 2864 C C . PRO B 1 171 ? -9.703 1.455 -19.391 1 86.81 171 PRO B C 1
ATOM 2866 O O . PRO B 1 171 ? -10.453 0.721 -20.047 1 86.81 171 PRO B O 1
ATOM 2869 N N . GLN B 1 172 ? -9.312 1.158 -18.234 1 90.5 172 GLN B N 1
ATOM 2870 C CA . GLN B 1 172 ? -9.734 -0.089 -17.594 1 90.5 172 GLN B CA 1
ATOM 2871 C C . GLN B 1 172 ? -11.039 0.095 -16.828 1 90.5 172 GLN B C 1
ATOM 2873 O O . GLN B 1 172 ? -11.242 1.125 -16.188 1 90.5 172 GLN B O 1
ATOM 2878 N N . THR B 1 173 ? -11.914 -0.912 -16.922 1 92.81 173 THR B N 1
ATOM 2879 C CA . THR B 1 173 ? -13.117 -0.917 -16.109 1 92.81 173 THR B CA 1
ATOM 2880 C C . THR B 1 173 ? -12.859 -1.579 -14.758 1 92.81 173 THR B C 1
ATOM 2882 O O . THR B 1 173 ? -11.906 -2.35 -14.617 1 92.81 173 THR B O 1
ATOM 2885 N N . PRO B 1 174 ? -13.719 -1.22 -13.781 1 94.56 174 PRO B N 1
ATOM 2886 C CA . PRO B 1 174 ? -13.586 -1.915 -12.5 1 94.56 174 PRO B CA 1
ATOM 2887 C C . PRO B 1 174 ? -13.625 -3.436 -12.641 1 94.56 174 PRO B C 1
ATOM 2889 O O . PRO B 1 174 ? -12.898 -4.145 -11.945 1 94.56 174 PRO B O 1
ATOM 2892 N N . THR B 1 175 ? -14.422 -3.889 -13.586 1 92.38 175 THR B N 1
ATOM 2893 C CA . THR B 1 175 ? -14.539 -5.328 -13.789 1 92.38 175 THR B CA 1
ATOM 2894 C C . THR B 1 175 ? -13.227 -5.914 -14.297 1 92.38 175 THR B C 1
ATOM 2896 O O . THR B 1 175 ? -12.789 -6.969 -13.836 1 92.38 175 THR B O 1
ATOM 2899 N N . ASP B 1 176 ? -12.578 -5.23 -15.219 1 91.88 176 ASP B N 1
ATOM 2900 C CA . ASP B 1 176 ? -11.281 -5.656 -15.719 1 91.88 176 ASP B CA 1
ATOM 2901 C C . ASP B 1 176 ? -10.258 -5.742 -14.594 1 91.88 176 ASP B C 1
ATOM 2903 O O . ASP B 1 176 ? -9.516 -6.723 -14.492 1 91.88 176 ASP B O 1
ATOM 2907 N N . VAL B 1 177 ? -10.273 -4.781 -13.789 1 96.06 177 VAL B N 1
ATOM 2908 C CA . VAL B 1 177 ? -9.32 -4.68 -12.688 1 96.06 177 VAL B CA 1
ATOM 2909 C C . VAL B 1 177 ? -9.562 -5.805 -11.68 1 96.06 177 VAL B C 1
ATOM 2911 O O . VAL B 1 177 ? -8.633 -6.512 -11.297 1 96.06 177 VAL B O 1
ATOM 2914 N N . VAL B 1 178 ? -10.797 -6 -11.383 1 96.81 178 VAL B N 1
ATOM 2915 C CA . VAL B 1 178 ? -11.164 -6.996 -10.375 1 96.81 178 VAL B CA 1
ATOM 2916 C C . VAL B 1 178 ? -10.758 -8.383 -10.859 1 96.81 178 VAL B C 1
ATOM 2918 O O . VAL B 1 178 ? -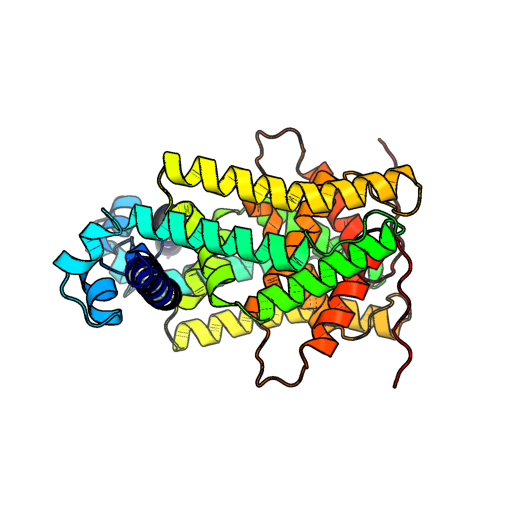10.219 -9.18 -10.086 1 96.81 178 VAL B O 1
ATOM 2921 N N . GLU B 1 179 ? -11 -8.703 -12.117 1 96.69 179 GLU B N 1
ATOM 2922 C CA . GLU B 1 179 ? -10.68 -10.023 -12.641 1 96.69 179 GLU B CA 1
ATOM 2923 C C . GLU B 1 179 ? -9.172 -10.281 -12.594 1 96.69 179 GLU B C 1
ATOM 2925 O O . GLU B 1 179 ? -8.742 -11.391 -12.281 1 96.69 179 GLU B O 1
ATOM 2930 N N . CYS B 1 180 ? -8.383 -9.281 -12.859 1 97.06 180 CYS B N 1
ATOM 2931 C CA . CYS B 1 180 ? -6.934 -9.414 -12.773 1 97.06 180 CYS B CA 1
ATOM 2932 C C . CYS B 1 180 ? -6.5 -9.695 -11.344 1 97.06 180 CYS B C 1
ATOM 2934 O O . CYS B 1 180 ? -5.637 -10.539 -11.102 1 97.06 180 CYS B O 1
ATOM 2936 N N . TYR B 1 181 ? -7.109 -8.992 -10.375 1 98.38 181 TYR B N 1
ATOM 2937 C CA . TYR B 1 181 ? -6.738 -9.156 -8.969 1 98.38 181 TYR B CA 1
ATOM 2938 C C . TYR B 1 181 ? -7.195 -10.516 -8.445 1 98.38 181 TYR B C 1
ATOM 2940 O O . TYR B 1 181 ? -6.5 -11.148 -7.648 1 98.38 181 TYR B O 1
ATOM 2948 N N . VAL B 1 182 ? -8.391 -10.953 -8.906 1 98.19 182 VAL B N 1
ATOM 2949 C CA . VAL B 1 182 ? -8.867 -12.273 -8.523 1 98.19 182 VAL B CA 1
ATOM 2950 C C . VAL B 1 182 ? -7.91 -13.344 -9.055 1 98.19 182 VAL B C 1
ATOM 2952 O O . VAL B 1 182 ? -7.484 -14.234 -8.32 1 98.19 182 VAL B O 1
ATOM 2955 N N . GLN B 1 183 ? -7.555 -13.227 -10.312 1 98.12 183 GLN B N 1
ATOM 2956 C CA . GLN B 1 183 ? -6.594 -14.148 -10.914 1 98.12 183 GLN B CA 1
ATOM 2957 C C . GLN B 1 183 ? -5.285 -14.156 -10.133 1 98.12 183 GLN B C 1
ATOM 2959 O O . GLN B 1 183 ? -4.797 -15.227 -9.742 1 98.12 183 GLN B O 1
ATOM 2964 N N . ALA B 1 184 ? -4.742 -12.984 -9.875 1 98.31 184 ALA B N 1
ATOM 2965 C CA . ALA B 1 184 ? -3.455 -12.859 -9.203 1 98.31 184 ALA B CA 1
ATOM 2966 C C . ALA B 1 184 ? -3.51 -13.445 -7.793 1 98.31 184 ALA B C 1
ATOM 2968 O O . ALA B 1 184 ? -2.609 -14.18 -7.383 1 98.31 184 ALA B O 1
ATOM 2969 N N . ALA B 1 185 ? -4.559 -13.141 -7.039 1 98.69 185 ALA B N 1
ATOM 2970 C CA . ALA B 1 185 ? -4.68 -13.594 -5.656 1 98.69 185 ALA B CA 1
ATOM 2971 C C . ALA B 1 185 ? -4.828 -15.109 -5.586 1 98.69 185 ALA B C 1
ATOM 2973 O O . ALA B 1 185 ? -4.16 -15.773 -4.789 1 98.69 185 ALA B O 1
ATOM 2974 N N . LEU B 1 186 ? -5.699 -15.672 -6.422 1 98.44 186 LEU B N 1
ATOM 2975 C CA . LEU B 1 186 ? -5.883 -17.109 -6.43 1 98.44 186 LEU B CA 1
ATOM 2976 C C . LEU B 1 186 ? -4.594 -17.828 -6.828 1 98.44 186 LEU B C 1
ATOM 2978 O O . LEU B 1 186 ? -4.156 -18.75 -6.148 1 98.44 186 LEU B O 1
ATOM 2982 N N . GLN B 1 187 ? -3.99 -17.375 -7.879 1 98 187 GLN B N 1
ATOM 2983 C CA . GLN B 1 187 ? -2.744 -17.984 -8.336 1 98 187 GLN B CA 1
ATOM 2984 C C . GLN B 1 187 ? -1.646 -17.844 -7.285 1 98 187 GLN B C 1
ATOM 2986 O O . GLN B 1 187 ? -0.793 -18.719 -7.148 1 98 187 GLN B O 1
ATOM 2991 N N . SER B 1 188 ? -1.637 -16.688 -6.5 1 98.44 188 SER B N 1
ATOM 2992 C CA . SER B 1 188 ? -0.583 -16.438 -5.523 1 98.44 188 SER B CA 1
ATOM 2993 C C . SER B 1 188 ? -0.589 -17.469 -4.41 1 98.44 188 SER B C 1
ATOM 2995 O O . SER B 1 188 ? 0.4 -17.625 -3.691 1 98.44 188 SER B O 1
ATOM 2997 N N . VAL B 1 189 ? -1.696 -18.172 -4.273 1 98.19 189 VAL B N 1
ATOM 2998 C CA . VAL B 1 189 ? -1.768 -19.188 -3.24 1 98.19 189 VAL B CA 1
ATOM 2999 C C . VAL B 1 189 ? -1.781 -20.578 -3.887 1 98.19 189 VAL B C 1
ATOM 3001 O O . VAL B 1 189 ? -2.074 -21.578 -3.225 1 98.19 189 VAL B O 1
ATOM 3004 N N . GLY B 1 190 ? -1.548 -20.641 -5.133 1 96.44 190 GLY B N 1
ATOM 3005 C CA . GLY B 1 190 ? -1.442 -21.906 -5.836 1 96.44 190 GLY B CA 1
ATOM 3006 C C . GLY B 1 190 ? -2.787 -22.469 -6.254 1 96.44 190 GLY B C 1
ATOM 3007 O O . GLY B 1 190 ? -2.885 -23.641 -6.625 1 96.44 190 GLY B O 1
ATOM 3008 N N . ALA B 1 191 ? -3.826 -21.703 -6.141 1 96.19 191 ALA B N 1
ATOM 3009 C CA . ALA B 1 191 ? -5.152 -22.156 -6.562 1 96.19 191 ALA B CA 1
ATOM 3010 C C . ALA B 1 191 ? -5.352 -21.938 -8.062 1 96.19 191 ALA B C 1
ATOM 3012 O O . ALA B 1 191 ? -4.672 -21.109 -8.672 1 96.19 191 ALA B O 1
ATOM 3013 N N . THR B 1 192 ? -6.215 -22.672 -8.578 1 91 192 THR B N 1
ATOM 3014 C CA . THR B 1 192 ? -6.523 -22.547 -10 1 91 192 THR B CA 1
ATOM 3015 C C . THR B 1 192 ? -7.469 -21.375 -10.25 1 91 192 THR B C 1
ATOM 3017 O O . THR B 1 192 ? -8.391 -21.141 -9.469 1 91 192 THR B O 1
ATOM 3020 N N . TYR B 1 193 ? -7.125 -20.641 -11.234 1 91.06 193 TYR B N 1
ATOM 3021 C CA . TYR B 1 193 ? -8.008 -19.578 -11.695 1 91.06 193 TYR B CA 1
ATOM 3022 C C . TYR B 1 193 ? -8.633 -19.938 -13.039 1 91.06 193 TYR B C 1
ATOM 3024 O O . TYR B 1 193 ? -7.945 -20.406 -13.945 1 91.06 193 TYR B O 1
ATOM 3032 N N . SER B 1 194 ? -9.93 -19.844 -13.102 1 85.69 194 SER B N 1
ATOM 3033 C CA . SER B 1 194 ? -10.656 -20 -14.352 1 85.69 194 SER B CA 1
ATOM 3034 C C . SER B 1 194 ? -11.359 -18.703 -14.742 1 85.69 194 SER B C 1
ATOM 3036 O O . SER B 1 194 ? -12.172 -18.172 -13.984 1 85.69 194 SER B O 1
ATOM 3038 N N . ALA B 1 195 ? -10.977 -18.141 -15.938 1 82.06 195 ALA B N 1
ATOM 3039 C CA . ALA B 1 195 ? -11.578 -16.891 -16.406 1 82.06 195 ALA B CA 1
ATOM 3040 C C . ALA B 1 195 ? -13.078 -17.047 -16.609 1 82.06 195 ALA B C 1
ATOM 3042 O O . ALA B 1 195 ? -13.539 -18.094 -17.078 1 82.06 195 ALA B O 1
ATOM 3043 N N . PRO B 1 196 ? -13.742 -16.016 -16.141 1 74 196 PRO B N 1
ATOM 3044 C CA . PRO B 1 196 ? -15.18 -16.109 -16.422 1 74 196 PRO B CA 1
ATOM 3045 C C . PRO B 1 196 ? -15.477 -16.219 -17.922 1 74 196 PRO B C 1
ATOM 3047 O O . PRO B 1 196 ? -14.703 -15.734 -18.75 1 74 196 PRO B O 1
ATOM 3050 N N . PRO B 1 197 ? -16.438 -17.062 -18.188 1 68.5 197 PRO B N 1
ATOM 3051 C CA . PRO B 1 197 ? -16.797 -17.203 -19.609 1 68.5 197 PRO B CA 1
ATOM 3052 C C . PRO B 1 197 ? -17.078 -15.859 -20.266 1 68.5 197 PRO B C 1
ATOM 3054 O O . PRO B 1 197 ? -17.562 -14.93 -19.625 1 68.5 197 PRO B O 1
ATOM 3057 N N . GLU B 1 198 ? -16.328 -15.445 -21.328 1 60.16 198 GLU B N 1
ATOM 3058 C CA . GLU B 1 198 ? -16.578 -14.234 -22.094 1 60.16 198 GLU B CA 1
ATOM 3059 C C . GLU B 1 198 ? -18.078 -14.055 -22.375 1 60.16 198 GLU B C 1
ATOM 3061 O O . GLU B 1 198 ? -18.75 -14.992 -22.797 1 60.16 198 GLU B O 1
ATOM 3066 N N . ARG B 1 199 ? -18.734 -13.195 -21.922 1 41.31 199 ARG B N 1
ATOM 3067 C CA . ARG B 1 199 ? -20.094 -12.922 -22.406 1 41.31 199 ARG B CA 1
ATOM 3068 C C . ARG B 1 199 ? -20.062 -12.234 -23.766 1 41.31 199 ARG B C 1
ATOM 3070 O O . ARG B 1 199 ? -19.109 -11.508 -24.078 1 41.31 199 ARG B O 1
#

Foldseek 3Di:
DVVLVVVLVLLLVLQLVCCLVQNLVRDALQSSCVSSPHGSVVCCVPPVGSLRSLLVNLVVLLVVLCVQAVVPQDPPDQLLVSLLSNLLRNLVSCQVCVSSLSCNPPCLVVHDDVSNVVSVVSVVVVLVSQLVSLVRCVVVVQFADDHSSVLSVVLVVVSSCCSVPDDCPDPDHSVNVSLVSSCVSCVVRPHDDDDDDDD/DVVLVVVLVLLLVLQLVCCLVQNLVRDALQSSQVSSPHGSVVCCVPPVGSLRSLLVNLVVLLVVLCVQAVVPQDPPDQLLVSLLSNLLRNLVSCQVCVSSLSCNPPCLVVHDDVSNVVSVVSVVVVLVSQLVSLVRCVVVVQFADDHSSVLSVVLVVVSSCCSVPDDCPDPDHSVNVSLVSSCCSCVVRPHDDDDDDDD